Protein AF-A0A2H0QKB0-F1 (afdb_monomer_lite)

Sequence (536 aa):
MERATKSLLNFIPQSPEKKLIGCDLINKLMEFLMIFRSLAVSALILSLSSVSCSPLGQKWRVPASYTEKGDIYALIDQLGSDVENPVSSAKECHEGLSQYYQEFFQLTSDKFDASSLTSEYLDRVIKRSFETRLLIKEKLKQLTDAQTPDEVGCLASVRDMIRVLRYVEDYMVEIKETKNGDKKGEDYKSLEGLEPYLLVNPTFKDSFKDWHDLKSGDMILSRGNAYSSAAIARIGAVDTQFSHLTLVYRDDSGKLFTVEAHIEIGNVTAEIHEHLESLNAREVVFRFGDAKMAHKAAKMMYEKVKKRQDKKNNIRYDFGMDYKDNSKLFCSEVIYDGYQMASEGKLNLPKFKTKFNRGLIPFLGALGISVNEQNVDTFDTFAPGDIEFDPRVELVAEFRNPAKVRDIRMKDAILTNFFKWMESENYAFDPTAMMGIKAHAAWWMRRTPFIRKKLTEKFPLNMKTAQLKMFMVLDIVAEEFHKELVKIHEGRELPLSPIEMYQAIEAFKQKDAALYTKKATRKKAVFHKYFHPTKR

Foldseek 3Di:
DDDDDYDDDDDDDDDDDDDDDDDDDPVPPPPPPDDDDDDDDDDDDDDDDDPDDDPDDDDDDDDPPPPDQPLLLVLLVVLLVVLVDDDPDLQCLLVVLVVSLVSLQPDWPVSDDLVVLDPVSLLSLLVSLVVSLQSLLLSLLVLDAQPDPSSVSNLLSSQSSNVSSVLSNLQSLLSVCVVVPNPPDDPQWAFADDPPFKFFDPVCVVQGHGPLSDAQLKKKFFQALALQSLQLQQQFPHHHLGFAIWGWAQDPVRFIKIWFQDLFQGTDIDGVVVVRVSVTQKIWIKDFPPRVLSNQLRVVLNCVQVVCVVVVRGQHADQQLPLVDSSGDHRVSSSQVSSCVSVVNPDGPPSDFTAGAQLCQVVSVLSVHNDDPVCRVPDTGHRSRSNSSRSRMHTGMMGGDSSRSQSSLLSNLLSNVQSVCSRPVVKDFDQDPVLLVVLVVLLVQCPPPPNPPVSSVPNRNNDDSSNSSSSVLSRQQSVVLSVQLVVVQVPDSGHGRSNRSNVSSVVLVVVLVVQCVDPVRVVVSRNCVGINHDDD

Structure (mmCIF, N/CA/C/O backbone):
data_AF-A0A2H0QKB0-F1
#
_entry.id   AF-A0A2H0QKB0-F1
#
loop_
_atom_site.group_PDB
_atom_site.id
_atom_site.type_symbol
_atom_site.label_atom_id
_atom_site.label_alt_id
_atom_site.label_comp_id
_atom_site.label_asym_id
_atom_site.label_entity_id
_atom_site.label_seq_id
_atom_site.pdbx_PDB_ins_code
_atom_site.Cartn_x
_atom_site.Cartn_y
_atom_site.Cartn_z
_atom_site.occupancy
_atom_site.B_iso_or_equiv
_atom_site.auth_seq_id
_atom_site.auth_comp_id
_atom_site.auth_asym_id
_atom_site.auth_atom_id
_atom_site.pdbx_PDB_model_num
ATOM 1 N N . MET A 1 1 ? -51.162 -14.959 -0.789 1.00 28.89 1 MET A N 1
ATOM 2 C CA . MET A 1 1 ? -52.641 -14.976 -0.833 1.00 28.89 1 MET A CA 1
ATOM 3 C C . MET A 1 1 ? -53.103 -13.527 -0.912 1.00 28.89 1 MET A C 1
ATOM 5 O O . MET A 1 1 ? -52.572 -12.741 -0.146 1.00 28.89 1 MET A O 1
ATOM 9 N N . GLU A 1 2 ? -53.991 -13.097 -1.806 1.00 27.50 2 GLU A N 1
ATOM 10 C CA . GLU A 1 2 ? -54.536 -13.745 -3.009 1.00 27.50 2 GLU A CA 1
ATOM 11 C C . GLU A 1 2 ? -55.071 -12.656 -3.980 1.00 27.50 2 GLU A C 1
ATOM 13 O O . GLU A 1 2 ? -55.370 -11.555 -3.537 1.00 27.50 2 GLU A O 1
ATOM 18 N N . ARG A 1 3 ? -55.110 -12.974 -5.285 1.00 28.05 3 ARG A N 1
ATOM 19 C CA . ARG A 1 3 ? -55.762 -12.329 -6.465 1.00 28.05 3 ARG A CA 1
ATOM 20 C C . ARG A 1 3 ? -56.571 -11.023 -6.247 1.00 28.05 3 ARG A C 1
ATOM 22 O O . ARG A 1 3 ? -57.423 -10.976 -5.376 1.00 28.05 3 ARG A O 1
ATOM 29 N N . ALA A 1 4 ? -56.450 -9.934 -7.020 1.00 32.47 4 ALA A N 1
ATOM 30 C CA . ALA A 1 4 ? -56.213 -9.708 -8.465 1.00 32.47 4 ALA A CA 1
ATOM 31 C C . ALA A 1 4 ? -57.363 -10.108 -9.431 1.00 32.47 4 ALA A C 1
ATOM 33 O O . ALA A 1 4 ? -57.511 -11.281 -9.767 1.00 32.47 4 ALA A O 1
ATOM 34 N N . THR A 1 5 ? -58.084 -9.107 -9.972 1.00 33.53 5 THR A N 1
ATOM 35 C CA . THR A 1 5 ? -59.014 -9.202 -11.131 1.00 33.53 5 THR A CA 1
ATOM 36 C C . THR A 1 5 ? -59.250 -7.798 -11.741 1.00 33.53 5 THR A C 1
ATOM 38 O O . THR A 1 5 ? -59.568 -6.893 -10.985 1.00 33.53 5 THR A O 1
ATOM 41 N N . LYS A 1 6 ? -58.951 -7.560 -13.041 1.00 32.66 6 LYS A N 1
ATOM 42 C CA . LYS A 1 6 ? -59.886 -7.443 -14.214 1.00 32.66 6 LYS A CA 1
ATOM 43 C C . LYS A 1 6 ? -60.545 -6.041 -14.399 1.00 32.66 6 LYS A C 1
ATOM 45 O O . LYS A 1 6 ? -60.815 -5.402 -13.401 1.00 32.66 6 LYS A O 1
ATOM 50 N N . SER A 1 7 ? -60.873 -5.516 -15.603 1.00 29.94 7 SER A N 1
ATOM 51 C CA . SER A 1 7 ? -60.732 -5.960 -17.022 1.00 29.94 7 SER A CA 1
ATOM 52 C C . SER A 1 7 ? -61.096 -4.830 -18.044 1.00 29.94 7 SER A C 1
ATOM 54 O O . SER A 1 7 ? -61.621 -3.806 -17.622 1.00 29.94 7 SER A O 1
ATOM 56 N N . LEU A 1 8 ? -60.958 -5.131 -19.360 1.00 26.77 8 LEU A N 1
ATOM 57 C CA . LEU A 1 8 ? -61.632 -4.593 -20.584 1.00 26.77 8 LEU A CA 1
ATOM 58 C C . LEU A 1 8 ? -60.884 -3.490 -21.388 1.00 26.77 8 LEU A C 1
ATOM 60 O O . LEU A 1 8 ? -60.314 -2.598 -20.777 1.00 26.77 8 LEU A O 1
ATOM 64 N N . LEU A 1 9 ? -60.865 -3.446 -22.742 1.00 28.03 9 LEU A N 1
ATOM 65 C CA . LEU A 1 9 ? -61.212 -4.420 -23.812 1.00 28.03 9 LEU A CA 1
ATOM 66 C C . LEU A 1 9 ? -60.529 -4.056 -25.171 1.00 28.03 9 LEU A C 1
ATOM 68 O O . LEU A 1 9 ? -60.026 -2.952 -25.341 1.00 28.03 9 LEU A O 1
ATOM 72 N N . ASN A 1 10 ? -60.536 -4.997 -26.129 1.00 26.92 10 ASN A N 1
ATOM 73 C CA . ASN A 1 10 ? -59.890 -4.969 -27.465 1.00 26.92 10 ASN A CA 1
ATOM 74 C C . ASN A 1 10 ? -60.578 -4.069 -28.523 1.00 26.92 10 ASN A C 1
ATOM 76 O O . ASN A 1 10 ? -61.751 -3.762 -28.351 1.00 26.92 10 ASN A O 1
ATOM 80 N N . PHE A 1 11 ? -59.933 -3.841 -29.689 1.00 23.16 11 PHE A N 1
ATOM 81 C CA . PHE A 1 11 ? -60.439 -4.303 -31.013 1.00 23.16 11 PHE A CA 1
ATOM 82 C C . PHE A 1 11 ? -59.390 -4.226 -32.162 1.00 23.16 11 PHE A C 1
ATOM 84 O O . PHE A 1 11 ? -58.430 -3.466 -32.096 1.00 23.16 11 PHE A O 1
ATOM 91 N N . ILE A 1 12 ? -59.571 -5.074 -33.188 1.00 28.88 12 ILE A N 1
ATOM 92 C CA . ILE A 1 12 ? -58.719 -5.366 -34.382 1.00 28.88 12 ILE A CA 1
ATOM 93 C C . ILE A 1 12 ? -59.647 -6.032 -35.466 1.00 28.88 12 ILE A C 1
ATOM 95 O O . ILE A 1 12 ? -60.797 -6.266 -35.079 1.00 28.88 12 ILE A O 1
ATOM 99 N N . PRO A 1 13 ? -59.291 -6.405 -36.740 1.00 47.09 13 PRO A N 1
ATOM 100 C CA . PRO A 1 13 ? -57.965 -6.668 -37.354 1.00 47.09 13 PRO A CA 1
ATOM 101 C C . PRO A 1 13 ? -57.784 -6.300 -38.880 1.00 47.09 13 PRO A C 1
ATOM 103 O O . PRO A 1 13 ? -58.637 -5.671 -39.490 1.00 47.09 13 PRO A O 1
ATOM 106 N N . GLN A 1 14 ? -56.710 -6.841 -39.493 1.00 29.22 14 GLN A N 1
ATOM 107 C CA . GLN A 1 14 ? -56.535 -7.308 -40.903 1.00 29.22 14 GLN A CA 1
ATOM 108 C C . GLN A 1 14 ? -55.982 -6.413 -42.052 1.00 29.22 14 GLN A C 1
ATOM 110 O O . GLN A 1 14 ? -56.147 -5.201 -42.106 1.00 29.22 14 GLN A O 1
ATOM 115 N N . SER A 1 15 ? -55.256 -7.102 -42.955 1.00 32.62 15 SER A N 1
ATOM 116 C CA . SER A 1 15 ? -54.524 -6.685 -44.181 1.00 32.62 15 SER A CA 1
ATOM 117 C C . SER A 1 15 ? -55.235 -7.259 -45.454 1.00 32.62 15 SER A C 1
ATOM 119 O O . SER A 1 15 ? -56.342 -7.759 -45.230 1.00 32.62 15 SER A O 1
ATOM 121 N N . PRO A 1 16 ? -54.752 -7.233 -46.746 1.00 47.91 16 PRO A N 1
ATOM 122 C CA . PRO A 1 16 ? -53.414 -7.678 -47.238 1.00 47.91 16 PRO A CA 1
ATOM 123 C C . PRO A 1 16 ? -52.828 -7.069 -48.575 1.00 47.91 16 PRO A C 1
ATOM 125 O O . PRO A 1 16 ? -53.447 -6.254 -49.244 1.00 47.91 16 PRO A O 1
ATOM 128 N N . GLU A 1 17 ? -51.621 -7.544 -48.959 1.00 30.92 17 GLU A N 1
ATOM 129 C CA . GLU A 1 17 ? -50.964 -7.662 -50.307 1.00 30.92 17 GLU A CA 1
ATOM 130 C C . GLU A 1 17 ? -50.811 -6.504 -51.347 1.00 30.92 17 GLU A C 1
ATOM 132 O O . GLU A 1 17 ? -51.796 -6.024 -51.901 1.00 30.92 17 GLU A O 1
ATOM 137 N N . LYS A 1 18 ? -49.557 -6.275 -51.837 1.00 30.00 18 LYS A N 1
ATOM 138 C CA . LYS A 1 18 ? -49.105 -6.554 -53.249 1.00 30.00 18 LYS A CA 1
ATOM 139 C C . LYS A 1 18 ? -47.618 -6.221 -53.610 1.00 30.00 18 LYS A C 1
ATOM 141 O O . LYS A 1 18 ? -47.220 -5.069 -53.671 1.00 30.00 18 LYS A O 1
ATOM 146 N N . LYS A 1 19 ? -46.853 -7.276 -53.949 1.00 29.27 19 LYS A N 1
ATOM 147 C CA . LYS A 1 19 ? -45.886 -7.509 -55.074 1.00 29.27 19 LYS A CA 1
ATOM 148 C C . LYS A 1 19 ? -44.980 -6.413 -55.750 1.00 29.27 19 LYS A C 1
ATOM 150 O O . LYS A 1 19 ? -45.473 -5.633 -56.552 1.00 29.27 19 LYS A O 1
ATOM 155 N N . LEU A 1 20 ? -43.651 -6.692 -55.699 1.00 30.19 20 LEU A N 1
ATOM 156 C CA . LEU A 1 20 ? -42.637 -6.874 -56.802 1.00 30.19 20 LEU A CA 1
ATOM 157 C C . LEU A 1 20 ? -41.778 -5.726 -57.435 1.00 30.19 20 LEU A C 1
ATOM 159 O O . LEU A 1 20 ? -42.266 -4.642 -57.712 1.00 30.19 20 LEU A O 1
ATOM 163 N N . ILE A 1 21 ? -40.531 -6.116 -57.817 1.00 30.67 21 ILE A N 1
ATOM 164 C CA . ILE A 1 21 ? -39.461 -5.435 -58.623 1.00 30.67 21 ILE A CA 1
ATOM 165 C C . ILE A 1 21 ? -38.666 -4.346 -57.851 1.00 30.67 21 ILE A C 1
ATOM 167 O O . ILE A 1 21 ? -39.264 -3.580 -57.113 1.00 30.67 21 ILE A O 1
ATOM 171 N N . GLY A 1 22 ? -37.331 -4.185 -57.943 1.00 27.50 22 GLY A N 1
ATOM 172 C CA . GLY A 1 22 ? -36.248 -4.894 -58.658 1.00 27.50 22 GLY A CA 1
ATOM 173 C C . GLY A 1 22 ? -34.883 -4.176 -58.465 1.00 27.50 22 GLY A C 1
ATOM 174 O O . GLY A 1 22 ? -34.853 -3.054 -57.975 1.00 27.50 22 GLY A O 1
ATOM 175 N N . CYS A 1 23 ? -33.761 -4.834 -58.788 1.00 32.72 23 CYS A N 1
ATOM 176 C CA . CYS A 1 23 ? -32.372 -4.447 -58.453 1.00 32.72 23 CYS A CA 1
ATOM 177 C C . CYS A 1 23 ? -31.803 -3.125 -59.048 1.00 32.72 23 CYS A C 1
ATOM 179 O O . CYS A 1 23 ? -32.360 -2.546 -59.971 1.00 32.72 23 CYS A O 1
ATOM 181 N N . ASP A 1 24 ? -30.568 -2.809 -58.605 1.00 33.22 24 ASP A N 1
ATOM 182 C CA . ASP A 1 24 ? -29.457 -2.261 -59.426 1.00 33.22 24 ASP A CA 1
ATOM 183 C C . ASP A 1 24 ? -29.150 -0.739 -59.417 1.00 33.22 24 ASP A C 1
ATOM 185 O O . ASP A 1 24 ? -29.073 -0.111 -60.471 1.00 33.22 24 ASP A O 1
ATOM 189 N N . LEU A 1 25 ? -28.872 -0.144 -58.239 1.00 33.25 25 LEU A N 1
ATOM 190 C CA . LEU A 1 25 ? -28.367 1.249 -58.154 1.00 33.25 25 LEU A CA 1
ATOM 191 C C . LEU A 1 25 ? -27.094 1.488 -57.308 1.00 33.25 25 LEU A C 1
ATOM 193 O O . LEU A 1 25 ? -26.523 2.571 -57.384 1.00 33.25 25 LEU A O 1
ATOM 197 N N . ILE A 1 26 ? -26.608 0.516 -56.526 1.00 39.06 26 ILE A N 1
ATOM 198 C CA . ILE A 1 26 ? -25.459 0.740 -55.614 1.00 39.06 26 ILE A CA 1
ATOM 199 C C . ILE A 1 26 ? -24.117 0.283 -56.221 1.00 39.06 26 ILE A C 1
ATOM 201 O O . ILE A 1 26 ? -23.091 0.913 -55.977 1.00 39.06 26 ILE A O 1
ATOM 205 N N . ASN A 1 27 ? -24.109 -0.721 -57.106 1.00 35.78 27 ASN A N 1
ATOM 206 C CA . ASN A 1 27 ? -22.867 -1.242 -57.702 1.00 35.78 27 ASN A CA 1
ATOM 207 C C . ASN A 1 27 ? -22.350 -0.450 -58.921 1.00 35.78 27 ASN A C 1
ATOM 209 O O . ASN A 1 27 ? -21.252 -0.725 -59.390 1.00 35.78 27 ASN A O 1
ATOM 213 N N . LYS A 1 28 ? -23.088 0.552 -59.423 1.00 35.62 28 LYS A N 1
ATOM 214 C CA . LYS A 1 28 ? -22.664 1.384 -60.571 1.00 35.62 28 LYS A CA 1
ATOM 215 C C . LYS A 1 28 ? -21.962 2.693 -60.197 1.00 35.62 28 LYS A C 1
ATOM 217 O O . LYS A 1 28 ? -21.468 3.377 -61.086 1.00 35.62 28 LYS A O 1
ATOM 222 N N . LEU A 1 29 ? -21.870 3.037 -58.908 1.00 33.66 29 LEU A N 1
ATOM 223 C CA . LEU A 1 29 ? -21.203 4.272 -58.472 1.00 33.66 29 LEU A CA 1
ATOM 224 C C . LEU A 1 29 ? -19.684 4.124 -58.243 1.00 33.66 29 LEU A C 1
ATOM 226 O O . LEU A 1 29 ? -19.001 5.134 -58.111 1.00 33.66 29 LEU A O 1
ATOM 230 N N . MET A 1 30 ? -19.148 2.895 -58.199 1.00 35.53 30 MET A N 1
ATOM 231 C CA . MET A 1 30 ? -17.722 2.641 -57.918 1.00 35.53 30 MET A CA 1
ATOM 232 C C . MET A 1 30 ? -16.837 2.385 -59.151 1.00 35.53 30 MET A C 1
ATOM 234 O O . MET A 1 30 ? -15.619 2.436 -59.014 1.00 35.53 30 MET A O 1
ATOM 238 N N . GLU A 1 31 ? -17.397 2.168 -60.347 1.00 35.22 31 GLU A N 1
ATOM 239 C CA . GLU A 1 31 ? -16.597 1.932 -61.569 1.00 35.22 31 GLU A CA 1
ATOM 240 C C . GLU A 1 31 ? -16.390 3.180 -62.451 1.00 35.22 31 GLU A C 1
ATOM 242 O O . GLU A 1 31 ? -15.632 3.124 -63.414 1.00 35.22 31 GLU A O 1
ATOM 247 N N . PHE A 1 32 ? -17.013 4.325 -62.141 1.00 31.19 32 PHE A N 1
ATOM 248 C CA . PHE A 1 32 ? -17.039 5.485 -63.054 1.00 31.19 32 PHE A CA 1
ATOM 249 C C . PHE A 1 32 ? -16.013 6.601 -62.759 1.00 31.19 32 PHE A C 1
ATOM 251 O O . PHE A 1 32 ? -16.076 7.668 -63.366 1.00 31.19 32 PHE A O 1
ATOM 258 N N . LEU A 1 33 ? -15.072 6.392 -61.828 1.00 31.34 33 LEU A N 1
ATOM 259 C CA . LEU A 1 33 ? -14.072 7.402 -61.426 1.00 31.34 33 LEU A CA 1
ATOM 260 C C . LEU A 1 33 ? -12.614 6.901 -61.453 1.00 31.34 33 LEU A C 1
ATOM 262 O O . LEU A 1 33 ? -11.755 7.394 -60.723 1.00 31.34 33 LEU A O 1
ATOM 266 N N . MET A 1 34 ? -12.306 5.976 -62.364 1.00 31.36 34 MET A N 1
ATOM 267 C CA . MET A 1 34 ? -10.947 5.809 -62.887 1.00 31.36 34 MET A CA 1
ATOM 268 C C . MET A 1 34 ? -10.957 5.842 -64.419 1.00 31.36 34 MET A C 1
ATOM 270 O O . MET A 1 34 ? -11.840 5.257 -65.036 1.00 31.36 34 MET A O 1
ATOM 274 N N . ILE A 1 35 ? -9.897 6.438 -64.987 1.00 32.91 35 ILE A N 1
ATOM 275 C CA . ILE A 1 35 ? -9.545 6.614 -66.416 1.00 32.91 35 ILE A CA 1
ATOM 276 C C . ILE A 1 35 ? -9.843 8.031 -66.961 1.00 32.91 35 ILE A C 1
ATOM 278 O O . ILE A 1 35 ? -10.929 8.571 -66.799 1.00 32.91 35 ILE A O 1
ATOM 282 N N . PHE A 1 36 ? -8.831 8.592 -67.648 1.00 29.92 36 PHE A N 1
ATOM 283 C CA . PHE A 1 36 ? -8.637 9.998 -68.065 1.00 29.92 36 PHE A CA 1
ATOM 284 C C . PHE A 1 36 ? -8.326 10.980 -66.903 1.00 29.92 36 PHE A C 1
ATOM 286 O O . PHE A 1 36 ? -9.109 11.125 -65.980 1.00 29.92 36 PHE A O 1
ATOM 293 N N . ARG A 1 37 ? -7.203 11.721 -66.901 1.00 29.39 37 ARG A N 1
ATOM 294 C CA . ARG A 1 37 ? -6.088 11.777 -67.871 1.00 29.39 37 ARG A CA 1
ATOM 295 C C . ARG A 1 37 ? -4.811 12.323 -67.212 1.00 29.39 37 ARG A C 1
ATOM 297 O O . ARG A 1 37 ? -4.876 13.244 -66.409 1.00 29.39 37 ARG A O 1
ATOM 304 N N . SER A 1 38 ? -3.654 11.796 -67.609 1.00 29.66 38 SER A N 1
ATOM 305 C CA . SER A 1 38 ? -2.339 12.401 -67.344 1.00 29.66 38 SER A CA 1
ATOM 306 C C . SER A 1 38 ? -2.030 13.468 -68.400 1.00 29.66 38 SER A C 1
ATOM 308 O O . SER A 1 38 ? -2.221 13.173 -69.582 1.00 29.66 38 SER A O 1
ATOM 310 N N . LEU A 1 39 ? -1.552 14.656 -67.988 1.00 28.52 39 LEU A N 1
ATOM 311 C CA . LEU A 1 39 ? -0.370 15.361 -68.537 1.00 28.52 39 LEU A CA 1
ATOM 312 C C . LEU A 1 39 ? -0.230 16.803 -68.000 1.00 28.52 39 LEU A C 1
ATOM 314 O O . LEU A 1 39 ? -1.209 17.539 -67.967 1.00 28.52 39 LEU A O 1
ATOM 318 N N . ALA A 1 40 ? 1.024 17.197 -67.718 1.00 28.12 40 ALA A N 1
ATOM 319 C CA . ALA A 1 40 ? 1.500 18.531 -67.299 1.00 28.12 40 ALA A CA 1
ATOM 320 C C . ALA A 1 40 ? 1.019 19.007 -65.897 1.00 28.12 40 ALA A C 1
ATOM 322 O O . ALA A 1 40 ? -0.119 18.782 -65.515 1.00 28.12 40 ALA A O 1
ATOM 323 N N . VAL A 1 41 ? 1.829 19.650 -65.042 1.00 26.83 41 VAL A N 1
ATOM 324 C CA . VAL A 1 41 ? 3.142 20.310 -65.215 1.00 26.83 41 VAL A CA 1
ATOM 325 C C . VAL A 1 41 ? 4.103 19.922 -64.077 1.00 26.83 41 VAL A C 1
ATOM 327 O O . VAL A 1 41 ? 3.713 19.873 -62.914 1.00 26.83 41 VAL A O 1
ATOM 330 N N . SER A 1 42 ? 5.386 19.728 -64.395 1.00 32.38 42 SER A N 1
ATOM 331 C CA . SER A 1 42 ? 6.464 19.622 -63.403 1.00 32.38 42 SER A CA 1
ATOM 332 C C . SER A 1 42 ? 6.892 21.006 -62.899 1.00 32.38 42 SER A C 1
ATOM 334 O O . SER A 1 42 ? 7.532 21.717 -63.668 1.00 32.38 42 SER A O 1
ATOM 336 N N . ALA A 1 43 ? 6.597 21.369 -61.641 1.00 29.41 43 ALA A N 1
ATOM 337 C CA . ALA A 1 43 ? 7.387 22.307 -60.812 1.00 29.41 43 ALA A CA 1
ATOM 338 C C . ALA A 1 43 ? 6.718 22.611 -59.451 1.00 29.41 43 ALA A C 1
ATOM 340 O O . ALA A 1 43 ? 5.924 23.539 -59.358 1.00 29.41 43 ALA A O 1
ATOM 341 N N . LEU A 1 44 ? 7.071 21.867 -58.395 1.00 25.75 44 LEU A N 1
ATOM 342 C CA . LEU A 1 44 ? 7.645 22.392 -57.138 1.00 25.75 44 LEU A CA 1
ATOM 343 C C . LEU A 1 44 ? 7.803 21.244 -56.129 1.00 25.75 44 LEU A C 1
ATOM 345 O O . LEU A 1 44 ? 6.831 20.632 -55.697 1.00 25.75 44 LEU A O 1
ATOM 349 N N . ILE A 1 45 ? 9.043 20.980 -55.724 1.00 36.00 45 ILE A N 1
ATOM 350 C CA . ILE A 1 45 ? 9.358 20.183 -54.536 1.00 36.00 45 ILE A CA 1
ATOM 351 C C . ILE A 1 45 ? 9.667 21.185 -53.426 1.00 36.00 45 ILE A C 1
ATOM 353 O O . ILE A 1 45 ? 10.617 21.939 -53.605 1.00 36.00 45 ILE A O 1
ATOM 357 N N . LEU A 1 46 ? 8.905 21.184 -52.322 1.00 32.22 46 LEU A N 1
ATOM 358 C CA . LEU A 1 46 ? 9.350 21.380 -50.923 1.00 32.22 46 LEU A CA 1
ATOM 359 C C . LEU A 1 46 ? 8.172 21.687 -49.971 1.00 32.22 46 LEU A C 1
ATOM 361 O O . LEU A 1 46 ? 7.127 22.180 -50.379 1.00 32.22 46 LEU A O 1
ATOM 365 N N . SER A 1 47 ? 8.398 21.381 -48.686 1.00 34.97 47 SER A N 1
ATOM 366 C CA . SER A 1 47 ? 7.585 21.710 -47.498 1.00 34.97 47 SER A CA 1
ATOM 367 C C . SER A 1 47 ? 6.109 21.271 -47.464 1.00 34.97 47 SER A C 1
ATOM 369 O O . SER A 1 47 ? 5.208 22.064 -47.715 1.00 34.97 47 SER A O 1
ATOM 371 N N . LEU A 1 48 ? 5.868 20.060 -46.946 1.00 27.81 48 LEU A N 1
ATOM 372 C CA . LEU A 1 48 ? 4.713 19.775 -46.082 1.00 27.81 48 LEU A CA 1
ATOM 373 C C . LEU A 1 48 ? 5.170 18.923 -44.888 1.00 27.81 48 LEU A C 1
ATOM 375 O O . LEU A 1 48 ? 5.118 17.695 -44.905 1.00 27.81 48 LEU A O 1
ATOM 379 N N . SER A 1 49 ? 5.654 19.606 -43.852 1.00 29.45 49 SER A N 1
ATOM 380 C CA . SER A 1 49 ? 5.982 19.016 -42.553 1.00 29.45 49 SER A CA 1
ATOM 381 C C . SER A 1 49 ? 4.777 19.132 -41.618 1.00 29.45 49 SER A C 1
ATOM 383 O O . SER A 1 49 ? 4.244 20.225 -41.455 1.00 29.45 49 SER A O 1
ATOM 385 N N . SER A 1 50 ? 4.404 18.027 -40.965 1.00 30.56 50 SER A N 1
ATOM 386 C CA . SER A 1 50 ? 3.722 17.988 -39.656 1.00 30.56 50 SER A CA 1
ATOM 387 C C . SER A 1 50 ? 2.610 19.022 -39.378 1.00 30.56 50 SER A C 1
ATOM 389 O O . SER A 1 50 ? 2.861 20.063 -38.768 1.00 30.56 50 SER A O 1
ATOM 391 N N . VAL A 1 51 ? 1.354 18.663 -39.663 1.00 29.14 51 VAL A N 1
ATOM 392 C CA . VAL A 1 51 ? 0.200 19.235 -38.945 1.00 29.14 51 VAL A CA 1
ATOM 393 C C . VAL A 1 51 ? -0.088 18.354 -37.730 1.00 29.14 51 VAL A C 1
ATOM 395 O O . VAL A 1 51 ? -0.766 17.334 -37.834 1.00 29.14 51 VAL A O 1
ATOM 398 N N . SER A 1 52 ? 0.453 18.738 -36.576 1.00 26.83 52 SER A N 1
ATOM 399 C CA . SER A 1 52 ? 0.120 18.120 -35.290 1.00 26.83 52 SER A CA 1
ATOM 400 C C . SER A 1 52 ? -1.094 18.826 -34.686 1.00 26.83 52 SER A C 1
ATOM 402 O O . SER A 1 52 ? -1.002 19.992 -34.304 1.00 26.83 52 SER A O 1
ATOM 404 N N . CYS A 1 53 ? -2.227 18.132 -34.567 1.00 28.62 53 CYS A N 1
ATOM 405 C CA . CYS A 1 53 ? -3.365 18.633 -33.795 1.00 28.62 53 CYS A CA 1
ATOM 406 C C . CYS A 1 53 ? -3.068 18.545 -32.292 1.00 28.62 53 CYS A C 1
ATOM 408 O O . CYS A 1 53 ? -3.204 17.481 -31.691 1.00 28.62 53 CYS A O 1
ATOM 410 N N . SER A 1 54 ? -2.709 19.671 -31.678 1.00 30.84 54 SER A N 1
ATOM 411 C CA . SER A 1 54 ? -2.779 19.829 -30.222 1.00 30.84 54 SER A CA 1
ATOM 412 C C . SER A 1 54 ? -4.235 20.045 -29.788 1.00 30.84 54 SER A C 1
ATOM 414 O O . SER A 1 54 ? -4.941 20.814 -30.449 1.00 30.84 54 SER A O 1
ATOM 416 N N . PRO A 1 55 ? -4.705 19.448 -28.678 1.00 38.75 55 PRO A N 1
ATOM 417 C CA . PRO A 1 55 ? -5.986 19.825 -28.095 1.00 38.75 55 PRO A CA 1
ATOM 418 C C . PRO A 1 55 ? -5.912 21.252 -27.528 1.00 38.75 55 PRO A C 1
ATOM 420 O O . PRO A 1 55 ? -4.868 21.702 -27.050 1.00 38.75 55 PRO A O 1
ATOM 423 N N . LEU A 1 56 ? -7.038 21.967 -27.580 1.00 32.88 56 LEU A N 1
ATOM 424 C CA . LEU A 1 56 ? -7.195 23.329 -27.062 1.00 32.88 56 LEU A CA 1
ATOM 425 C C . LEU A 1 56 ? -7.174 23.344 -25.524 1.00 32.88 56 LEU A C 1
ATOM 427 O O . LEU A 1 56 ? -8.213 23.414 -24.874 1.00 32.88 56 LEU A O 1
ATOM 431 N N . GLY A 1 57 ? -5.977 23.299 -24.941 1.00 32.69 57 GLY A N 1
ATOM 432 C CA . GLY A 1 57 ? -5.777 23.579 -23.522 1.00 32.69 57 GLY A CA 1
ATOM 433 C C . GLY A 1 57 ? -5.982 25.065 -23.222 1.00 32.69 57 GLY A C 1
ATOM 434 O O . GLY A 1 57 ? -5.334 25.923 -23.830 1.00 32.69 57 GLY A O 1
ATOM 435 N N . GLN A 1 58 ? -6.851 25.382 -22.260 1.00 36.12 58 GLN A N 1
ATOM 436 C CA . GLN A 1 58 ? -6.890 26.718 -21.667 1.00 36.12 58 GLN A CA 1
ATOM 437 C C . GLN A 1 58 ? -5.549 26.980 -20.969 1.00 36.12 58 GLN A C 1
ATOM 439 O O . GLN A 1 58 ? -5.181 26.287 -20.023 1.00 36.12 58 GLN A O 1
ATOM 444 N N . LYS A 1 59 ? -4.798 27.979 -21.446 1.00 29.88 59 LYS A N 1
ATOM 445 C CA . LYS A 1 59 ? -3.542 28.400 -20.813 1.00 29.88 59 LYS A CA 1
ATOM 446 C C . LYS A 1 59 ? -3.832 29.154 -19.517 1.00 29.88 59 LYS A C 1
ATOM 448 O O . LYS A 1 59 ? -3.976 30.377 -19.531 1.00 29.88 59 LYS A O 1
ATOM 453 N N . TRP A 1 60 ? -3.853 28.429 -18.406 1.00 33.94 60 TRP A N 1
ATOM 454 C CA . TRP A 1 60 ? -3.698 29.030 -17.088 1.00 33.94 60 TRP A CA 1
ATOM 455 C C . TRP A 1 60 ? -2.323 29.701 -16.990 1.00 33.94 60 TRP A C 1
ATOM 457 O O . TRP A 1 60 ? -1.321 29.200 -17.510 1.00 33.94 60 TRP A O 1
ATOM 467 N N . ARG A 1 61 ? -2.278 30.892 -16.385 1.00 30.45 61 ARG A N 1
ATOM 468 C CA . ARG A 1 61 ? -1.025 31.623 -16.183 1.00 30.45 61 ARG A CA 1
ATOM 469 C C . ARG A 1 61 ? -0.293 31.003 -15.001 1.00 30.45 61 ARG A C 1
ATOM 471 O O . ARG A 1 61 ? -0.693 31.228 -13.865 1.00 30.45 61 ARG A O 1
ATOM 478 N N . VAL A 1 62 ? 0.783 30.272 -15.279 1.00 35.44 62 VAL A N 1
ATOM 479 C CA . VAL A 1 62 ? 1.736 29.850 -14.246 1.00 35.44 62 VAL A CA 1
ATOM 480 C C . VAL A 1 62 ? 2.252 31.107 -13.519 1.00 35.44 62 VAL A C 1
ATOM 482 O O . VAL A 1 62 ? 2.606 32.076 -14.204 1.00 35.44 62 VAL A O 1
ATOM 485 N N . PRO A 1 63 ? 2.276 31.143 -12.173 1.00 34.22 63 PRO A N 1
ATOM 486 C CA . PRO A 1 63 ? 2.830 32.267 -11.426 1.00 34.22 63 PRO A CA 1
ATOM 487 C C . PRO A 1 63 ? 4.279 32.561 -11.828 1.00 34.22 63 PRO A C 1
ATOM 489 O O . PRO A 1 63 ? 5.073 31.649 -12.054 1.00 34.22 63 PRO A O 1
ATOM 492 N N . ALA A 1 64 ? 4.654 33.843 -11.861 1.00 32.81 64 ALA A N 1
ATOM 493 C CA . ALA A 1 64 ? 6.012 34.271 -12.218 1.00 32.81 64 ALA A CA 1
ATOM 494 C C . ALA A 1 64 ? 7.098 33.839 -11.205 1.00 32.81 64 ALA A C 1
ATOM 496 O O . ALA A 1 64 ? 8.275 34.083 -11.443 1.00 32.81 64 ALA A O 1
ATOM 497 N N . SER A 1 65 ? 6.704 33.209 -10.094 1.00 34.75 65 SER A N 1
ATOM 498 C CA . SER A 1 65 ? 7.567 32.574 -9.095 1.00 34.75 65 SER A CA 1
ATOM 499 C C . SER A 1 65 ? 7.908 31.110 -9.399 1.00 34.75 65 SER A C 1
ATOM 501 O O . SER A 1 65 ? 8.767 30.554 -8.721 1.00 34.75 65 SER A O 1
ATOM 503 N N . TYR A 1 66 ? 7.287 30.468 -10.401 1.00 36.59 66 TYR A N 1
ATOM 504 C CA . TYR A 1 66 ? 7.652 29.105 -10.818 1.00 36.59 66 TYR A CA 1
ATOM 505 C C . TYR A 1 66 ? 8.900 29.134 -11.715 1.00 36.59 66 TYR A C 1
ATOM 507 O O . TYR A 1 66 ? 8.865 28.849 -12.916 1.00 36.59 66 TYR A O 1
ATOM 515 N N . THR A 1 67 ? 10.014 29.563 -11.125 1.00 37.38 67 THR A N 1
ATOM 516 C CA . THR A 1 67 ? 11.293 29.797 -11.799 1.00 37.38 67 THR A CA 1
ATOM 517 C C . THR A 1 67 ? 12.404 28.937 -11.218 1.00 37.38 67 THR A C 1
ATOM 519 O O . THR A 1 67 ? 13.440 29.464 -10.839 1.00 37.38 67 THR A O 1
ATOM 522 N N . GLU A 1 68 ? 12.219 27.615 -11.209 1.00 46.97 68 GLU A N 1
ATOM 523 C CA . GLU A 1 68 ? 13.324 26.671 -11.416 1.00 46.97 68 GLU A CA 1
ATOM 524 C C . GLU A 1 68 ? 12.812 25.282 -11.822 1.00 46.97 68 GLU A C 1
ATOM 526 O O . GLU A 1 68 ? 11.763 24.815 -11.380 1.00 46.97 68 GLU A O 1
ATOM 531 N N . LYS A 1 69 ? 13.535 24.612 -12.727 1.00 50.94 69 LYS A N 1
ATOM 532 C CA . LYS A 1 69 ? 13.195 23.248 -13.151 1.00 50.94 69 LYS A CA 1
ATOM 533 C C . LYS A 1 69 ? 13.688 22.267 -12.091 1.00 50.94 69 LYS A C 1
ATOM 535 O O . LYS A 1 69 ? 14.885 22.016 -12.041 1.00 50.94 69 LYS A O 1
ATOM 540 N N . GLY A 1 70 ? 12.773 21.648 -11.349 1.00 62.19 70 GLY A N 1
ATOM 541 C CA . GLY A 1 70 ? 13.090 20.505 -10.486 1.00 62.19 70 GLY A CA 1
ATOM 542 C C . GLY A 1 70 ? 12.954 20.738 -8.983 1.00 62.19 70 GLY A C 1
ATOM 543 O O . GLY A 1 70 ? 13.198 19.791 -8.238 1.00 62.19 70 GLY A O 1
ATOM 544 N N . ASP A 1 71 ? 12.520 21.919 -8.519 1.00 85.56 71 ASP A N 1
ATOM 545 C CA . ASP A 1 71 ? 12.191 22.082 -7.098 1.00 85.56 71 ASP A CA 1
ATOM 546 C C . ASP A 1 71 ? 10.897 21.331 -6.746 1.00 85.56 71 ASP A C 1
ATOM 548 O O . ASP A 1 71 ? 9.772 21.804 -6.924 1.00 85.56 71 ASP A O 1
ATOM 552 N N . ILE A 1 72 ? 11.080 20.120 -6.229 1.00 92.00 72 ILE A N 1
ATOM 553 C CA . ILE A 1 72 ? 9.992 19.254 -5.793 1.00 92.00 72 ILE A CA 1
ATOM 554 C C . ILE A 1 72 ? 9.285 19.797 -4.546 1.00 92.00 72 ILE A C 1
ATOM 556 O O . ILE A 1 72 ? 8.112 19.490 -4.349 1.00 92.00 72 ILE A O 1
ATOM 560 N N . TYR A 1 73 ? 9.950 20.636 -3.739 1.00 94.50 73 TYR A N 1
ATOM 561 C CA . TYR A 1 73 ? 9.307 21.305 -2.612 1.00 94.50 73 TYR A CA 1
ATOM 562 C C . TYR A 1 73 ? 8.228 22.271 -3.111 1.00 94.50 73 TYR A C 1
ATOM 564 O O . TYR A 1 73 ? 7.072 22.130 -2.716 1.00 94.50 73 TYR A O 1
ATOM 572 N N . ALA A 1 74 ? 8.570 23.183 -4.029 1.00 93.69 74 ALA A N 1
ATOM 573 C CA . ALA A 1 74 ? 7.612 24.114 -4.629 1.00 93.69 74 ALA A CA 1
ATOM 574 C C . ALA A 1 74 ? 6.433 23.402 -5.319 1.00 93.69 74 ALA A C 1
ATOM 576 O O . ALA A 1 74 ? 5.295 23.855 -5.203 1.00 93.69 74 ALA A O 1
ATOM 577 N N . LEU A 1 75 ? 6.673 22.262 -5.982 1.00 95.25 75 LEU A N 1
ATOM 578 C CA . LEU A 1 75 ? 5.605 21.473 -6.610 1.00 95.25 75 LEU A CA 1
ATOM 579 C C . LEU A 1 75 ? 4.622 20.879 -5.580 1.00 95.25 75 LEU A C 1
ATOM 581 O O . LEU A 1 75 ? 3.409 20.936 -5.782 1.00 95.25 75 LEU A O 1
ATOM 585 N N . ILE A 1 76 ? 5.121 20.334 -4.462 1.00 97.31 76 ILE A N 1
ATOM 586 C CA . ILE A 1 76 ? 4.266 19.832 -3.368 1.00 97.31 76 ILE A CA 1
ATOM 587 C C . ILE A 1 76 ? 3.549 20.989 -2.661 1.00 97.31 76 ILE A C 1
ATOM 589 O O . ILE A 1 76 ? 2.397 20.836 -2.255 1.00 97.31 76 ILE A O 1
ATOM 593 N N . ASP A 1 77 ? 4.216 22.131 -2.493 1.00 96.62 77 ASP A N 1
ATOM 594 C CA . ASP A 1 77 ? 3.669 23.293 -1.794 1.00 96.62 77 ASP A CA 1
ATOM 595 C C . ASP A 1 77 ? 2.515 23.946 -2.570 1.00 96.62 77 ASP A C 1
ATOM 597 O O . ASP A 1 77 ? 1.467 24.253 -1.990 1.00 96.62 77 ASP A O 1
ATOM 601 N N . GLN A 1 78 ? 2.659 24.060 -3.896 1.00 96.00 78 GLN A N 1
ATOM 602 C CA . GLN A 1 78 ? 1.581 24.492 -4.785 1.00 96.00 78 GLN A CA 1
ATOM 603 C C . GLN A 1 78 ? 0.421 23.485 -4.777 1.00 96.00 78 GLN A C 1
ATOM 605 O O . GLN A 1 78 ? -0.721 23.899 -4.600 1.00 96.00 78 GLN A O 1
ATOM 610 N N . LEU A 1 79 ? 0.691 22.172 -4.854 1.00 97.00 79 LEU A N 1
ATOM 611 C CA . LEU A 1 79 ? -0.350 21.143 -4.716 1.00 97.00 79 LEU A CA 1
ATOM 612 C C . LEU A 1 79 ? -1.102 21.263 -3.380 1.00 97.00 79 LEU A C 1
ATOM 614 O O . LEU A 1 79 ? -2.325 21.166 -3.355 1.00 97.00 79 LEU A O 1
ATOM 618 N N . GLY A 1 80 ? -0.389 21.472 -2.270 1.00 96.38 80 GLY A N 1
ATOM 619 C CA . GLY A 1 80 ? -1.000 21.661 -0.952 1.00 96.38 80 GLY A CA 1
ATOM 620 C C . GLY A 1 80 ? -1.928 22.875 -0.919 1.00 96.38 80 GLY A C 1
ATOM 621 O O . GLY A 1 80 ? -3.063 22.764 -0.459 1.00 96.38 80 GLY A O 1
ATOM 622 N N . SER A 1 81 ? -1.479 23.999 -1.481 1.00 95.38 81 SER A N 1
ATOM 623 C CA . SER A 1 81 ? -2.277 25.227 -1.605 1.00 95.38 81 SER A CA 1
ATOM 624 C C . SER A 1 81 ? -3.506 25.039 -2.506 1.00 95.38 81 SER A C 1
ATOM 626 O O . SER A 1 81 ? -4.601 25.493 -2.179 1.00 95.38 81 SER A O 1
ATOM 628 N N . ASP A 1 82 ? -3.368 24.326 -3.625 1.00 94.38 82 ASP A N 1
ATOM 629 C CA . ASP A 1 82 ? -4.473 24.063 -4.552 1.00 94.38 82 ASP A CA 1
ATOM 630 C C . ASP A 1 82 ? -5.516 23.109 -3.940 1.00 94.38 82 ASP A C 1
ATOM 632 O O . ASP A 1 82 ? -6.712 23.300 -4.142 1.00 94.38 82 ASP A O 1
ATOM 636 N N . VAL A 1 83 ? -5.092 22.137 -3.123 1.00 93.44 83 VAL A N 1
ATOM 637 C CA . VAL A 1 83 ? -5.982 21.232 -2.365 1.00 93.44 83 VAL A CA 1
ATOM 638 C C . VAL A 1 83 ? -6.735 21.961 -1.241 1.00 93.44 83 VAL A C 1
ATOM 640 O O . VAL A 1 83 ? -7.873 21.604 -0.910 1.00 93.44 83 VAL A O 1
ATOM 643 N N . GLU A 1 84 ? -6.142 22.993 -0.635 1.00 91.81 84 GLU A N 1
ATOM 644 C CA . GLU A 1 84 ? -6.821 23.840 0.354 1.00 91.81 84 GLU A CA 1
ATOM 645 C C . GLU A 1 84 ? -7.975 24.641 -0.264 1.00 91.81 84 GLU A C 1
ATOM 647 O O . GLU A 1 84 ? -9.015 24.811 0.387 1.00 91.81 84 GLU A O 1
ATOM 652 N N . ASN A 1 85 ? -7.866 25.024 -1.536 1.00 88.75 85 ASN A N 1
ATOM 653 C CA . ASN A 1 85 ? -8.938 25.683 -2.276 1.00 88.75 85 ASN A CA 1
ATOM 654 C C . ASN A 1 85 ? -10.085 24.702 -2.627 1.00 88.75 85 ASN A C 1
ATOM 656 O O . ASN A 1 85 ? -9.843 23.534 -2.937 1.00 88.75 85 ASN A O 1
ATOM 660 N N . PRO A 1 86 ? -11.367 25.114 -2.556 1.00 82.56 86 PRO A N 1
ATOM 661 C CA . PRO A 1 86 ? -12.475 24.285 -3.030 1.00 82.56 86 PRO A CA 1
ATOM 662 C C . PRO A 1 86 ? -12.482 24.168 -4.561 1.00 82.56 86 PRO A C 1
ATOM 664 O O . PRO A 1 86 ? -12.565 25.180 -5.253 1.00 82.56 86 PRO A O 1
ATOM 667 N N . VAL A 1 87 ? -12.481 22.939 -5.082 1.00 85.62 87 VAL A N 1
ATOM 668 C CA . VAL A 1 87 ? -12.792 22.673 -6.498 1.00 85.62 87 VAL A CA 1
ATOM 669 C C . VAL A 1 87 ? -14.292 22.833 -6.760 1.00 85.62 87 VAL A C 1
ATOM 671 O O . VAL A 1 87 ? -15.124 22.516 -5.908 1.00 85.62 87 VAL A O 1
ATOM 674 N N . SER A 1 88 ? -14.653 23.290 -7.956 1.00 83.69 88 SER A N 1
ATOM 675 C CA . SER A 1 88 ? -16.045 23.464 -8.390 1.00 83.69 88 SER A CA 1
ATOM 676 C C . SER A 1 88 ? -16.728 22.155 -8.805 1.00 83.69 88 SER A C 1
ATOM 678 O O . SER A 1 88 ? -17.957 22.088 -8.847 1.00 83.69 88 SER A O 1
ATOM 680 N N . SER A 1 89 ? -15.955 21.110 -9.128 1.00 88.56 89 SER A N 1
ATOM 681 C CA . SER A 1 89 ? -16.483 19.821 -9.589 1.00 88.56 89 SER A CA 1
ATOM 682 C C . SER A 1 89 ? -15.518 18.648 -9.367 1.00 88.56 89 SER A C 1
ATOM 684 O O . SER A 1 89 ? -14.304 18.821 -9.256 1.00 88.56 89 SER A O 1
ATOM 686 N N . ALA A 1 90 ? -16.053 17.422 -9.380 1.00 90.56 90 ALA A N 1
ATOM 687 C CA . ALA A 1 90 ? -15.242 16.201 -9.379 1.00 90.56 90 ALA A CA 1
ATOM 688 C C . ALA A 1 90 ? -14.356 16.078 -10.635 1.00 90.56 90 ALA A C 1
ATOM 690 O O . ALA A 1 90 ? -13.242 15.564 -10.562 1.00 90.56 90 ALA A O 1
ATOM 691 N N . LYS A 1 91 ? -14.808 16.619 -11.772 1.00 92.00 91 LYS A N 1
ATOM 692 C CA . LYS A 1 91 ? -14.008 16.691 -12.994 1.00 92.00 91 LYS A CA 1
ATOM 693 C C . LYS A 1 91 ? -12.756 17.558 -12.809 1.00 92.00 91 LYS A C 1
ATOM 695 O O . LYS A 1 91 ? -11.670 17.137 -13.187 1.00 92.00 91 LYS A O 1
ATOM 700 N N . GLU A 1 92 ? -12.895 18.727 -12.187 1.00 92.81 92 GLU A N 1
ATOM 701 C CA . GLU A 1 92 ? -11.766 19.618 -11.879 1.00 92.81 92 GLU A CA 1
ATOM 702 C C . GLU A 1 92 ? -10.774 18.965 -10.901 1.00 92.81 92 GLU A C 1
ATOM 704 O O . GLU A 1 92 ? -9.567 19.035 -11.122 1.00 92.81 92 GLU A O 1
ATOM 709 N N . CYS A 1 93 ? -11.270 18.238 -9.888 1.00 93.00 93 CYS A N 1
ATOM 710 C CA . CYS A 1 93 ? -10.436 17.372 -9.041 1.00 93.00 93 CYS A CA 1
ATOM 711 C C . CYS A 1 93 ? -9.628 16.361 -9.873 1.00 93.00 93 CYS A C 1
ATOM 713 O O . CYS A 1 93 ? -8.415 16.246 -9.694 1.00 93.00 93 CYS A O 1
ATOM 715 N N . HIS A 1 94 ? -10.288 15.630 -10.778 1.00 93.50 94 HIS A N 1
ATOM 716 C CA . HIS A 1 94 ? -9.632 14.638 -11.626 1.00 93.50 94 HIS A CA 1
ATOM 717 C C . HIS A 1 94 ? -8.555 15.278 -12.514 1.00 93.50 94 HIS A C 1
ATOM 719 O O . HIS A 1 94 ? -7.402 14.857 -12.456 1.00 93.50 94 HIS A O 1
ATOM 725 N N . GLU A 1 95 ? -8.908 16.315 -13.282 1.00 93.75 95 GLU A N 1
ATOM 726 C CA . GLU A 1 95 ? -8.006 16.982 -14.229 1.00 93.75 95 GLU A CA 1
ATOM 727 C C . GLU A 1 95 ? -6.805 17.633 -13.519 1.00 93.75 95 GLU A C 1
ATOM 729 O O . GLU A 1 95 ? -5.662 17.410 -13.928 1.00 93.75 95 GLU A O 1
ATOM 734 N N . GLY A 1 96 ? -7.035 18.361 -12.418 1.00 94.00 96 GLY A N 1
ATOM 735 C CA . GLY A 1 96 ? -5.978 19.025 -11.649 1.00 94.00 96 GLY A CA 1
ATOM 736 C C . GLY A 1 96 ? -4.997 18.042 -11.006 1.00 94.00 96 GLY A C 1
ATOM 737 O O . GLY A 1 96 ? -3.788 18.131 -11.225 1.00 94.00 96 GLY A O 1
ATOM 738 N N . LEU A 1 97 ? -5.496 17.043 -10.268 1.00 95.50 97 LEU A N 1
ATOM 739 C CA . LEU A 1 97 ? -4.634 16.031 -9.642 1.00 95.50 97 LEU A CA 1
ATOM 740 C C . LEU A 1 97 ? -3.902 15.169 -10.684 1.00 95.50 97 LEU A C 1
ATOM 742 O O . LEU A 1 97 ? -2.748 14.798 -10.472 1.00 95.50 97 LEU A O 1
ATOM 746 N N . SER A 1 98 ? -4.525 14.881 -11.832 1.00 94.81 98 SER A N 1
ATOM 747 C CA . SER A 1 98 ? -3.859 14.168 -12.927 1.00 94.81 98 SER A CA 1
ATOM 748 C C . SER A 1 98 ? -2.744 14.985 -13.585 1.00 94.81 98 SER A C 1
ATOM 750 O O . SER A 1 98 ? -1.766 14.383 -14.031 1.00 94.81 98 SER A O 1
ATOM 752 N N . GLN A 1 99 ? -2.822 16.322 -13.613 1.00 95.06 99 GLN A N 1
ATOM 753 C CA . GLN A 1 99 ? -1.696 17.157 -14.048 1.00 95.06 99 GLN A CA 1
ATOM 754 C C . GLN A 1 99 ? -0.505 17.007 -13.089 1.00 95.06 99 GLN A C 1
ATOM 756 O O . GLN A 1 99 ? 0.584 16.637 -13.535 1.00 95.06 99 GLN A O 1
ATOM 761 N N . TYR A 1 100 ? -0.721 17.194 -11.781 1.00 96.50 100 TYR A N 1
ATOM 762 C CA . TYR A 1 100 ? 0.326 17.005 -10.769 1.00 96.50 100 TYR A CA 1
ATOM 763 C C . TYR A 1 100 ? 0.960 15.614 -10.849 1.00 96.50 100 TYR A C 1
ATOM 765 O O . TYR A 1 100 ? 2.186 15.495 -10.821 1.00 96.50 100 TYR A O 1
ATOM 773 N N . TYR A 1 101 ? 0.152 14.563 -11.026 1.00 95.56 101 TYR A N 1
ATOM 774 C CA . TYR A 1 101 ? 0.646 13.197 -11.202 1.00 95.56 101 TYR A CA 1
ATOM 775 C C . TYR A 1 101 ? 1.663 13.093 -12.348 1.00 95.56 101 TYR A C 1
ATOM 777 O O . TYR A 1 101 ? 2.719 12.480 -12.181 1.00 95.56 101 TYR A O 1
ATOM 785 N N . GLN A 1 102 ? 1.372 13.704 -13.504 1.00 93.81 102 GLN A N 1
ATOM 786 C CA . GLN A 1 102 ? 2.303 13.714 -14.634 1.00 93.81 102 GLN A CA 1
ATOM 787 C C . GLN A 1 102 ? 3.570 14.510 -14.312 1.00 93.81 102 GLN A C 1
ATOM 789 O O . GLN A 1 102 ? 4.663 14.043 -14.624 1.00 93.81 102 GLN A O 1
ATOM 794 N N . GLU A 1 103 ? 3.457 15.668 -13.660 1.00 93.94 103 GLU A N 1
ATOM 795 C CA . GLU A 1 103 ? 4.621 16.483 -13.295 1.00 93.94 103 GLU A CA 1
ATOM 796 C C . GLU A 1 103 ? 5.578 15.727 -12.360 1.00 93.94 103 GLU A C 1
ATOM 798 O O . GLU A 1 103 ? 6.769 15.638 -12.666 1.00 93.94 103 GLU A O 1
ATOM 803 N N . PHE A 1 104 ? 5.065 15.075 -11.307 1.00 94.19 104 PHE A N 1
ATOM 804 C CA . PHE A 1 104 ? 5.867 14.208 -10.433 1.00 94.19 104 PHE A CA 1
ATOM 805 C C . PHE A 1 104 ? 6.427 12.977 -11.158 1.00 94.19 104 PHE A C 1
ATOM 807 O O . PHE A 1 104 ? 7.592 12.626 -10.961 1.00 94.19 104 PHE A O 1
ATOM 814 N N . PHE A 1 105 ? 5.630 12.302 -11.995 1.00 91.12 105 PHE A N 1
ATOM 815 C CA . PHE A 1 105 ? 6.077 11.096 -12.703 1.00 91.12 105 PHE A CA 1
ATOM 816 C C . PHE A 1 105 ? 7.221 11.389 -13.684 1.00 91.12 105 PHE A C 1
ATOM 818 O O . PHE A 1 105 ? 8.114 10.561 -13.853 1.00 91.12 105 PHE A O 1
ATOM 825 N N . GLN A 1 106 ? 7.229 12.575 -14.297 1.00 91.12 106 GLN A N 1
ATOM 826 C CA . GLN A 1 106 ? 8.275 13.016 -15.222 1.00 91.12 106 GLN A CA 1
ATOM 827 C C . GLN A 1 106 ? 9.540 13.542 -14.515 1.00 91.12 106 GLN A C 1
ATOM 829 O O . GLN A 1 106 ? 10.461 14.007 -15.194 1.00 91.12 106 GLN A O 1
ATOM 834 N N . LEU A 1 107 ? 9.636 13.494 -13.180 1.00 90.50 107 LEU A N 1
ATOM 835 C CA . LEU A 1 107 ? 10.879 13.799 -12.465 1.00 90.50 107 LEU A CA 1
ATOM 836 C C . LEU A 1 107 ? 11.899 12.665 -12.658 1.00 90.50 107 LEU A C 1
ATOM 838 O O . LEU A 1 107 ? 11.611 11.485 -12.461 1.00 90.50 107 LEU A O 1
ATOM 842 N N . THR A 1 108 ? 13.111 13.039 -13.048 1.00 91.12 108 THR A N 1
ATOM 843 C CA . THR A 1 108 ? 14.266 12.170 -13.325 1.00 91.12 108 THR A CA 1
ATOM 844 C C . THR A 1 108 ? 15.401 12.552 -12.377 1.00 91.12 108 THR A C 1
ATOM 846 O O . THR A 1 108 ? 15.427 13.689 -11.899 1.00 91.12 108 THR A O 1
ATOM 849 N N . SER A 1 109 ? 16.312 11.628 -12.043 1.00 89.81 109 SER A N 1
ATOM 850 C CA . SER A 1 109 ? 17.299 11.909 -10.984 1.00 89.81 109 SER A CA 1
ATOM 851 C C . SER A 1 109 ? 18.274 13.026 -11.378 1.00 89.81 109 SER A C 1
ATOM 853 O O . SER A 1 109 ? 18.806 13.700 -10.506 1.00 89.81 109 SER A O 1
ATOM 855 N N . ASP A 1 110 ? 18.500 13.224 -12.678 1.00 87.31 110 ASP A N 1
ATOM 856 C CA . ASP A 1 110 ? 19.388 14.234 -13.269 1.00 87.31 110 ASP A CA 1
ATOM 857 C C . ASP A 1 110 ? 18.867 15.679 -13.161 1.00 87.31 110 ASP A C 1
ATOM 859 O O . ASP A 1 110 ? 19.624 16.622 -13.379 1.00 87.31 110 ASP A O 1
ATOM 863 N N . LYS A 1 111 ? 17.588 15.869 -12.807 1.00 86.31 111 LYS A N 1
ATOM 864 C CA . LYS A 1 111 ? 17.002 17.192 -12.531 1.00 86.31 111 LYS A CA 1
ATOM 865 C C . LYS A 1 111 ? 17.334 17.719 -11.137 1.00 86.31 111 LYS A C 1
ATOM 867 O O . LYS A 1 111 ? 17.043 18.878 -10.860 1.00 86.31 111 LYS A O 1
ATOM 872 N N . PHE A 1 112 ? 17.907 16.888 -10.269 1.00 85.94 112 PHE A N 1
ATOM 873 C CA . PHE A 1 112 ? 18.296 17.277 -8.921 1.00 85.94 112 PHE A CA 1
ATOM 874 C C . PHE A 1 112 ? 19.809 17.461 -8.841 1.00 85.94 112 PHE A C 1
ATOM 876 O O . PHE A 1 112 ? 20.573 16.548 -9.148 1.00 85.94 112 PHE A O 1
ATOM 883 N N . ASP A 1 113 ? 20.241 18.625 -8.364 1.00 85.12 113 ASP A N 1
ATOM 884 C CA . ASP A 1 113 ? 21.622 18.824 -7.941 1.00 85.12 113 ASP A CA 1
ATOM 885 C C . ASP A 1 113 ? 21.849 18.061 -6.627 1.00 85.12 113 ASP A C 1
ATOM 887 O O . ASP A 1 113 ? 21.270 18.382 -5.587 1.00 85.12 113 ASP A O 1
ATOM 891 N N . ALA A 1 114 ? 22.701 17.034 -6.657 1.00 84.06 114 ALA A N 1
ATOM 892 C CA . ALA A 1 114 ? 23.009 16.240 -5.475 1.00 84.06 114 ALA A CA 1
ATOM 893 C C . ALA A 1 114 ? 23.580 17.090 -4.322 1.00 84.06 114 ALA A C 1
ATOM 895 O O . ALA A 1 114 ? 23.396 16.723 -3.159 1.00 84.06 114 ALA A O 1
ATOM 896 N N . SER A 1 115 ? 24.210 18.237 -4.599 1.00 83.75 115 SER A N 1
ATOM 897 C CA . SER A 1 115 ? 24.745 19.141 -3.577 1.00 83.75 115 SER A CA 1
ATOM 898 C C . SER A 1 115 ? 23.666 19.974 -2.868 1.00 83.75 115 SER A C 1
ATOM 900 O O . SER A 1 115 ? 23.794 20.223 -1.667 1.00 83.75 115 SER A O 1
ATOM 902 N N . SER A 1 116 ? 22.565 20.328 -3.547 1.00 86.44 116 SER A N 1
ATOM 903 C CA . SER A 1 116 ? 21.474 21.133 -2.967 1.00 86.44 116 SER A CA 1
ATOM 904 C C . SER A 1 116 ? 20.539 20.328 -2.057 1.00 86.44 116 SER A C 1
ATOM 906 O O . SER A 1 116 ? 19.896 20.888 -1.167 1.00 86.44 116 SER A O 1
ATOM 908 N N . LEU A 1 117 ? 20.516 18.999 -2.214 1.00 90.88 117 LEU A N 1
ATOM 909 C CA . LEU A 1 117 ? 19.732 18.052 -1.413 1.00 90.88 117 LEU A CA 1
ATOM 910 C C . LEU A 1 117 ? 20.294 17.867 0.014 1.00 90.88 117 LEU A C 1
ATOM 912 O O . LEU A 1 117 ? 20.731 16.775 0.394 1.00 90.88 117 LEU A O 1
ATOM 916 N N . THR A 1 118 ? 20.341 18.936 0.806 1.00 92.12 118 THR A N 1
ATOM 917 C CA . THR A 1 118 ? 20.762 18.903 2.218 1.00 92.12 118 THR A CA 1
ATOM 918 C C . THR A 1 118 ? 19.774 18.103 3.075 1.00 92.12 118 THR A C 1
ATOM 920 O O . THR A 1 118 ? 18.607 17.963 2.711 1.00 92.12 118 THR A O 1
ATOM 923 N N . SER A 1 119 ? 20.199 17.602 4.246 1.00 91.44 119 SER A N 1
ATOM 924 C CA . SER A 1 119 ? 19.274 16.896 5.156 1.00 91.44 119 SER A CA 1
ATOM 925 C C . SER A 1 119 ? 18.053 17.748 5.502 1.00 91.44 119 SER A C 1
ATOM 927 O O . SER A 1 119 ? 16.945 17.229 5.516 1.00 91.44 119 SER A O 1
ATOM 929 N N . GLU A 1 120 ? 18.244 19.048 5.736 1.00 93.38 120 GLU A N 1
ATOM 930 C CA . GLU A 1 120 ? 17.151 19.964 6.062 1.00 93.38 120 GLU A CA 1
ATOM 931 C C . GLU A 1 120 ? 16.143 20.087 4.909 1.00 93.38 120 GLU A C 1
ATOM 933 O O . GLU A 1 120 ? 14.939 20.042 5.145 1.00 93.38 120 GLU A O 1
ATOM 938 N N . TYR A 1 121 ? 16.613 20.180 3.658 1.00 94.12 121 TYR A N 1
ATOM 939 C CA . TYR A 1 121 ? 15.734 20.197 2.487 1.00 94.12 121 TYR A CA 1
ATOM 940 C C . TYR A 1 121 ? 14.958 18.878 2.342 1.00 94.12 121 TYR A C 1
ATOM 942 O O . TYR A 1 121 ? 13.743 18.903 2.150 1.00 94.12 121 TYR A O 1
ATOM 950 N N . LEU A 1 122 ? 15.630 17.731 2.498 1.00 95.25 122 LEU A N 1
ATOM 951 C CA . LEU A 1 122 ? 14.998 16.407 2.429 1.00 95.25 122 LEU A CA 1
ATOM 952 C C . LEU A 1 122 ? 13.905 16.248 3.498 1.00 95.25 122 LEU A C 1
ATOM 954 O O . LEU A 1 122 ? 12.786 15.851 3.176 1.00 95.25 122 LEU A O 1
ATOM 958 N N . ASP A 1 123 ? 14.197 16.619 4.748 1.00 95.25 123 ASP A N 1
ATOM 959 C CA . ASP A 1 123 ? 13.241 16.548 5.860 1.00 95.25 123 ASP A CA 1
ATOM 960 C C . ASP A 1 123 ? 12.039 17.486 5.629 1.00 95.25 123 ASP A C 1
ATOM 962 O O . ASP A 1 123 ? 10.890 17.106 5.867 1.00 95.25 123 ASP A O 1
ATOM 966 N N . ARG A 1 124 ? 12.282 18.682 5.072 1.00 96.12 124 ARG A N 1
ATOM 967 C CA . ARG A 1 124 ? 11.245 19.661 4.708 1.00 96.12 124 ARG A CA 1
ATOM 968 C C . ARG A 1 124 ? 10.317 19.144 3.601 1.00 96.12 124 ARG A C 1
ATOM 970 O O . ARG A 1 124 ? 9.101 19.287 3.720 1.00 96.12 124 ARG A O 1
ATOM 977 N N . VAL A 1 125 ? 10.866 18.506 2.562 1.00 96.88 125 VAL A N 1
ATOM 978 C CA . VAL A 1 125 ? 10.097 17.861 1.479 1.00 96.88 125 VAL A CA 1
ATOM 979 C C . VAL A 1 125 ? 9.249 16.705 2.014 1.00 96.88 125 VAL A C 1
ATOM 981 O O . VAL A 1 125 ? 8.059 16.632 1.707 1.00 96.88 125 VAL A O 1
ATOM 984 N N . ILE A 1 126 ? 9.827 15.829 2.844 1.00 97.69 126 ILE A N 1
ATOM 985 C CA . ILE A 1 126 ? 9.111 14.685 3.434 1.00 97.69 126 ILE A CA 1
ATOM 986 C C . ILE A 1 126 ? 7.931 15.170 4.281 1.00 97.69 126 ILE A C 1
ATOM 988 O O . ILE A 1 126 ? 6.809 14.682 4.127 1.00 97.69 126 ILE A O 1
ATOM 992 N N . LYS A 1 127 ? 8.170 16.164 5.142 1.00 97.38 127 LYS A N 1
ATOM 993 C CA . LYS A 1 127 ? 7.140 16.739 6.005 1.00 97.38 127 LYS A CA 1
ATOM 994 C C . LYS A 1 127 ? 6.018 17.403 5.205 1.00 97.38 127 LYS A C 1
ATOM 996 O O . LYS A 1 127 ? 4.854 17.075 5.429 1.00 97.38 127 LYS A O 1
ATOM 1001 N N . ARG A 1 128 ? 6.348 18.272 4.241 1.00 97.94 128 ARG A N 1
ATOM 1002 C CA . ARG A 1 128 ? 5.337 18.963 3.424 1.00 97.94 128 ARG A CA 1
ATOM 1003 C C . ARG A 1 128 ? 4.531 17.983 2.567 1.00 97.94 128 ARG A C 1
ATOM 1005 O O . ARG A 1 128 ? 3.323 18.147 2.446 1.00 97.94 128 ARG A O 1
ATOM 1012 N N . SER A 1 129 ? 5.152 16.914 2.060 1.00 98.38 129 SER A N 1
ATOM 1013 C CA . SER A 1 129 ? 4.444 15.811 1.389 1.00 98.38 129 SER A CA 1
ATOM 1014 C C . SER A 1 129 ? 3.417 15.139 2.304 1.00 98.38 129 SER A C 1
ATOM 1016 O O . SER A 1 129 ? 2.256 14.975 1.923 1.00 98.38 129 SER A O 1
ATOM 1018 N N . PHE A 1 130 ? 3.814 14.792 3.531 1.00 98.31 130 PHE A N 1
ATOM 1019 C CA . PHE A 1 130 ? 2.925 14.167 4.508 1.00 98.31 130 PHE A CA 1
ATOM 1020 C C . PHE A 1 130 ? 1.754 15.078 4.896 1.00 98.31 130 PHE A C 1
ATOM 1022 O O . PHE A 1 130 ? 0.605 14.637 4.873 1.00 98.31 130 PHE A O 1
ATOM 1029 N N . GLU A 1 131 ? 2.020 16.358 5.169 1.00 98.06 131 GLU A N 1
ATOM 1030 C CA . GLU A 1 131 ? 0.992 17.375 5.425 1.00 98.06 131 GLU A CA 1
ATOM 1031 C C . GLU A 1 131 ? 0.012 17.492 4.245 1.00 98.06 131 GLU A C 1
ATOM 1033 O O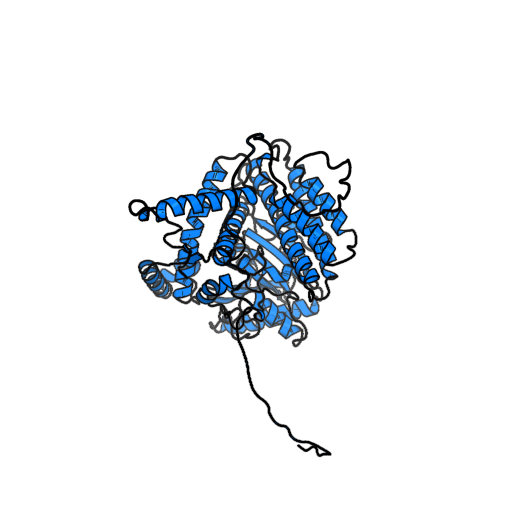 . GLU A 1 131 ? -1.202 17.440 4.444 1.00 98.06 131 GLU A O 1
ATOM 1038 N N . THR A 1 132 ? 0.512 17.532 3.005 1.00 98.31 132 THR A N 1
ATOM 1039 C CA . THR A 1 132 ? -0.325 17.546 1.795 1.00 98.31 132 THR A CA 1
ATOM 1040 C C . THR A 1 132 ? -1.172 16.274 1.656 1.00 98.31 132 THR A C 1
ATOM 1042 O O . THR A 1 132 ? -2.346 16.361 1.294 1.00 98.31 132 THR A O 1
ATOM 1045 N N . ARG A 1 133 ? -0.659 15.087 2.019 1.00 97.81 133 ARG A N 1
ATOM 1046 C CA . ARG A 1 133 ? -1.473 13.853 2.060 1.00 97.81 133 ARG A CA 1
ATOM 1047 C C . ARG A 1 133 ? -2.584 13.910 3.111 1.00 97.81 133 ARG A C 1
ATOM 1049 O O . ARG A 1 133 ? -3.679 13.411 2.846 1.00 97.81 133 ARG A O 1
ATOM 1056 N N . LEU A 1 134 ? -2.336 14.519 4.273 1.00 97.69 134 LEU A N 1
ATOM 1057 C CA . LEU A 1 134 ? -3.369 14.736 5.294 1.00 97.69 134 LEU A CA 1
ATOM 1058 C C . LEU A 1 134 ? -4.454 15.700 4.789 1.00 97.69 134 LEU A C 1
ATOM 1060 O O . LEU A 1 134 ? -5.637 15.393 4.933 1.00 97.69 134 LEU A O 1
ATOM 1064 N N . LEU A 1 135 ? -4.072 16.796 4.121 1.00 96.50 135 LEU A N 1
ATOM 1065 C CA . LEU A 1 135 ? -5.008 17.733 3.484 1.00 96.50 135 LEU A CA 1
ATOM 1066 C C . LEU A 1 135 ? -5.877 17.038 2.422 1.00 96.50 135 LEU A C 1
ATOM 1068 O O . LEU A 1 135 ? -7.103 17.146 2.468 1.00 96.50 135 LEU A O 1
ATOM 1072 N N . ILE A 1 136 ? -5.275 16.254 1.517 1.00 95.62 136 ILE A N 1
ATOM 1073 C CA . ILE A 1 136 ? -6.010 15.475 0.503 1.00 95.62 136 ILE A CA 1
ATOM 1074 C C . ILE A 1 136 ? -6.997 14.501 1.171 1.00 95.62 136 ILE A C 1
ATOM 1076 O O . ILE A 1 136 ? -8.154 14.412 0.753 1.00 95.62 136 ILE A O 1
ATOM 1080 N N . LYS A 1 137 ? -6.580 13.792 2.231 1.00 94.12 137 LYS A N 1
ATOM 1081 C CA . LYS A 1 137 ? -7.456 12.858 2.961 1.00 94.12 137 LYS A CA 1
ATOM 1082 C C . LYS A 1 137 ? -8.604 13.568 3.689 1.00 94.12 137 LYS A C 1
ATOM 1084 O O . LYS A 1 137 ? -9.699 13.010 3.751 1.00 94.12 137 LYS A O 1
ATOM 1089 N N . GLU A 1 138 ? -8.392 14.777 4.203 1.00 93.19 138 GLU A N 1
ATOM 1090 C CA . GLU A 1 138 ? -9.465 15.579 4.802 1.00 93.19 138 GLU A CA 1
ATOM 1091 C C . GLU A 1 138 ? -10.489 16.007 3.743 1.00 93.19 138 GLU A C 1
ATOM 1093 O O . GLU A 1 138 ? -11.691 15.817 3.927 1.00 93.19 138 GLU A O 1
ATOM 1098 N N . LYS A 1 139 ? -10.032 16.486 2.578 1.00 91.69 139 LYS A N 1
ATOM 1099 C CA . LYS A 1 139 ? -10.917 16.841 1.455 1.00 91.69 139 LYS A CA 1
ATOM 1100 C C . LYS A 1 139 ? -11.687 15.633 0.914 1.00 91.69 139 LYS A C 1
ATOM 1102 O O . LYS A 1 139 ? -12.871 15.759 0.606 1.00 91.69 139 LYS A O 1
ATOM 1107 N N . LEU A 1 140 ? -11.080 14.442 0.895 1.00 89.31 140 LEU A N 1
ATOM 1108 C CA . LEU A 1 140 ? -11.743 13.193 0.500 1.00 89.31 140 LEU A CA 1
ATOM 1109 C C . LEU A 1 140 ? -12.981 12.860 1.360 1.00 89.31 140 LEU A C 1
ATOM 1111 O O . LEU A 1 140 ? -13.896 12.206 0.859 1.00 89.31 140 LEU A O 1
ATOM 1115 N N . LYS A 1 141 ? -13.080 13.346 2.610 1.00 88.50 141 LYS A N 1
ATOM 1116 C CA . LYS A 1 141 ? -14.290 13.177 3.444 1.00 88.50 141 LYS A CA 1
ATOM 1117 C C . LYS A 1 141 ? -15.549 13.791 2.811 1.00 88.50 141 LYS A C 1
ATOM 1119 O O . LYS A 1 141 ? -16.655 13.372 3.147 1.00 88.50 141 LYS A O 1
ATOM 1124 N N . GLN A 1 142 ? -15.389 14.738 1.884 1.00 84.88 142 GLN A N 1
ATOM 1125 C CA . GLN A 1 142 ? -16.478 15.402 1.161 1.00 84.88 142 GLN A CA 1
ATOM 1126 C C . GLN A 1 142 ? -16.984 14.589 -0.046 1.00 84.88 142 GLN A C 1
ATOM 1128 O O . GLN A 1 142 ? -18.071 14.867 -0.548 1.00 84.88 142 GLN A O 1
ATOM 1133 N N . LEU A 1 143 ? -16.243 13.567 -0.498 1.00 80.00 143 LEU A N 1
ATOM 1134 C CA . LEU A 1 143 ? -16.657 12.706 -1.607 1.00 80.00 143 LEU A CA 1
ATOM 1135 C C . LEU A 1 143 ? -17.736 11.719 -1.130 1.00 80.00 143 LEU A C 1
ATOM 1137 O O . LEU A 1 143 ? -17.476 10.782 -0.359 1.00 80.00 143 LEU A O 1
ATOM 1141 N N . THR A 1 144 ? -18.978 11.957 -1.554 1.00 68.75 144 THR A N 1
ATOM 1142 C CA . THR A 1 144 ? -20.148 11.318 -0.946 1.00 68.75 144 THR A CA 1
ATOM 1143 C C . THR A 1 144 ? -20.309 9.860 -1.320 1.00 68.75 144 THR A C 1
ATOM 1145 O O . THR A 1 144 ? -20.470 9.098 -0.384 1.00 68.75 144 THR A O 1
ATOM 1148 N N . ASP A 1 145 ? -20.225 9.426 -2.580 1.00 71.69 145 ASP A N 1
ATOM 1149 C CA . ASP A 1 145 ? -20.347 7.984 -2.904 1.00 71.69 145 ASP A CA 1
ATOM 1150 C C . ASP A 1 145 ? -19.613 7.509 -4.175 1.00 71.69 145 ASP A C 1
ATOM 1152 O O . ASP A 1 145 ? -19.611 6.311 -4.445 1.00 71.69 145 ASP A O 1
ATOM 1156 N N . ALA A 1 146 ? -18.954 8.398 -4.930 1.00 79.44 146 ALA A N 1
ATOM 1157 C CA . ALA A 1 146 ? -18.236 8.056 -6.166 1.00 79.44 146 ALA A CA 1
ATOM 1158 C C . ALA A 1 146 ? -19.088 7.272 -7.188 1.00 79.44 146 ALA A C 1
ATOM 1160 O O . ALA A 1 146 ? -18.702 6.201 -7.658 1.00 79.44 146 ALA A O 1
ATOM 1161 N N . GLN A 1 147 ? -20.274 7.804 -7.505 1.00 80.94 147 GLN A N 1
ATOM 1162 C CA . GLN A 1 147 ? -21.274 7.132 -8.346 1.00 80.94 147 GLN A CA 1
ATOM 1163 C C . GLN A 1 147 ? -21.176 7.532 -9.823 1.00 80.94 147 GLN A C 1
ATOM 1165 O O . GLN A 1 147 ? -21.533 6.752 -10.706 1.00 80.94 147 GLN A O 1
ATOM 1170 N N . THR A 1 148 ? -20.710 8.749 -10.102 1.00 88.56 148 THR A N 1
ATOM 1171 C CA . THR A 1 148 ? -20.528 9.272 -11.461 1.00 88.56 148 THR A CA 1
ATOM 1172 C C . THR A 1 148 ? -19.113 8.998 -11.989 1.00 88.56 148 THR A C 1
ATOM 1174 O O . THR A 1 148 ? -18.175 8.888 -11.196 1.00 88.56 148 THR A O 1
ATOM 1177 N N . PRO A 1 149 ? -18.908 8.935 -13.322 1.00 89.81 149 PRO A N 1
ATOM 1178 C CA . PRO A 1 149 ? -17.576 8.756 -13.907 1.00 89.81 149 PRO A CA 1
ATOM 1179 C C . PRO A 1 149 ? -16.550 9.800 -13.441 1.00 89.81 149 PRO A C 1
ATOM 1181 O O . PRO A 1 149 ? -15.402 9.444 -13.186 1.00 89.81 149 PRO A O 1
ATOM 1184 N N . ASP A 1 150 ? -16.970 11.056 -13.263 1.00 90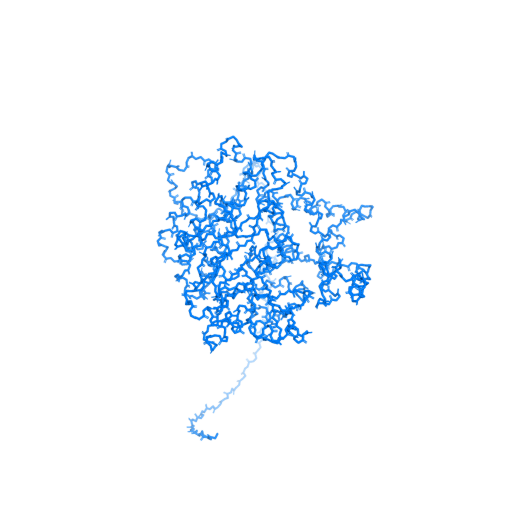.44 150 ASP A N 1
ATOM 1185 C CA . ASP A 1 150 ? -16.098 12.145 -12.807 1.00 90.44 150 ASP A CA 1
ATOM 1186 C C . ASP A 1 150 ? -15.675 11.970 -11.338 1.00 90.44 150 ASP A C 1
ATOM 1188 O O . ASP A 1 150 ? -14.518 12.204 -10.994 1.00 90.44 150 ASP A O 1
ATOM 1192 N N . GLU A 1 151 ? -16.571 11.512 -10.454 1.00 91.06 151 GLU A N 1
ATOM 1193 C CA . GLU A 1 151 ? -16.210 11.208 -9.061 1.00 91.06 151 GLU A CA 1
ATOM 1194 C C . GLU A 1 151 ? -15.322 9.962 -8.944 1.00 91.06 151 GLU A C 1
ATOM 1196 O O . GLU A 1 151 ? -14.413 9.939 -8.115 1.00 91.06 151 GLU A O 1
ATOM 1201 N N . VAL A 1 152 ? -15.551 8.941 -9.779 1.00 91.06 152 VAL A N 1
ATOM 1202 C CA . VAL A 1 152 ? -14.661 7.772 -9.883 1.00 91.06 152 VAL A CA 1
ATOM 1203 C C . VAL A 1 152 ? -13.274 8.206 -10.371 1.00 91.06 152 VAL A C 1
ATOM 1205 O O . VAL A 1 152 ? -12.268 7.775 -9.805 1.00 91.06 152 VAL A O 1
ATOM 1208 N N . GLY A 1 153 ? -13.209 9.107 -11.357 1.00 92.50 153 GLY A N 1
ATOM 1209 C CA . GLY A 1 153 ? -11.968 9.720 -11.837 1.00 92.50 153 GLY A CA 1
ATOM 1210 C C . GLY A 1 153 ? -11.250 10.536 -10.758 1.00 92.50 153 GLY A C 1
ATOM 1211 O O . GLY A 1 153 ? -10.047 10.370 -10.568 1.00 92.50 153 GLY A O 1
ATOM 1212 N N . CYS A 1 154 ? -11.980 11.357 -9.997 1.00 93.50 154 CYS A N 1
ATOM 1213 C CA . CYS A 1 154 ? -11.440 12.108 -8.859 1.00 93.50 154 CYS A CA 1
ATOM 1214 C C . CYS A 1 154 ? -10.882 11.171 -7.776 1.00 93.50 154 CYS A C 1
ATOM 1216 O O . CYS A 1 154 ? -9.751 11.355 -7.328 1.00 93.50 154 CYS A O 1
ATOM 1218 N N . LEU A 1 155 ? -11.619 10.119 -7.396 1.00 93.88 155 LEU A N 1
ATOM 1219 C CA . LEU A 1 155 ? -11.153 9.124 -6.425 1.00 93.88 155 LEU A CA 1
ATOM 1220 C C . LEU A 1 155 ? -9.891 8.392 -6.907 1.00 93.88 155 LEU A C 1
ATOM 1222 O O . LEU A 1 155 ? -8.980 8.163 -6.111 1.00 93.88 155 LEU A O 1
ATOM 1226 N N . ALA A 1 156 ? -9.821 8.037 -8.192 1.00 93.56 156 ALA A N 1
ATOM 1227 C CA . ALA A 1 156 ? -8.629 7.440 -8.787 1.00 93.56 156 ALA A CA 1
ATOM 1228 C C . ALA A 1 156 ? -7.429 8.403 -8.724 1.00 93.56 156 ALA A C 1
ATOM 1230 O O . ALA A 1 156 ? -6.380 8.019 -8.209 1.00 93.56 156 ALA A O 1
ATOM 1231 N N . SER A 1 157 ? -7.600 9.670 -9.118 1.00 94.81 157 SER A N 1
ATOM 1232 C CA . SER A 1 157 ? -6.531 10.676 -9.033 1.00 94.81 157 SER A CA 1
ATOM 1233 C C . SER A 1 157 ? -6.098 10.965 -7.587 1.00 94.81 157 SER A C 1
ATOM 1235 O O . SER A 1 157 ? -4.910 11.139 -7.333 1.00 94.81 157 SER A O 1
ATOM 1237 N N . VAL A 1 158 ? -7.014 10.947 -6.610 1.00 95.19 158 VAL A N 1
ATOM 1238 C CA . VAL A 1 158 ? -6.681 11.049 -5.173 1.00 95.19 158 VAL A CA 1
ATOM 1239 C C . VAL A 1 158 ? -5.827 9.862 -4.709 1.00 95.19 158 VAL A C 1
ATOM 1241 O O . VAL A 1 158 ? -4.818 10.060 -4.026 1.00 95.19 158 VAL A O 1
ATOM 1244 N N . ARG A 1 159 ? -6.197 8.634 -5.100 1.00 95.75 159 ARG A N 1
ATOM 1245 C CA . ARG A 1 159 ? -5.432 7.407 -4.809 1.00 95.75 159 ARG A CA 1
ATOM 1246 C C . ARG A 1 159 ? -4.031 7.465 -5.419 1.00 95.75 159 ARG A C 1
ATOM 1248 O O . ARG A 1 159 ? -3.045 7.195 -4.733 1.00 95.75 159 ARG A O 1
ATOM 1255 N N . ASP A 1 160 ? -3.941 7.883 -6.677 1.00 95.25 160 ASP A N 1
ATOM 1256 C CA . ASP A 1 160 ? -2.682 8.046 -7.401 1.00 95.25 160 ASP A CA 1
ATOM 1257 C C . ASP A 1 160 ? -1.784 9.126 -6.777 1.00 95.25 160 ASP A C 1
ATOM 1259 O O . ASP A 1 160 ? -0.583 8.901 -6.615 1.00 95.25 160 ASP A O 1
ATOM 1263 N N . MET A 1 161 ? -2.345 10.264 -6.357 1.00 96.75 161 MET A N 1
ATOM 1264 C CA . MET A 1 161 ? -1.575 11.357 -5.753 1.00 96.75 161 MET A CA 1
ATOM 1265 C C . MET A 1 161 ? -1.077 11.047 -4.342 1.00 96.75 161 MET A C 1
ATOM 1267 O O . MET A 1 161 ? 0.081 11.335 -4.038 1.00 96.75 161 MET A O 1
ATOM 1271 N N . ILE A 1 162 ? -1.878 10.386 -3.499 1.00 96.94 162 ILE A N 1
ATOM 1272 C CA . ILE A 1 162 ? -1.406 9.886 -2.195 1.00 96.94 162 ILE A CA 1
ATOM 1273 C C . ILE A 1 162 ? -0.255 8.883 -2.386 1.00 96.94 162 ILE A C 1
ATOM 1275 O O . ILE A 1 162 ? 0.744 8.948 -1.662 1.00 96.94 162 ILE A O 1
ATOM 1279 N N . ARG A 1 163 ? -0.342 8.017 -3.406 1.00 95.81 163 ARG A N 1
ATOM 1280 C CA . ARG A 1 163 ? 0.716 7.061 -3.763 1.00 95.81 163 ARG A CA 1
ATOM 1281 C C . ARG A 1 163 ? 1.998 7.744 -4.251 1.00 95.81 163 ARG A C 1
ATOM 1283 O O . ARG A 1 163 ? 3.091 7.356 -3.836 1.00 95.81 163 ARG A O 1
ATOM 1290 N N . VAL A 1 164 ? 1.873 8.755 -5.112 1.00 95.81 164 VAL A N 1
ATOM 1291 C CA . VAL A 1 164 ? 2.998 9.549 -5.632 1.00 95.81 164 VAL A CA 1
ATOM 1292 C C . VAL A 1 164 ? 3.702 10.317 -4.520 1.00 95.81 164 VAL A C 1
ATOM 1294 O O . VAL A 1 164 ? 4.916 10.192 -4.393 1.00 95.81 164 VAL A O 1
ATOM 1297 N N . LEU A 1 165 ? 2.964 11.037 -3.674 1.00 97.56 165 LEU A N 1
ATOM 1298 C CA . LEU A 1 165 ? 3.533 11.782 -2.547 1.00 97.56 165 LEU A CA 1
ATOM 1299 C C . LEU A 1 165 ? 4.303 10.856 -1.592 1.00 97.56 165 LEU A C 1
ATOM 1301 O O . LEU A 1 165 ? 5.456 11.121 -1.253 1.00 97.56 165 LEU A O 1
ATOM 1305 N N . ARG A 1 166 ? 3.750 9.679 -1.272 1.00 96.50 166 ARG A N 1
ATOM 1306 C CA . ARG A 1 166 ? 4.472 8.668 -0.486 1.00 96.50 166 ARG A CA 1
ATOM 1307 C C . ARG A 1 166 ? 5.754 8.175 -1.175 1.00 96.50 166 ARG A C 1
ATOM 1309 O O . ARG A 1 166 ? 6.759 7.966 -0.503 1.00 96.50 166 ARG A O 1
ATOM 1316 N N . TYR A 1 167 ? 5.761 8.018 -2.500 1.00 95.31 167 TYR A N 1
ATOM 1317 C CA . TYR A 1 167 ? 6.989 7.682 -3.231 1.00 95.31 167 TYR A CA 1
ATOM 1318 C C . TYR A 1 167 ? 8.024 8.808 -3.259 1.00 95.31 167 TYR A C 1
ATOM 1320 O O . TYR A 1 167 ? 9.218 8.508 -3.287 1.00 95.31 167 TYR A O 1
ATOM 1328 N N . VAL A 1 168 ? 7.593 10.072 -3.251 1.00 95.12 168 VAL A N 1
ATOM 1329 C CA . VAL A 1 168 ? 8.500 11.214 -3.099 1.00 95.12 168 VAL A CA 1
ATOM 1330 C C . VAL A 1 168 ? 9.173 11.162 -1.732 1.00 95.12 168 VAL A C 1
ATOM 1332 O O . VAL A 1 168 ? 10.398 11.229 -1.664 1.00 95.12 168 VAL A O 1
ATOM 1335 N N . GLU A 1 169 ? 8.406 10.953 -0.659 1.00 96.69 169 GLU A N 1
ATOM 1336 C CA . GLU A 1 169 ? 8.967 10.789 0.688 1.00 96.69 169 GLU A CA 1
ATOM 1337 C C . GLU A 1 169 ? 9.994 9.649 0.741 1.00 96.69 169 GLU A C 1
ATOM 1339 O O . GLU A 1 169 ? 11.075 9.815 1.299 1.00 96.69 169 GLU A O 1
ATOM 1344 N N . ASP A 1 170 ? 9.689 8.508 0.120 1.00 95.31 170 ASP A N 1
ATOM 1345 C CA . ASP A 1 170 ? 10.579 7.344 0.105 1.00 95.31 170 ASP A CA 1
ATOM 1346 C C . ASP A 1 170 ? 11.869 7.588 -0.674 1.00 95.31 170 ASP A C 1
ATOM 1348 O O . ASP A 1 170 ? 12.932 7.134 -0.257 1.00 95.31 170 ASP A O 1
ATOM 1352 N N . TYR A 1 171 ? 11.788 8.327 -1.779 1.00 94.25 171 TYR A N 1
ATOM 1353 C CA . TYR A 1 171 ? 12.946 8.739 -2.565 1.00 94.25 171 TYR A CA 1
ATOM 1354 C C . TYR A 1 171 ? 13.841 9.712 -1.775 1.00 94.25 171 TYR A C 1
ATOM 1356 O O . TYR A 1 171 ? 15.062 9.564 -1.785 1.00 94.25 171 TYR A O 1
ATOM 1364 N N . MET A 1 172 ? 13.256 10.646 -1.012 1.00 94.69 172 MET A N 1
ATOM 1365 C CA . MET A 1 172 ? 14.024 11.542 -0.134 1.00 94.69 172 MET A CA 1
ATOM 1366 C C . MET A 1 172 ? 14.672 10.805 1.043 1.00 94.69 172 MET A C 1
ATOM 1368 O O . MET A 1 172 ? 15.821 11.092 1.378 1.00 94.69 172 MET A O 1
ATOM 1372 N N . VAL A 1 173 ? 13.984 9.822 1.635 1.00 93.69 173 VAL A N 1
ATOM 1373 C CA . VAL A 1 173 ? 14.562 8.934 2.659 1.00 93.69 173 VAL A CA 1
ATOM 1374 C C . VAL A 1 173 ? 15.716 8.112 2.079 1.00 93.69 173 VAL A C 1
ATOM 1376 O O . VAL A 1 173 ? 16.775 8.040 2.696 1.00 93.69 173 VAL A O 1
ATOM 1379 N N . GLU A 1 174 ? 15.563 7.550 0.877 1.00 92.25 174 GLU A N 1
ATOM 1380 C CA . GLU A 1 174 ? 16.613 6.778 0.195 1.00 92.25 174 GLU A CA 1
ATOM 1381 C C . GLU A 1 174 ? 17.882 7.626 -0.045 1.00 92.25 174 GLU A C 1
ATOM 1383 O O . GLU A 1 174 ? 19.000 7.162 0.195 1.00 92.25 174 GLU A O 1
ATOM 1388 N N . ILE A 1 175 ? 17.724 8.900 -0.426 1.00 92.12 175 ILE A N 1
ATOM 1389 C CA . ILE A 1 175 ? 18.837 9.859 -0.560 1.00 92.12 175 ILE A CA 1
ATOM 1390 C C . ILE A 1 175 ? 19.461 10.189 0.803 1.00 92.12 175 ILE A C 1
ATOM 1392 O O . ILE A 1 175 ? 20.689 10.204 0.922 1.00 92.12 175 ILE A O 1
ATOM 1396 N N . LYS A 1 176 ? 18.642 10.435 1.835 1.00 91.38 176 LYS A N 1
ATOM 1397 C CA . LYS A 1 176 ? 19.106 10.747 3.197 1.00 91.38 176 LYS A CA 1
ATOM 1398 C C . LYS A 1 176 ? 19.975 9.616 3.762 1.00 91.38 176 LYS A C 1
ATOM 1400 O O . LYS A 1 176 ? 21.063 9.888 4.264 1.00 91.38 176 LYS A O 1
ATOM 1405 N N . GLU A 1 177 ? 19.553 8.360 3.612 1.00 87.44 177 GLU A N 1
ATOM 1406 C CA . GLU A 1 177 ? 20.334 7.197 4.062 1.00 87.44 177 GLU A CA 1
ATOM 1407 C C . GLU A 1 177 ? 21.623 6.994 3.273 1.00 87.44 177 GLU A C 1
ATOM 1409 O O . GLU A 1 177 ? 22.677 6.750 3.863 1.00 87.44 177 GLU A O 1
ATOM 1414 N N . THR A 1 178 ? 21.563 7.159 1.948 1.00 85.19 178 THR A N 1
ATOM 1415 C CA . THR A 1 178 ? 22.748 7.052 1.086 1.00 85.19 178 THR A CA 1
ATOM 1416 C C . THR A 1 178 ? 23.817 8.063 1.524 1.00 85.19 178 THR A C 1
ATOM 1418 O O . THR A 1 178 ? 24.986 7.707 1.670 1.00 85.19 178 THR A O 1
ATOM 1421 N N . LYS A 1 179 ? 23.415 9.305 1.834 1.00 83.94 179 LYS A N 1
ATOM 1422 C CA . LYS A 1 179 ? 24.316 10.363 2.331 1.00 83.94 179 LYS A CA 1
ATOM 1423 C C . LYS A 1 179 ? 24.818 10.142 3.757 1.00 83.94 179 LYS A C 1
ATOM 1425 O O . LYS A 1 179 ? 25.958 10.488 4.051 1.00 83.94 179 LYS A O 1
ATOM 1430 N N . ASN A 1 180 ? 24.005 9.545 4.626 1.00 78.25 180 ASN A N 1
ATOM 1431 C CA . ASN A 1 180 ? 24.392 9.205 5.999 1.00 78.25 180 ASN A CA 1
ATOM 1432 C C . ASN A 1 180 ? 25.317 7.976 6.089 1.00 78.25 180 ASN A C 1
ATOM 1434 O O . ASN A 1 180 ? 25.685 7.570 7.193 1.00 78.25 180 ASN A O 1
ATOM 1438 N N . GLY A 1 181 ? 25.713 7.398 4.950 1.00 66.25 181 GLY A N 1
ATOM 1439 C CA . GLY A 1 181 ? 26.645 6.280 4.895 1.00 66.25 181 GLY A CA 1
ATOM 1440 C C . GLY A 1 181 ? 25.988 4.938 5.193 1.00 66.25 181 GLY A C 1
ATOM 1441 O O . GLY A 1 181 ? 26.574 4.143 5.922 1.00 66.25 181 GLY A O 1
ATOM 1442 N N . ASP A 1 182 ? 24.794 4.698 4.632 1.00 60.44 182 ASP A N 1
ATOM 1443 C CA . ASP A 1 182 ? 24.158 3.380 4.500 1.00 60.44 182 ASP A CA 1
ATOM 1444 C C . ASP A 1 182 ? 24.250 2.572 5.814 1.00 60.44 182 ASP A C 1
ATOM 1446 O O . ASP A 1 182 ? 24.906 1.525 5.871 1.00 60.44 182 ASP A O 1
ATOM 1450 N N . LYS A 1 183 ? 23.645 3.103 6.897 1.00 53.72 183 LYS A N 1
ATOM 1451 C CA . LYS A 1 183 ? 23.687 2.552 8.268 1.00 53.72 183 LYS A CA 1
ATOM 1452 C C . LYS A 1 183 ? 23.005 1.179 8.364 1.00 53.72 183 LYS A C 1
ATOM 1454 O O . LYS A 1 183 ? 21.934 1.004 8.944 1.00 53.72 183 LYS A O 1
ATOM 1459 N N . LYS A 1 184 ? 23.672 0.163 7.822 1.00 48.72 184 LYS A N 1
ATOM 1460 C CA . LYS A 1 184 ? 23.324 -1.260 7.890 1.00 48.72 184 LYS A CA 1
ATOM 1461 C C . LYS A 1 184 ? 23.534 -1.778 9.315 1.00 48.72 184 LYS A C 1
ATOM 1463 O O . LYS A 1 184 ? 24.485 -2.512 9.572 1.00 48.72 184 LYS A O 1
ATOM 1468 N N . GLY A 1 185 ? 22.665 -1.374 10.240 1.00 47.66 185 GLY A N 1
ATOM 1469 C CA . GLY A 1 185 ? 22.741 -1.809 11.634 1.00 47.66 185 GLY A CA 1
ATOM 1470 C C . GLY A 1 185 ? 22.026 -0.958 12.684 1.00 47.66 185 GLY A C 1
ATOM 1471 O O . GLY A 1 185 ? 22.176 -1.279 13.857 1.00 47.66 185 GLY A O 1
ATOM 1472 N N . GLU A 1 186 ? 21.270 0.089 12.333 1.00 53.56 186 GLU A N 1
ATOM 1473 C CA . GLU A 1 186 ? 20.298 0.639 13.292 1.00 53.56 186 GLU A CA 1
ATOM 1474 C C . GLU A 1 186 ? 19.025 -0.221 13.275 1.00 53.56 186 GLU A C 1
ATOM 1476 O O . GLU A 1 186 ? 18.457 -0.498 12.214 1.00 53.56 186 GLU A O 1
ATOM 1481 N N . ASP A 1 187 ? 18.591 -0.669 14.458 1.00 70.25 187 ASP A N 1
ATOM 1482 C CA . ASP A 1 187 ? 17.346 -1.418 14.646 1.00 70.25 187 ASP A CA 1
ATOM 1483 C C . ASP A 1 187 ? 16.146 -0.484 14.417 1.00 70.25 187 ASP A C 1
ATOM 1485 O O . ASP A 1 187 ? 15.556 0.049 15.359 1.00 70.25 187 ASP A O 1
ATOM 1489 N N . TYR A 1 188 ? 15.774 -0.272 13.149 1.00 85.75 188 TYR A N 1
ATOM 1490 C CA . TYR A 1 188 ? 14.527 0.397 12.774 1.00 85.75 188 TYR A CA 1
ATOM 1491 C C . TYR A 1 188 ? 13.330 -0.460 13.202 1.00 85.75 188 TYR A C 1
ATOM 1493 O O . TYR A 1 188 ? 12.825 -1.290 12.437 1.00 85.75 188 TYR A O 1
ATOM 1501 N N . LYS A 1 189 ? 12.894 -0.258 14.442 1.00 88.31 189 LYS A N 1
ATOM 1502 C CA . LYS A 1 189 ? 11.732 -0.913 15.035 1.00 88.31 189 LYS A CA 1
ATOM 1503 C C . LYS A 1 189 ? 10.441 -0.321 14.484 1.00 88.31 189 LYS A C 1
ATOM 1505 O O . LYS A 1 189 ? 10.287 0.898 14.417 1.00 88.31 189 LYS A O 1
ATOM 1510 N N . SER A 1 190 ? 9.512 -1.200 14.117 1.00 91.38 190 SER A N 1
ATOM 1511 C CA . SER A 1 190 ? 8.169 -0.820 13.680 1.00 91.38 190 SER A CA 1
ATOM 1512 C C . SER A 1 190 ? 7.504 0.129 14.680 1.00 91.38 190 SER A C 1
ATOM 1514 O O . SER A 1 190 ? 7.500 -0.141 15.879 1.00 91.38 190 SER A O 1
ATOM 1516 N N . LEU A 1 191 ? 6.929 1.227 14.177 1.00 93.94 191 LEU A N 1
ATOM 1517 C CA . LEU A 1 191 ? 6.184 2.221 14.964 1.00 93.94 191 LEU A CA 1
ATOM 1518 C C . LEU A 1 191 ? 6.965 2.852 16.140 1.00 93.94 191 LEU A C 1
ATOM 1520 O O . LEU A 1 191 ? 6.346 3.375 17.062 1.00 93.94 191 LEU A O 1
ATOM 1524 N N . GLU A 1 192 ? 8.300 2.857 16.096 1.00 92.69 192 GLU A N 1
ATOM 1525 C CA . GLU A 1 192 ? 9.165 3.641 16.991 1.00 92.69 192 GLU A CA 1
ATOM 1526 C C . GLU A 1 192 ? 10.010 4.647 16.183 1.00 92.69 192 GLU A C 1
ATOM 1528 O O . GLU A 1 192 ? 10.146 4.545 14.960 1.00 92.69 192 GLU A O 1
ATOM 1533 N N . GLY A 1 193 ? 10.610 5.622 16.873 1.00 89.00 193 GLY A N 1
ATOM 1534 C CA . GLY A 1 193 ? 11.543 6.589 16.288 1.00 89.00 193 GLY A CA 1
ATOM 1535 C C . GLY A 1 193 ? 10.985 8.009 16.194 1.00 89.00 193 GLY A C 1
ATOM 1536 O O . GLY A 1 193 ? 10.124 8.408 16.972 1.00 89.00 193 GLY A O 1
ATOM 1537 N N . LEU A 1 194 ? 11.533 8.794 15.266 1.00 88.19 194 LEU A N 1
ATOM 1538 C CA . LEU A 1 194 ? 11.215 10.211 15.058 1.00 88.19 194 LEU A CA 1
ATOM 1539 C C . LEU A 1 194 ? 11.074 10.517 13.558 1.00 88.19 194 LEU A C 1
ATOM 1541 O O . LEU A 1 194 ? 11.393 9.681 12.705 1.00 88.19 194 LEU A O 1
ATOM 1545 N N . GLU A 1 195 ? 10.633 11.735 13.237 1.00 90.25 195 GLU A N 1
ATOM 1546 C CA . GLU A 1 195 ? 10.693 12.282 11.877 1.00 90.25 195 GLU A CA 1
ATOM 1547 C C . GLU A 1 195 ? 12.145 12.206 11.338 1.00 90.25 195 GLU A C 1
ATOM 1549 O O . GLU A 1 195 ? 13.086 12.456 12.097 1.00 90.25 195 GLU A O 1
ATOM 1554 N N . PRO A 1 196 ? 12.367 11.860 10.054 1.00 91.88 196 PRO A N 1
ATOM 1555 C CA . PRO A 1 196 ? 11.370 11.629 9.003 1.00 91.88 196 PRO A CA 1
ATOM 1556 C C . PRO A 1 196 ? 10.824 10.186 8.920 1.00 91.88 196 PRO A C 1
ATOM 1558 O O . PRO A 1 196 ? 10.023 9.880 8.034 1.00 91.88 196 PRO A O 1
ATOM 1561 N N . TYR A 1 197 ? 11.273 9.272 9.784 1.00 92.06 197 TYR A N 1
ATOM 1562 C CA . TYR A 1 197 ? 10.995 7.836 9.652 1.00 92.06 197 TYR A CA 1
ATOM 1563 C C . TYR A 1 197 ? 9.634 7.442 10.234 1.00 92.06 197 TYR A C 1
ATOM 1565 O O . TYR A 1 197 ? 8.876 6.716 9.586 1.00 92.06 197 TYR A O 1
ATOM 1573 N N . LEU A 1 198 ? 9.305 7.975 11.413 1.00 96.19 198 LEU A N 1
ATOM 1574 C CA . LEU A 1 198 ? 7.972 7.933 12.008 1.00 96.19 198 LEU A CA 1
ATOM 1575 C C . LEU A 1 198 ? 7.343 9.324 11.883 1.00 96.19 198 LEU A C 1
ATOM 1577 O O . LEU A 1 198 ? 7.754 10.259 12.567 1.00 96.19 198 LEU A O 1
ATOM 1581 N N . LEU A 1 199 ? 6.352 9.463 11.000 1.00 97.75 199 LEU A N 1
ATOM 1582 C CA . LEU A 1 199 ? 5.572 10.694 10.862 1.00 97.75 199 LEU A CA 1
ATOM 1583 C C . LEU A 1 199 ? 4.259 10.544 11.630 1.00 97.75 199 LEU A C 1
ATOM 1585 O O . LEU A 1 199 ? 3.490 9.624 11.355 1.00 97.75 199 LEU A O 1
ATOM 1589 N N . VAL A 1 200 ? 3.986 11.442 12.575 1.00 98.31 200 VAL A N 1
ATOM 1590 C CA . VAL A 1 200 ? 2.738 11.455 13.355 1.00 98.31 200 VAL A CA 1
ATOM 1591 C C . VAL A 1 200 ? 1.859 12.596 12.856 1.00 98.31 200 VAL A C 1
ATOM 1593 O O . VAL A 1 200 ? 2.324 13.725 12.709 1.00 98.31 200 VAL A O 1
ATOM 1596 N N . ASN A 1 201 ? 0.582 12.320 12.589 1.00 98.31 201 ASN A N 1
ATOM 1597 C CA . ASN A 1 201 ? -0.381 13.353 12.215 1.00 98.31 201 ASN A CA 1
ATOM 1598 C C . ASN A 1 201 ? -0.472 14.396 13.354 1.00 98.31 201 ASN A C 1
ATOM 1600 O O . ASN A 1 201 ? -0.684 13.992 14.503 1.00 98.31 201 ASN A O 1
ATOM 1604 N N . PRO A 1 202 ? -0.349 15.712 13.074 1.00 97.44 202 PRO A N 1
ATOM 1605 C CA . PRO A 1 202 ? -0.384 16.764 14.091 1.00 97.44 202 PRO A CA 1
ATOM 1606 C C . PRO A 1 202 ? -1.541 16.661 15.095 1.00 97.44 202 PRO A C 1
ATOM 1608 O O . PRO A 1 202 ? -1.316 16.881 16.282 1.00 97.44 202 PRO A O 1
ATOM 1611 N N . THR A 1 203 ? -2.735 16.236 14.664 1.00 97.44 203 THR A N 1
ATOM 1612 C CA . THR A 1 203 ? -3.912 16.027 15.535 1.00 97.44 203 THR A CA 1
ATOM 1613 C C . THR A 1 203 ? -3.676 14.989 16.641 1.00 97.44 203 THR A C 1
ATOM 1615 O O . THR A 1 203 ? -4.315 15.041 17.690 1.00 97.44 203 THR A O 1
ATOM 1618 N N . PHE A 1 204 ? -2.755 14.045 16.432 1.00 97.88 204 PHE A N 1
ATOM 1619 C CA . PHE A 1 204 ? -2.456 12.964 17.370 1.00 97.88 204 PHE A CA 1
ATOM 1620 C C . PHE A 1 204 ? -1.127 13.130 18.113 1.00 97.88 204 PHE A C 1
ATOM 1622 O O . PHE A 1 204 ? -0.858 12.309 18.989 1.00 97.88 204 PHE A O 1
ATOM 1629 N N . LYS A 1 205 ? -0.335 14.176 17.833 1.00 95.62 205 LYS A N 1
ATOM 1630 C CA . LYS A 1 205 ? 1.050 14.354 18.314 1.00 95.62 205 LYS A CA 1
ATOM 1631 C C . LYS A 1 205 ? 1.233 14.234 19.835 1.00 95.62 205 LYS A C 1
ATOM 1633 O O . LYS A 1 205 ? 2.224 13.669 20.286 1.00 95.62 205 LYS A O 1
ATOM 1638 N N . ASP A 1 206 ? 0.270 14.706 20.624 1.00 96.44 206 ASP A N 1
ATOM 1639 C CA . ASP A 1 206 ? 0.316 14.620 22.095 1.00 96.44 206 ASP A CA 1
ATOM 1640 C C . ASP A 1 206 ? -0.171 13.263 22.648 1.00 96.44 206 ASP A C 1
ATOM 1642 O O . ASP A 1 206 ? -0.033 12.980 23.837 1.00 96.44 206 ASP A O 1
ATOM 1646 N N . SER A 1 207 ? -0.760 12.424 21.790 1.00 96.56 207 SER A N 1
ATOM 1647 C CA . SER A 1 207 ? -1.496 11.196 22.140 1.00 96.56 207 SER A CA 1
ATOM 1648 C C . SER A 1 207 ? -0.995 9.922 21.450 1.00 96.56 207 SER A C 1
ATOM 1650 O O . SER A 1 207 ? -1.599 8.862 21.631 1.00 96.56 207 SER A O 1
ATOM 1652 N N . PHE A 1 208 ? 0.032 10.044 20.608 1.00 98.06 208 PHE A N 1
ATOM 1653 C CA . PHE A 1 208 ? 0.687 8.944 19.914 1.00 98.06 208 PHE A CA 1
ATOM 1654 C C . PHE A 1 208 ? 2.169 9.270 19.719 1.00 98.06 208 PHE A C 1
ATOM 1656 O O . PHE A 1 208 ? 2.517 10.162 18.945 1.00 98.06 208 PHE A O 1
ATOM 1663 N N . LYS A 1 209 ? 3.032 8.543 20.426 1.00 96.94 209 LYS A N 1
ATOM 1664 C CA . LYS A 1 209 ? 4.495 8.633 20.324 1.00 96.94 209 LYS A CA 1
ATOM 1665 C C . LYS A 1 209 ? 5.080 7.406 19.641 1.00 96.94 209 LYS A C 1
ATOM 1667 O O . LYS A 1 209 ? 5.964 7.542 18.806 1.00 96.94 209 LYS A O 1
ATOM 1672 N N . ASP A 1 210 ? 4.560 6.235 19.991 1.00 96.94 210 ASP A N 1
ATOM 1673 C CA . ASP A 1 210 ? 4.979 4.937 19.475 1.00 96.94 210 ASP A CA 1
ATOM 1674 C C . ASP A 1 210 ? 3.844 3.897 19.625 1.00 96.94 210 ASP A C 1
ATOM 1676 O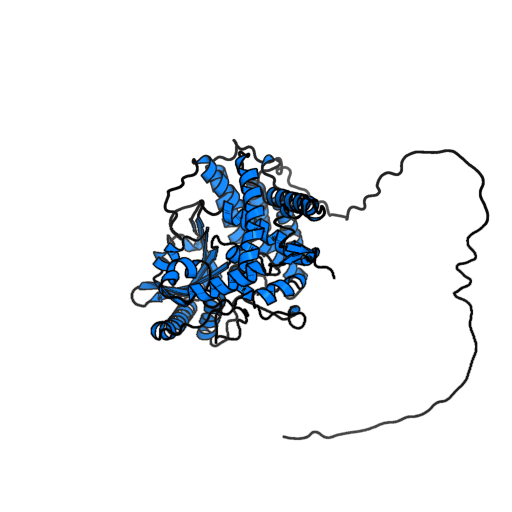 O . ASP A 1 210 ? 2.702 4.226 19.969 1.00 96.94 210 ASP A O 1
ATOM 1680 N N . TRP A 1 211 ? 4.136 2.621 19.358 1.00 97.19 211 TRP A N 1
ATOM 1681 C CA . TRP A 1 211 ? 3.162 1.526 19.441 1.00 97.19 211 TRP A CA 1
ATOM 1682 C C . TRP A 1 211 ? 2.491 1.347 20.818 1.00 97.19 211 TRP A C 1
ATOM 1684 O O . TRP A 1 211 ? 1.383 0.804 20.876 1.00 97.19 211 TRP A O 1
ATOM 1694 N N . HIS A 1 212 ? 3.077 1.823 21.924 1.00 97.69 212 HIS A N 1
ATOM 1695 C CA . HIS A 1 212 ? 2.447 1.761 23.250 1.00 97.69 212 HIS A CA 1
ATOM 1696 C C . HIS A 1 212 ? 1.179 2.630 23.345 1.00 97.69 212 HIS A C 1
ATOM 1698 O O . HIS A 1 212 ? 0.391 2.439 24.275 1.00 97.69 212 HIS A O 1
ATOM 1704 N N . ASP A 1 213 ? 0.931 3.531 22.386 1.00 98.12 213 ASP A N 1
ATOM 1705 C CA . ASP A 1 213 ? -0.262 4.390 22.300 1.00 98.12 213 ASP A CA 1
ATOM 1706 C C . ASP A 1 213 ? -1.371 3.839 21.370 1.00 98.12 213 ASP A C 1
ATOM 1708 O O . ASP A 1 213 ? -2.408 4.486 21.155 1.00 98.12 213 ASP A O 1
ATOM 1712 N N . LEU A 1 214 ? -1.202 2.621 20.832 1.00 98.62 214 LEU A N 1
ATOM 1713 C CA . LEU A 1 214 ? -2.212 1.936 20.013 1.00 98.62 214 LEU A CA 1
ATOM 1714 C C . LEU A 1 214 ? -3.485 1.602 20.813 1.00 98.62 214 LEU A C 1
ATOM 1716 O O . LEU A 1 214 ? -3.433 1.136 21.952 1.00 98.62 214 LEU A O 1
ATOM 1720 N N . LYS A 1 215 ? -4.660 1.799 20.221 1.00 98.50 215 LYS A N 1
ATOM 1721 C CA . LYS A 1 215 ? -5.973 1.619 20.864 1.00 98.50 215 LYS A CA 1
ATOM 1722 C C . LYS A 1 215 ? -6.737 0.455 20.235 1.00 98.50 215 LYS A C 1
ATOM 1724 O O . LYS A 1 215 ? -6.498 0.074 19.093 1.00 98.50 215 LYS A O 1
ATOM 1729 N N . SER A 1 216 ? -7.675 -0.122 20.986 1.00 98.75 216 SER A N 1
ATOM 1730 C CA . SER A 1 216 ? -8.543 -1.190 20.478 1.00 98.75 216 SER A CA 1
ATOM 1731 C C . SER A 1 216 ? -9.357 -0.686 19.282 1.00 98.75 216 SER A C 1
ATOM 1733 O O . SER A 1 216 ? -10.112 0.276 19.409 1.00 98.75 216 SER A O 1
ATOM 1735 N N . GLY A 1 217 ? -9.207 -1.354 18.142 1.00 98.56 217 GLY A N 1
ATOM 1736 C CA . GLY A 1 217 ? -9.831 -0.995 16.872 1.00 98.56 217 GLY A CA 1
ATOM 1737 C C . GLY A 1 217 ? -8.988 -0.087 15.975 1.00 98.56 217 GLY A C 1
ATOM 1738 O O . GLY A 1 217 ? -9.452 0.239 14.879 1.00 98.56 217 GLY A O 1
ATOM 1739 N N . ASP A 1 218 ? -7.765 0.268 16.387 1.00 98.81 218 ASP A N 1
ATOM 1740 C CA . ASP A 1 218 ? -6.749 0.754 15.453 1.00 98.81 218 ASP A CA 1
ATOM 1741 C C . ASP A 1 218 ? -6.421 -0.343 14.427 1.00 98.81 218 ASP A C 1
ATOM 1743 O O . ASP A 1 218 ? -6.436 -1.543 14.722 1.00 98.81 218 ASP A O 1
ATOM 1747 N N . MET A 1 219 ? -6.133 0.089 13.206 1.00 98.69 219 MET A N 1
ATOM 1748 C CA . MET A 1 219 ? -5.854 -0.752 12.052 1.00 98.69 219 MET A CA 1
ATOM 1749 C C . MET A 1 219 ? -4.442 -0.440 11.564 1.00 98.69 219 MET A C 1
ATOM 1751 O O . MET A 1 219 ? -4.192 0.671 11.097 1.00 98.69 219 MET A O 1
ATOM 1755 N N . ILE A 1 220 ? -3.524 -1.400 11.680 1.00 98.62 220 ILE A N 1
ATOM 1756 C CA . ILE A 1 220 ? -2.152 -1.260 11.179 1.00 98.62 220 ILE A CA 1
ATOM 1757 C C . ILE A 1 220 ? -2.117 -1.808 9.754 1.00 98.62 220 ILE A C 1
ATOM 1759 O O . ILE A 1 220 ? -2.345 -2.996 9.521 1.00 98.62 220 ILE A O 1
ATOM 1763 N N . LEU A 1 221 ? -1.886 -0.918 8.796 1.00 98.00 221 LEU A N 1
ATOM 1764 C CA . LEU A 1 221 ? -1.793 -1.213 7.375 1.00 98.00 221 LEU A CA 1
ATOM 1765 C C . LEU A 1 221 ? -0.315 -1.379 6.997 1.00 98.00 221 LEU A C 1
ATOM 1767 O O . LEU A 1 221 ? 0.452 -0.418 7.068 1.00 98.00 221 LEU A O 1
ATOM 1771 N N . SER A 1 222 ? 0.083 -2.584 6.584 1.00 97.12 222 SER A N 1
ATOM 1772 C CA . SER A 1 222 ? 1.499 -2.966 6.480 1.00 97.12 222 SER A CA 1
ATOM 1773 C C . SER A 1 222 ? 1.924 -3.359 5.061 1.00 97.12 222 SER A C 1
ATOM 1775 O O . SER A 1 222 ? 1.172 -3.959 4.279 1.00 97.12 222 SER A O 1
ATOM 1777 N N . ARG A 1 223 ? 3.184 -3.053 4.733 1.00 95.62 223 ARG A N 1
ATOM 1778 C CA . ARG A 1 223 ? 3.882 -3.493 3.516 1.00 95.62 223 ARG A CA 1
ATOM 1779 C C . ARG A 1 223 ? 5.099 -4.327 3.909 1.00 95.62 223 ARG A C 1
ATOM 1781 O O . ARG A 1 223 ? 6.119 -3.794 4.345 1.00 95.62 223 ARG A O 1
ATOM 1788 N N . GLY A 1 224 ? 4.996 -5.642 3.724 1.00 90.25 224 GLY A N 1
ATOM 1789 C CA . GLY A 1 224 ? 6.142 -6.551 3.808 1.00 90.25 224 GLY A CA 1
ATOM 1790 C C . GLY A 1 224 ? 7.104 -6.360 2.627 1.00 90.25 224 GLY A C 1
ATOM 1791 O O . GLY A 1 224 ? 6.854 -5.546 1.745 1.00 90.25 224 GLY A O 1
ATOM 1792 N N . ASN A 1 225 ? 8.190 -7.138 2.563 1.00 88.06 225 ASN A N 1
ATOM 1793 C CA . ASN A 1 225 ? 9.225 -6.986 1.521 1.00 88.06 225 ASN A CA 1
ATOM 1794 C C . ASN A 1 225 ? 9.182 -8.046 0.386 1.00 88.06 225 ASN A C 1
ATOM 1796 O O . ASN A 1 225 ? 10.041 -8.074 -0.494 1.00 88.06 225 ASN A O 1
ATOM 1800 N N . ALA A 1 226 ? 8.212 -8.962 0.395 1.00 88.56 226 ALA A N 1
ATOM 1801 C CA . ALA A 1 226 ? 8.113 -10.036 -0.603 1.00 88.56 226 ALA A CA 1
ATOM 1802 C C . ALA A 1 226 ? 7.478 -9.571 -1.934 1.00 88.56 226 ALA A C 1
ATOM 1804 O O . ALA A 1 226 ? 6.708 -8.607 -1.957 1.00 88.56 226 ALA A O 1
ATOM 1805 N N . TYR A 1 227 ? 7.721 -10.305 -3.030 1.00 91.94 227 TYR A N 1
ATOM 1806 C CA . TYR A 1 227 ? 7.005 -10.102 -4.302 1.00 91.94 227 TYR A CA 1
ATOM 1807 C C . TYR A 1 227 ? 5.519 -10.468 -4.202 1.00 91.94 227 TYR A C 1
ATOM 1809 O O . TYR A 1 227 ? 4.698 -9.843 -4.861 1.00 91.94 227 TYR A O 1
ATOM 1817 N N . SER A 1 228 ? 5.142 -11.419 -3.342 1.00 88.94 228 SER A N 1
ATOM 1818 C CA . SER A 1 228 ? 3.733 -11.707 -3.028 1.00 88.94 228 SER A CA 1
ATOM 1819 C C . SER A 1 228 ? 3.030 -10.509 -2.380 1.00 88.94 228 SER A C 1
ATOM 1821 O O . SER A 1 228 ? 1.902 -10.184 -2.738 1.00 88.94 228 SER A O 1
ATOM 1823 N N . SER A 1 229 ? 3.726 -9.810 -1.481 1.00 90.44 229 SER A N 1
ATOM 1824 C CA . SER A 1 229 ? 3.274 -8.559 -0.867 1.00 90.44 229 SER A CA 1
ATOM 1825 C C . SER A 1 229 ? 3.170 -7.434 -1.911 1.00 90.44 229 SER A C 1
ATOM 1827 O O . SER A 1 229 ? 2.152 -6.747 -1.957 1.00 90.44 229 SER A O 1
ATOM 1829 N N . ALA A 1 230 ? 4.144 -7.319 -2.824 1.00 93.75 230 ALA A N 1
ATOM 1830 C CA . ALA A 1 230 ? 4.074 -6.387 -3.955 1.00 93.75 230 ALA A CA 1
ATOM 1831 C C . ALA A 1 230 ? 2.873 -6.687 -4.870 1.00 93.75 230 ALA A C 1
ATOM 1833 O O . ALA A 1 230 ? 2.122 -5.787 -5.222 1.00 93.75 230 ALA A O 1
ATOM 1834 N N . ALA A 1 231 ? 2.642 -7.960 -5.204 1.00 94.25 231 ALA A N 1
ATOM 1835 C CA . ALA A 1 231 ? 1.518 -8.377 -6.033 1.00 94.25 231 ALA A CA 1
ATOM 1836 C C . ALA A 1 231 ? 0.173 -7.997 -5.400 1.00 94.25 231 ALA A C 1
ATOM 1838 O O . ALA A 1 231 ? -0.628 -7.356 -6.066 1.00 94.25 231 ALA A O 1
ATOM 1839 N N . ILE A 1 232 ? -0.061 -8.308 -4.117 1.00 93.31 232 ILE A N 1
ATOM 1840 C CA . ILE A 1 232 ? -1.317 -7.948 -3.427 1.00 93.31 232 ILE A CA 1
ATOM 1841 C C . ILE A 1 232 ? -1.559 -6.432 -3.458 1.00 93.31 232 ILE A C 1
ATOM 1843 O O . ILE A 1 232 ? -2.686 -6.007 -3.694 1.00 93.31 232 ILE A O 1
ATOM 1847 N N . ALA A 1 233 ? -0.515 -5.618 -3.277 1.00 94.62 233 ALA A N 1
ATOM 1848 C CA . ALA A 1 233 ? -0.638 -4.161 -3.315 1.00 94.62 233 ALA A CA 1
ATOM 1849 C C . ALA A 1 233 ? -1.025 -3.612 -4.708 1.00 94.62 233 ALA A C 1
ATOM 1851 O O . ALA A 1 233 ? -1.621 -2.538 -4.790 1.00 94.62 233 ALA A O 1
ATOM 1852 N N . ARG A 1 234 ? -0.704 -4.342 -5.787 1.00 95.81 234 ARG A N 1
ATOM 1853 C CA . ARG A 1 234 ? -0.760 -3.880 -7.190 1.00 95.81 234 ARG A CA 1
ATOM 1854 C C . ARG A 1 234 ? -1.804 -4.584 -8.066 1.00 95.81 234 ARG A C 1
ATOM 1856 O O . ARG A 1 234 ? -1.987 -4.224 -9.217 1.00 95.81 234 ARG A O 1
ATOM 1863 N N . ILE A 1 235 ? -2.478 -5.613 -7.554 1.00 94.31 235 ILE A N 1
ATOM 1864 C CA . ILE A 1 235 ? -3.382 -6.467 -8.350 1.00 94.31 235 ILE A CA 1
ATOM 1865 C C . ILE A 1 235 ? -4.794 -5.880 -8.542 1.00 94.31 235 ILE A C 1
ATOM 1867 O O . ILE A 1 235 ? -5.577 -6.398 -9.337 1.00 94.31 235 ILE A O 1
ATOM 1871 N N . GLY A 1 236 ? -5.146 -4.831 -7.794 1.00 93.56 236 GLY A N 1
ATOM 1872 C CA . GLY A 1 236 ? -6.400 -4.097 -7.964 1.00 93.56 236 GLY A CA 1
ATOM 1873 C C . GLY A 1 236 ? -6.378 -3.189 -9.195 1.00 93.56 236 GLY A C 1
ATOM 1874 O O . GLY A 1 236 ? -5.319 -2.797 -9.668 1.00 93.56 236 GLY A O 1
ATOM 1875 N N . ALA A 1 237 ? -7.556 -2.787 -9.677 1.00 91.38 237 ALA A N 1
ATOM 1876 C CA . ALA A 1 237 ? -7.690 -1.844 -10.794 1.00 91.38 237 ALA A CA 1
ATOM 1877 C C . ALA A 1 237 ? -7.089 -0.448 -10.510 1.00 91.38 237 ALA A C 1
ATOM 1879 O O . ALA A 1 237 ? -6.862 0.324 -11.439 1.00 91.38 237 ALA A O 1
ATOM 1880 N N . VAL A 1 238 ? -6.829 -0.127 -9.236 1.00 89.81 238 VAL A N 1
ATOM 1881 C CA . VAL A 1 238 ? -6.015 1.018 -8.812 1.00 89.81 238 VAL A CA 1
ATOM 1882 C C . VAL A 1 238 ? -4.913 0.513 -7.883 1.00 89.81 238 VAL A C 1
ATOM 1884 O O . VAL A 1 238 ? -5.188 -0.159 -6.889 1.00 89.81 238 VAL A O 1
ATOM 1887 N N . ASP A 1 239 ? -3.672 0.869 -8.207 1.00 92.31 239 ASP A N 1
ATOM 1888 C CA . ASP A 1 239 ? -2.465 0.509 -7.463 1.00 92.31 239 ASP A CA 1
ATOM 1889 C C . ASP A 1 239 ? -2.469 1.083 -6.032 1.00 92.31 239 ASP A C 1
ATOM 1891 O O . ASP A 1 239 ? -2.648 2.288 -5.831 1.00 92.31 239 ASP A O 1
ATOM 1895 N N . THR A 1 240 ? -2.147 0.251 -5.040 1.00 93.00 240 THR A N 1
ATOM 1896 C CA . THR A 1 240 ? -1.915 0.654 -3.639 1.00 93.00 240 THR A CA 1
ATOM 1897 C C . THR A 1 240 ? -0.471 0.342 -3.215 1.00 93.00 240 THR A C 1
ATOM 1899 O O . THR A 1 240 ? 0.312 -0.203 -3.990 1.00 93.00 240 THR A O 1
ATOM 1902 N N . GLN A 1 241 ? -0.084 0.690 -1.984 1.00 93.75 241 GLN A N 1
ATOM 1903 C CA . GLN A 1 241 ? 1.263 0.429 -1.441 1.00 93.75 241 GLN A CA 1
ATOM 1904 C C . GLN A 1 241 ? 1.291 -0.618 -0.319 1.00 93.75 241 GLN A C 1
ATOM 1906 O O . GLN A 1 241 ? 2.330 -0.804 0.311 1.00 93.75 241 GLN A O 1
ATOM 1911 N N . PHE A 1 242 ? 0.180 -1.313 -0.062 1.00 96.88 242 PHE A N 1
ATOM 1912 C CA . PHE A 1 242 ? 0.009 -2.128 1.142 1.00 96.88 242 PHE A CA 1
ATOM 1913 C C . PHE A 1 242 ? -0.590 -3.497 0.846 1.00 96.88 242 PHE A C 1
ATOM 1915 O O . PHE A 1 242 ? -1.418 -3.653 -0.047 1.00 96.88 242 PHE A O 1
ATOM 1922 N N . SER A 1 243 ? -0.173 -4.498 1.619 1.00 95.44 243 SER A N 1
ATOM 1923 C CA . SER A 1 243 ? -0.477 -5.906 1.338 1.00 95.44 243 SER A CA 1
ATOM 1924 C C . SER A 1 243 ? -1.098 -6.662 2.502 1.00 95.44 243 SER A C 1
ATOM 1926 O O . SER A 1 243 ? -1.455 -7.826 2.346 1.00 95.44 243 SER A O 1
ATOM 1928 N N . HIS A 1 244 ? -1.156 -6.045 3.679 1.00 97.06 244 HIS A N 1
ATOM 1929 C CA . HIS A 1 244 ? -1.642 -6.673 4.898 1.00 97.06 244 HIS A CA 1
ATOM 1930 C C . HIS A 1 244 ? -2.341 -5.643 5.779 1.00 97.06 244 HIS A C 1
ATOM 1932 O O . HIS A 1 244 ? -1.960 -4.474 5.769 1.00 97.06 244 HIS A O 1
ATOM 1938 N N . LEU A 1 245 ? -3.364 -6.076 6.511 1.00 97.44 245 LEU A N 1
ATOM 1939 C CA . LEU A 1 245 ? -4.100 -5.243 7.454 1.00 97.44 245 LEU A CA 1
ATOM 1940 C C . LEU A 1 245 ? -4.274 -6.015 8.761 1.00 97.44 245 LEU A C 1
ATOM 1942 O O . LEU A 1 245 ? -4.714 -7.166 8.753 1.00 97.44 245 LEU A O 1
ATOM 1946 N N . THR A 1 246 ? -3.931 -5.361 9.862 1.00 98.31 246 THR A N 1
ATOM 1947 C CA . THR A 1 246 ? -3.913 -5.922 11.211 1.00 98.31 246 THR A CA 1
ATOM 1948 C C . THR A 1 246 ? -4.870 -5.145 12.102 1.00 98.31 246 THR A C 1
ATOM 1950 O O . THR A 1 246 ? -4.841 -3.916 12.115 1.00 98.31 246 THR A O 1
ATOM 1953 N N . LEU A 1 247 ? -5.703 -5.847 12.873 1.00 98.81 247 LEU A N 1
ATOM 1954 C CA . LEU A 1 247 ? -6.615 -5.234 13.841 1.00 98.81 247 LEU A CA 1
ATOM 1955 C C . LEU A 1 247 ? -6.000 -5.281 15.243 1.00 98.81 247 LEU A C 1
ATOM 1957 O O . LEU A 1 247 ? -5.678 -6.361 15.737 1.00 98.81 247 LEU A O 1
ATOM 1961 N N . VAL A 1 248 ? -5.863 -4.130 15.901 1.00 98.88 248 VAL A N 1
ATOM 1962 C CA . VAL A 1 248 ? -5.323 -4.049 17.266 1.00 98.88 248 VAL A CA 1
ATOM 1963 C C . VAL A 1 248 ? -6.429 -4.228 18.301 1.00 98.88 248 VAL A C 1
ATOM 1965 O O . VAL A 1 248 ? -7.486 -3.601 18.219 1.00 98.88 248 VAL A O 1
ATOM 1968 N N . TYR A 1 249 ? -6.165 -5.024 19.334 1.00 98.81 249 TYR A N 1
ATOM 1969 C CA . TYR A 1 249 ? -6.987 -5.127 20.535 1.00 98.81 249 TYR A CA 1
ATOM 1970 C C . TYR A 1 249 ? -6.143 -4.830 21.780 1.00 98.81 249 TYR A C 1
ATOM 1972 O O . TYR A 1 249 ? -5.207 -5.562 22.090 1.00 98.81 249 TYR A O 1
ATOM 1980 N N . ARG A 1 250 ? -6.494 -3.768 22.515 1.00 98.62 250 ARG A N 1
ATOM 1981 C CA . ARG A 1 250 ? -6.046 -3.564 23.897 1.00 98.62 250 ARG A CA 1
ATOM 1982 C C . ARG A 1 250 ? -7.074 -4.180 24.844 1.00 98.62 250 ARG A C 1
ATOM 1984 O O . ARG A 1 250 ? -8.262 -3.856 24.735 1.00 98.62 250 ARG A O 1
ATOM 1991 N N . ASP A 1 251 ? -6.625 -5.058 25.734 1.00 97.44 251 ASP A N 1
ATOM 1992 C CA . ASP A 1 251 ? -7.482 -5.701 26.732 1.00 97.44 251 ASP A CA 1
ATOM 1993 C C . ASP A 1 251 ? -7.729 -4.824 27.974 1.00 97.44 251 ASP A C 1
ATOM 1995 O O . ASP A 1 251 ? -7.182 -3.727 28.113 1.00 97.44 251 ASP A O 1
ATOM 1999 N N . ASP A 1 252 ? -8.562 -5.324 28.889 1.00 95.62 252 ASP A N 1
ATOM 2000 C CA . ASP A 1 252 ? -8.961 -4.613 30.108 1.00 95.62 252 ASP A CA 1
ATOM 2001 C C . ASP A 1 252 ? -7.790 -4.440 31.116 1.00 95.62 252 ASP A C 1
ATOM 2003 O O . ASP A 1 252 ? -7.900 -3.651 32.053 1.00 95.62 252 ASP A O 1
ATOM 2007 N N . SER A 1 253 ? -6.653 -5.131 30.919 1.00 96.81 253 SER A N 1
ATOM 2008 C CA . SER A 1 253 ? -5.401 -4.944 31.678 1.00 96.81 253 SER A CA 1
ATOM 2009 C C . SER A 1 253 ? -4.441 -3.931 31.034 1.00 96.81 253 SER A C 1
ATOM 2011 O O . SER A 1 253 ? -3.414 -3.588 31.619 1.00 96.81 253 SER A O 1
ATOM 2013 N N . GLY A 1 254 ? -4.770 -3.439 29.835 1.00 96.62 254 GLY A N 1
ATOM 2014 C CA . GLY A 1 254 ? -3.931 -2.542 29.043 1.00 96.62 254 GLY A CA 1
ATOM 2015 C C . GLY A 1 254 ? -2.966 -3.252 28.089 1.00 96.62 254 GLY A C 1
ATOM 2016 O O . GLY A 1 254 ? -2.220 -2.568 27.387 1.00 96.62 254 GLY A O 1
ATOM 2017 N N . LYS A 1 255 ? -2.984 -4.590 28.024 1.00 98.25 255 LYS A N 1
ATOM 2018 C CA . LYS A 1 255 ? -2.090 -5.383 27.171 1.00 98.25 255 LYS A CA 1
ATOM 2019 C C . LYS A 1 255 ? -2.544 -5.349 25.711 1.00 98.25 255 LYS A C 1
ATOM 2021 O O . LYS A 1 255 ? -3.737 -5.429 25.421 1.00 98.25 255 LYS A O 1
ATOM 2026 N N . LEU A 1 256 ? -1.580 -5.227 24.798 1.00 98.62 256 LEU A N 1
ATOM 2027 C CA . LEU A 1 256 ? -1.809 -5.113 23.358 1.00 98.62 256 LEU A CA 1
ATOM 2028 C C . LEU A 1 256 ? -1.648 -6.455 22.635 1.00 98.62 256 LEU A C 1
ATOM 2030 O O . LEU A 1 256 ? -0.621 -7.129 22.744 1.00 98.62 256 LEU A O 1
ATOM 2034 N N . PHE A 1 257 ? -2.659 -6.779 21.837 1.00 98.75 257 PHE A N 1
ATOM 2035 C CA . PHE A 1 257 ? -2.722 -7.934 20.954 1.00 98.75 257 PHE A CA 1
ATOM 2036 C C . PHE A 1 257 ? -3.041 -7.496 19.525 1.00 98.75 257 PHE A C 1
ATOM 2038 O O . PHE A 1 257 ? -3.713 -6.482 19.311 1.00 98.75 257 PHE A O 1
ATOM 2045 N N . THR A 1 258 ? -2.629 -8.299 18.552 1.00 98.56 258 THR A N 1
ATOM 2046 C CA . THR A 1 258 ? -3.093 -8.193 17.166 1.00 98.56 258 THR A CA 1
ATOM 2047 C C . THR A 1 258 ? -4.047 -9.331 16.822 1.00 98.56 258 THR A C 1
ATOM 2049 O O . THR A 1 258 ? -4.020 -10.404 17.432 1.00 98.56 258 THR A O 1
ATOM 2052 N N . VAL A 1 259 ? -4.921 -9.087 15.845 1.00 98.62 259 VAL A N 1
ATOM 2053 C CA . VAL A 1 259 ? -5.733 -10.103 15.173 1.00 98.62 259 VAL A CA 1
ATOM 2054 C C . VAL A 1 259 ? -5.422 -10.033 13.684 1.00 98.62 259 VAL A C 1
ATOM 2056 O O . VAL A 1 259 ? -5.604 -8.986 13.057 1.00 98.62 259 VAL A O 1
ATOM 2059 N N . GLU A 1 260 ? -4.925 -11.137 13.130 1.00 96.62 260 GLU A N 1
ATOM 2060 C CA . GLU A 1 260 ? -4.324 -11.176 11.794 1.00 96.62 260 GLU A CA 1
ATOM 2061 C C . GLU A 1 260 ? -4.686 -12.459 11.050 1.00 96.62 260 GLU A C 1
ATOM 2063 O O . GLU A 1 260 ? -4.842 -13.521 11.658 1.00 96.62 260 GLU A O 1
ATOM 2068 N N . ALA A 1 261 ? -4.765 -12.381 9.719 1.00 95.19 261 ALA A N 1
ATOM 2069 C CA . ALA A 1 261 ? -4.883 -13.547 8.850 1.00 95.19 261 ALA A CA 1
ATOM 2070 C C . ALA A 1 261 ? -3.593 -13.747 8.049 1.00 95.19 261 ALA A C 1
ATOM 2072 O O . ALA A 1 261 ? -3.272 -12.952 7.167 1.00 95.19 261 ALA A O 1
ATOM 2073 N N . HIS A 1 262 ? -2.881 -14.840 8.315 1.00 90.44 262 HIS A N 1
ATOM 2074 C CA . HIS A 1 262 ? -1.669 -15.215 7.588 1.00 90.44 262 HIS A CA 1
ATOM 2075 C C . HIS A 1 262 ? -1.945 -16.385 6.640 1.00 90.44 262 HIS A C 1
ATOM 2077 O O . HIS A 1 262 ? -2.706 -17.308 6.956 1.00 90.44 262 HIS A O 1
ATOM 2083 N N . ILE A 1 263 ? -1.286 -16.401 5.481 1.00 84.88 263 ILE A N 1
ATOM 2084 C CA . ILE A 1 263 ? -1.491 -17.440 4.462 1.00 84.88 263 ILE A CA 1
ATOM 2085 C C . ILE A 1 263 ? -1.052 -18.819 5.002 1.00 84.88 263 ILE A C 1
ATOM 2087 O O . ILE A 1 263 ? -1.569 -19.875 4.624 1.00 84.88 263 ILE A O 1
ATOM 2091 N N . GLU A 1 264 ? -0.099 -18.828 5.930 1.00 81.88 264 GLU A N 1
ATOM 2092 C CA . GLU A 1 264 ? 0.614 -19.987 6.459 1.00 81.88 264 GLU A CA 1
ATOM 2093 C C . GLU A 1 264 ? -0.245 -20.787 7.430 1.00 81.88 264 GLU A C 1
ATOM 2095 O O . GLU A 1 264 ? -0.252 -22.019 7.376 1.00 81.88 264 GLU A O 1
ATOM 2100 N N . ILE A 1 265 ? -0.966 -20.081 8.302 1.00 85.94 265 ILE A N 1
ATOM 2101 C CA . ILE A 1 265 ? -1.629 -20.636 9.489 1.00 85.94 265 ILE A CA 1
ATOM 2102 C C . ILE A 1 265 ? -3.094 -20.200 9.633 1.00 85.94 265 ILE A C 1
ATOM 2104 O O . ILE A 1 265 ? -3.783 -20.674 10.535 1.00 85.94 265 ILE A O 1
ATOM 2108 N N . GLY A 1 266 ? -3.602 -19.369 8.721 1.00 92.25 266 GLY A N 1
ATOM 2109 C CA . GLY A 1 266 ? -4.924 -18.766 8.833 1.00 92.25 266 GLY A CA 1
ATOM 2110 C C . GLY A 1 266 ? -4.936 -17.646 9.867 1.00 92.25 266 GLY A C 1
ATOM 2111 O O . GLY A 1 266 ? -3.945 -16.944 10.050 1.00 92.25 266 GLY A O 1
ATOM 2112 N N . ASN A 1 267 ? -6.074 -17.490 10.529 1.00 96.19 267 ASN A N 1
ATOM 2113 C CA . ASN A 1 267 ? -6.328 -16.402 11.458 1.00 96.19 267 ASN A CA 1
ATOM 2114 C C . ASN A 1 267 ? -5.807 -16.736 12.852 1.00 96.19 267 ASN A C 1
ATOM 2116 O O . ASN A 1 267 ? -6.101 -17.814 13.384 1.00 96.19 267 ASN A O 1
ATOM 2120 N N . VAL A 1 268 ? -5.078 -15.793 13.438 1.00 96.75 268 VAL A N 1
ATOM 2121 C CA . VAL A 1 268 ? -4.483 -15.887 14.771 1.00 96.75 268 VAL A CA 1
ATOM 2122 C C . VAL A 1 268 ? -4.642 -14.583 15.540 1.00 96.75 268 VAL A C 1
ATOM 2124 O O . VAL A 1 268 ? -4.869 -13.515 14.976 1.00 96.75 268 VAL A O 1
ATOM 2127 N N . THR A 1 269 ? -4.521 -14.712 16.852 1.00 98.00 269 THR A N 1
ATOM 2128 C CA . THR A 1 269 ? -4.234 -13.623 17.776 1.00 98.00 269 THR A CA 1
ATOM 2129 C C . THR A 1 269 ? -2.820 -13.808 18.316 1.00 98.00 269 THR A C 1
ATOM 2131 O O . THR A 1 269 ? -2.409 -14.946 18.573 1.00 98.00 269 THR A O 1
ATOM 2134 N N . ALA A 1 270 ? -2.097 -12.707 18.467 1.00 96.81 270 ALA A N 1
ATOM 2135 C CA . ALA A 1 270 ? -0.713 -12.663 18.928 1.00 96.81 270 ALA A CA 1
ATOM 2136 C C . ALA A 1 270 ? -0.511 -11.457 19.854 1.00 96.81 270 ALA A C 1
ATOM 2138 O O . ALA A 1 270 ? -1.340 -10.544 19.873 1.00 96.81 270 ALA A O 1
ATOM 2139 N N . GLU A 1 271 ? 0.567 -11.439 20.635 1.00 97.81 271 GLU A N 1
ATOM 2140 C CA . GLU A 1 271 ? 0.973 -10.217 21.342 1.00 97.81 271 GLU A CA 1
ATOM 2141 C C . GLU A 1 271 ? 1.593 -9.226 20.350 1.00 97.81 271 GLU A C 1
ATOM 2143 O O . GLU A 1 271 ? 2.245 -9.646 19.397 1.00 97.81 271 GLU A O 1
ATOM 2148 N N . ILE A 1 272 ? 1.430 -7.915 20.575 1.00 96.31 272 ILE A N 1
ATOM 2149 C CA . ILE A 1 272 ? 1.887 -6.881 19.622 1.00 96.31 272 ILE A CA 1
ATOM 2150 C C . ILE A 1 272 ? 3.365 -7.024 19.216 1.00 96.31 272 ILE A C 1
ATOM 2152 O O . ILE A 1 272 ? 3.707 -6.762 18.068 1.00 96.31 272 ILE A O 1
ATOM 2156 N N . HIS A 1 273 ? 4.227 -7.519 20.109 1.00 93.56 273 HIS A N 1
ATOM 2157 C CA . HIS A 1 273 ? 5.642 -7.772 19.826 1.00 93.56 273 HIS A CA 1
ATOM 2158 C C . HIS A 1 273 ? 5.868 -8.704 18.620 1.00 93.56 273 HIS A C 1
ATOM 2160 O O . HIS A 1 273 ? 6.762 -8.434 17.826 1.00 93.56 273 HIS A O 1
ATOM 2166 N N . GLU A 1 274 ? 5.029 -9.729 18.412 1.00 91.06 274 GLU A N 1
ATOM 2167 C CA . GLU A 1 274 ? 5.140 -10.626 17.246 1.00 91.06 274 GLU A CA 1
ATOM 2168 C C . GLU A 1 274 ? 4.902 -9.875 15.920 1.00 91.06 274 GLU A C 1
ATOM 2170 O O . GLU A 1 274 ? 5.507 -10.203 14.899 1.00 91.06 274 GLU A O 1
ATOM 2175 N N . HIS A 1 275 ? 4.061 -8.832 15.932 1.00 92.81 275 HIS A N 1
ATOM 2176 C CA . HIS A 1 275 ? 3.860 -7.953 14.778 1.00 92.81 275 HIS A CA 1
ATOM 2177 C C . HIS A 1 275 ? 5.080 -7.056 14.542 1.00 92.81 275 HIS A C 1
ATOM 2179 O O . HIS A 1 275 ? 5.569 -6.963 13.416 1.00 92.81 275 HIS A O 1
ATOM 2185 N N . LEU A 1 276 ? 5.604 -6.430 15.599 1.00 91.44 276 LEU A N 1
ATOM 2186 C CA . LEU A 1 276 ? 6.750 -5.514 15.517 1.00 91.44 276 LEU A CA 1
ATOM 2187 C C . LEU A 1 276 ? 8.031 -6.237 15.049 1.00 91.44 276 LEU A C 1
ATOM 2189 O O . LEU A 1 276 ? 8.809 -5.689 14.268 1.00 91.44 276 LEU A O 1
ATOM 2193 N N . GLU A 1 277 ? 8.214 -7.501 15.446 1.00 87.25 277 GLU A N 1
ATOM 2194 C CA . GLU A 1 277 ? 9.315 -8.368 14.995 1.00 87.25 277 GLU A CA 1
ATOM 2195 C C . GLU A 1 277 ? 9.234 -8.764 13.507 1.00 87.25 277 GLU A C 1
ATOM 2197 O O . GLU A 1 277 ? 10.230 -9.211 12.934 1.00 87.25 277 GLU A O 1
ATOM 2202 N N . SER A 1 278 ? 8.094 -8.558 12.832 1.00 80.06 278 SER A N 1
ATOM 2203 C CA . SER A 1 278 ? 7.992 -8.785 11.380 1.00 80.06 278 SER A CA 1
ATOM 2204 C C . SER A 1 278 ? 8.817 -7.783 10.553 1.00 80.06 278 SER A C 1
ATOM 2206 O O . SER A 1 278 ? 9.140 -8.059 9.391 1.00 80.06 278 SER A O 1
ATOM 2208 N N . LEU A 1 279 ? 9.208 -6.650 11.161 1.00 80.25 279 LEU A N 1
ATOM 2209 C CA . LEU A 1 279 ? 10.036 -5.593 10.574 1.00 80.25 279 LEU A CA 1
ATOM 2210 C C . LEU A 1 279 ? 9.534 -5.185 9.180 1.00 80.25 279 LEU A C 1
ATOM 2212 O O . LEU A 1 279 ? 10.276 -5.272 8.193 1.00 80.25 279 LEU A O 1
ATOM 2216 N N . ASN A 1 280 ? 8.269 -4.781 9.060 1.00 90.81 280 ASN A N 1
ATOM 2217 C CA . ASN A 1 280 ? 7.715 -4.365 7.772 1.00 90.81 280 ASN A CA 1
ATOM 2218 C C . ASN A 1 280 ? 8.512 -3.202 7.153 1.00 90.81 280 ASN A C 1
ATOM 2220 O O . ASN A 1 280 ? 9.192 -2.432 7.830 1.00 90.81 280 ASN A O 1
ATOM 2224 N N . ALA A 1 281 ? 8.440 -3.073 5.827 1.00 93.00 281 ALA A N 1
ATOM 2225 C CA . ALA A 1 281 ? 9.067 -1.957 5.124 1.00 93.00 281 ALA A CA 1
ATOM 2226 C C . ALA A 1 281 ? 8.318 -0.633 5.373 1.00 93.00 281 ALA A C 1
ATOM 2228 O O . ALA A 1 281 ? 8.921 0.438 5.316 1.00 93.00 281 ALA A O 1
ATOM 2229 N N . ARG A 1 282 ? 7.013 -0.716 5.664 1.00 95.50 282 ARG A N 1
ATOM 2230 C CA . ARG A 1 282 ? 6.140 0.398 6.048 1.00 95.50 282 ARG A CA 1
ATOM 2231 C C . ARG A 1 282 ? 4.960 -0.098 6.870 1.00 95.50 282 ARG A C 1
ATOM 2233 O O . ARG A 1 282 ? 4.430 -1.172 6.574 1.00 95.50 282 ARG A O 1
ATOM 2240 N N . GLU A 1 283 ? 4.522 0.723 7.817 1.00 97.69 283 GLU A N 1
ATOM 2241 C CA . GLU A 1 283 ? 3.305 0.529 8.610 1.00 97.69 283 GLU A CA 1
ATOM 2242 C C . GLU A 1 283 ? 2.571 1.868 8.769 1.00 97.69 283 GLU A C 1
ATOM 2244 O O . GLU A 1 283 ? 3.197 2.896 9.024 1.00 97.69 283 GLU A O 1
ATOM 2249 N N . VAL A 1 284 ? 1.246 1.874 8.612 1.00 98.50 284 VAL A N 1
ATOM 2250 C CA . VAL A 1 284 ? 0.393 3.051 8.844 1.00 98.50 284 VAL A CA 1
ATOM 2251 C C . VAL A 1 284 ? -0.690 2.697 9.847 1.00 98.50 284 VAL A C 1
ATOM 2253 O O . VAL A 1 284 ? -1.431 1.739 9.646 1.00 98.50 284 VAL A O 1
ATOM 2256 N N . VAL A 1 285 ? -0.810 3.488 10.909 1.00 98.75 285 VAL A N 1
ATOM 2257 C CA . VAL A 1 285 ? -1.864 3.344 11.914 1.00 98.75 285 VAL A CA 1
ATOM 2258 C C . VAL A 1 285 ? -3.064 4.183 11.492 1.00 98.75 285 VAL A C 1
ATOM 2260 O O . VAL A 1 285 ? -2.980 5.412 11.445 1.00 98.75 285 VAL A O 1
ATOM 2263 N N . PHE A 1 286 ? -4.194 3.531 11.228 1.00 98.75 286 PHE A N 1
ATOM 2264 C CA . PHE A 1 286 ? -5.491 4.178 11.036 1.00 98.75 286 PHE A CA 1
ATOM 2265 C C . PHE A 1 286 ? -6.395 3.957 12.248 1.00 98.75 286 PHE A C 1
ATOM 2267 O O . PHE A 1 286 ? -6.474 2.851 12.779 1.00 98.75 286 PHE A O 1
ATOM 2274 N N . ARG A 1 287 ? -7.126 4.994 12.660 1.00 98.56 287 ARG A N 1
ATOM 2275 C CA . ARG A 1 287 ? -8.033 4.967 13.818 1.00 98.56 287 ARG A CA 1
ATOM 2276 C C . ARG A 1 287 ? -9.452 5.322 13.396 1.00 98.56 287 ARG A C 1
ATOM 2278 O O . ARG A 1 287 ? -9.661 6.294 12.676 1.00 98.56 287 ARG A O 1
ATOM 2285 N N . PHE A 1 288 ? -10.426 4.524 13.824 1.00 97.94 288 PHE A N 1
ATOM 2286 C CA . PHE A 1 288 ? -11.847 4.782 13.574 1.00 97.94 288 PHE A CA 1
ATOM 2287 C C . PHE A 1 288 ? -12.397 5.794 14.589 1.00 97.94 288 PHE A C 1
ATOM 2289 O O . PHE A 1 288 ? -12.084 5.705 15.776 1.00 97.94 288 PHE A O 1
ATOM 2296 N N . GLY A 1 289 ? -13.223 6.744 14.135 1.00 94.12 289 GLY A N 1
ATOM 2297 C CA . GLY A 1 289 ? -13.659 7.878 14.967 1.00 94.12 289 GLY A CA 1
ATOM 2298 C C . GLY A 1 289 ? -14.495 7.508 16.204 1.00 94.12 289 GLY A C 1
ATOM 2299 O O . GLY A 1 289 ? -14.354 8.134 17.254 1.00 94.12 289 GLY A O 1
ATOM 2300 N N . ASP A 1 290 ? -15.340 6.472 16.129 1.00 97.31 290 ASP A N 1
ATOM 2301 C CA . ASP A 1 290 ? -16.078 5.969 17.299 1.00 97.31 290 ASP A CA 1
ATOM 2302 C C . ASP A 1 290 ? -15.232 4.949 18.074 1.00 97.31 290 ASP A C 1
ATOM 2304 O O . ASP A 1 290 ? -15.228 3.752 17.777 1.00 97.31 290 ASP A O 1
ATOM 2308 N N . ALA A 1 291 ? -14.555 5.427 19.119 1.00 97.44 291 ALA A N 1
ATOM 2309 C CA . ALA A 1 291 ? -13.717 4.607 19.990 1.00 97.44 291 ALA A CA 1
ATOM 2310 C C . ALA A 1 291 ? -14.474 3.470 20.714 1.00 97.44 291 ALA A C 1
ATOM 2312 O O . ALA A 1 291 ? -13.874 2.438 21.021 1.00 97.44 291 ALA A O 1
ATOM 2313 N N . LYS A 1 292 ? -15.783 3.612 20.984 1.00 98.06 292 LYS A N 1
ATOM 2314 C CA . LYS A 1 292 ? -16.578 2.547 21.626 1.00 98.06 292 LYS A CA 1
ATOM 2315 C C . LYS A 1 292 ? -16.875 1.432 20.629 1.00 98.06 292 LYS A C 1
ATOM 2317 O O . LYS A 1 292 ? -16.741 0.255 20.968 1.00 98.06 292 LYS A O 1
ATOM 2322 N N . MET A 1 293 ? -17.242 1.793 19.399 1.00 98.38 293 MET A N 1
ATOM 2323 C CA . MET A 1 293 ? -17.438 0.832 18.312 1.00 98.38 293 MET A CA 1
ATOM 2324 C C . MET A 1 293 ? -16.124 0.143 17.929 1.00 98.38 293 MET A C 1
ATOM 2326 O O . MET A 1 293 ? -16.111 -1.077 17.780 1.00 98.38 293 MET A O 1
ATOM 2330 N N . ALA A 1 294 ? -15.024 0.898 17.857 1.00 98.50 294 ALA A N 1
ATOM 2331 C CA . ALA A 1 294 ? -13.680 0.396 17.580 1.00 98.50 294 ALA A CA 1
ATOM 2332 C C . ALA A 1 294 ? -13.232 -0.657 18.613 1.00 98.50 294 ALA A C 1
ATOM 2334 O O . ALA A 1 294 ? -12.850 -1.771 18.245 1.00 98.50 294 ALA A O 1
ATOM 2335 N N . HIS A 1 295 ? -13.391 -0.368 19.912 1.00 98.69 295 HIS A N 1
ATOM 2336 C CA . HIS A 1 295 ? -13.102 -1.341 20.968 1.00 98.69 295 HIS A CA 1
ATOM 2337 C C . HIS A 1 295 ? -14.012 -2.578 20.886 1.00 98.69 295 HIS A C 1
ATOM 2339 O O . HIS A 1 295 ? -13.516 -3.702 20.979 1.00 98.69 295 HIS A O 1
ATOM 2345 N N . LYS A 1 296 ? -15.327 -2.401 20.666 1.00 98.69 296 LYS A N 1
ATOM 2346 C CA . LYS A 1 296 ? -16.281 -3.518 20.506 1.00 98.69 296 LYS A CA 1
ATOM 2347 C C . LYS A 1 296 ? -15.889 -4.429 19.334 1.00 98.69 296 LYS A C 1
ATOM 2349 O O . LYS A 1 296 ? -15.896 -5.647 19.498 1.00 98.69 296 LYS A O 1
ATOM 2354 N N . ALA A 1 297 ? -15.511 -3.852 18.191 1.00 98.75 297 ALA A N 1
ATOM 2355 C CA . ALA A 1 297 ? -15.078 -4.577 16.995 1.00 98.75 297 ALA A CA 1
ATOM 2356 C C . ALA A 1 297 ? -13.817 -5.408 17.254 1.00 98.75 297 ALA A C 1
ATOM 2358 O O . ALA A 1 297 ? -13.810 -6.616 17.008 1.00 98.75 297 ALA A O 1
ATOM 2359 N N . ALA A 1 298 ? -12.783 -4.785 17.824 1.00 98.81 298 ALA A N 1
ATOM 2360 C CA . ALA A 1 298 ? -11.540 -5.462 18.173 1.00 98.81 298 ALA A CA 1
ATOM 2361 C C . ALA A 1 298 ? -11.751 -6.603 19.179 1.00 98.81 298 ALA A C 1
ATOM 2363 O O . ALA A 1 298 ? -11.255 -7.706 18.954 1.00 98.81 298 ALA A O 1
ATOM 2364 N N . LYS A 1 299 ? -12.541 -6.377 20.241 1.00 98.75 299 LYS A N 1
ATOM 2365 C CA . LYS A 1 299 ? -12.838 -7.397 21.260 1.00 98.75 299 LYS A CA 1
ATOM 2366 C C . LYS A 1 299 ? -13.578 -8.598 20.670 1.00 98.75 299 LYS A C 1
ATOM 2368 O O . LYS A 1 299 ? -13.136 -9.732 20.845 1.00 98.75 299 LYS A O 1
ATOM 2373 N N . MET A 1 300 ? -14.648 -8.357 19.906 1.00 98.62 300 MET A N 1
ATOM 2374 C CA . MET A 1 300 ? -15.419 -9.418 19.241 1.00 98.62 300 MET A CA 1
ATOM 2375 C C . MET A 1 300 ? -14.553 -10.252 18.289 1.00 98.62 300 MET A C 1
ATOM 2377 O O . MET A 1 300 ? -14.647 -11.482 18.279 1.00 98.62 300 MET A O 1
ATOM 2381 N N . MET A 1 301 ? -13.691 -9.599 17.507 1.00 98.69 301 MET A N 1
ATOM 2382 C CA . MET A 1 301 ? -12.825 -10.277 16.546 1.00 98.69 301 MET A CA 1
ATOM 2383 C C . MET A 1 301 ? -11.708 -11.077 17.235 1.00 98.69 301 MET A C 1
ATOM 2385 O O . MET A 1 301 ? -11.482 -12.239 16.886 1.00 98.69 301 MET A O 1
ATOM 2389 N N . TYR A 1 302 ? -11.073 -10.502 18.264 1.00 98.81 302 TYR A N 1
ATOM 2390 C CA . TYR A 1 302 ? -10.089 -11.185 19.108 1.00 98.81 302 TYR A CA 1
ATOM 2391 C C . TYR A 1 302 ? -10.691 -12.444 19.744 1.00 98.81 302 TYR A C 1
ATOM 2393 O O . TYR A 1 302 ? -10.160 -13.538 19.563 1.00 98.81 302 TYR A O 1
ATOM 2401 N N . GLU A 1 303 ? -11.850 -12.335 20.401 1.00 98.62 303 GLU A N 1
ATOM 2402 C CA . GLU A 1 303 ? -12.537 -13.475 21.024 1.00 98.62 303 GLU A CA 1
ATOM 2403 C C . GLU A 1 303 ? -12.926 -14.557 19.997 1.00 98.62 303 GLU A C 1
ATOM 2405 O O . GLU A 1 303 ? -12.733 -15.754 20.251 1.00 98.62 303 GLU A O 1
ATOM 2410 N N . LYS A 1 304 ? -13.421 -14.160 18.810 1.00 98.31 304 LYS A N 1
ATOM 2411 C CA . LYS A 1 304 ? -13.772 -15.073 17.705 1.00 98.31 304 LYS A CA 1
ATOM 2412 C C . LYS A 1 304 ? -12.560 -15.881 17.226 1.00 98.31 304 LYS A C 1
ATOM 2414 O O . LYS A 1 304 ? -12.672 -17.103 17.078 1.00 98.31 304 LYS A O 1
ATOM 2419 N N . VAL A 1 305 ? -11.411 -15.236 17.010 1.00 98.44 305 VAL A N 1
ATOM 2420 C CA . VAL A 1 305 ? -10.185 -15.906 16.536 1.00 98.44 305 VAL A CA 1
ATOM 2421 C C . VAL A 1 305 ? -9.519 -16.713 17.651 1.00 98.44 305 VAL A C 1
ATOM 2423 O O . VAL A 1 305 ? -9.264 -17.905 17.457 1.00 98.44 305 VAL A O 1
ATOM 2426 N N . LYS A 1 306 ? -9.325 -16.133 18.842 1.00 98.19 306 LYS A N 1
ATOM 2427 C CA . LYS A 1 306 ? -8.701 -16.786 20.008 1.00 98.19 306 LYS A CA 1
ATOM 2428 C C . LYS A 1 306 ? -9.385 -18.115 20.348 1.00 98.19 306 LYS A C 1
ATOM 2430 O O . LYS A 1 306 ? -8.730 -19.152 20.446 1.00 98.19 306 LYS A O 1
ATOM 2435 N N . LYS A 1 307 ? -10.725 -18.137 20.380 1.00 98.19 307 LYS A N 1
ATOM 2436 C CA . LYS A 1 307 ? -11.551 -19.341 20.619 1.00 98.19 307 LYS A CA 1
ATOM 2437 C C . LYS A 1 307 ? -11.328 -20.472 19.602 1.00 98.19 307 LYS A C 1
ATOM 2439 O O . LYS A 1 307 ? -11.586 -21.640 19.908 1.00 98.19 307 LYS A O 1
ATOM 2444 N N . ARG A 1 308 ? -10.895 -20.145 18.380 1.00 96.94 308 ARG A N 1
ATOM 2445 C CA . ARG A 1 308 ? -10.562 -21.103 17.310 1.00 96.94 308 ARG A CA 1
ATOM 2446 C C . ARG A 1 308 ? -9.097 -21.541 17.380 1.00 96.94 308 ARG A C 1
ATOM 2448 O O . ARG A 1 308 ? -8.822 -22.734 17.233 1.00 96.94 308 ARG A O 1
ATOM 2455 N N . GLN A 1 309 ? -8.198 -20.607 17.672 1.00 95.50 309 GLN A N 1
ATOM 2456 C CA . GLN A 1 309 ? -6.765 -20.830 17.870 1.00 95.50 309 GLN A CA 1
ATOM 2457 C C . GLN A 1 309 ? -6.478 -21.750 19.065 1.00 95.50 309 GLN A C 1
ATOM 2459 O O . GLN A 1 309 ? -5.745 -22.727 18.921 1.00 95.50 309 GLN A O 1
ATOM 2464 N N . ASP A 1 310 ? -7.148 -21.539 20.201 1.00 96.44 310 ASP A N 1
ATOM 2465 C CA . ASP A 1 310 ? -6.996 -22.365 21.411 1.00 96.44 310 ASP A CA 1
ATOM 2466 C C . ASP A 1 310 ? -7.434 -23.821 21.193 1.00 96.44 310 ASP A C 1
ATOM 2468 O O . ASP A 1 310 ? -6.887 -24.756 21.779 1.00 96.44 310 ASP A O 1
ATOM 2472 N N . LYS A 1 311 ? -8.378 -24.038 20.269 1.00 96.50 311 LYS A N 1
ATOM 2473 C CA . LYS A 1 311 ? -8.812 -25.369 19.814 1.00 96.50 311 LYS A CA 1
ATOM 2474 C C . LYS A 1 311 ? -7.917 -25.958 18.716 1.00 96.50 311 LYS A C 1
ATOM 2476 O O . LYS A 1 311 ? -8.274 -26.984 18.138 1.00 96.50 311 LYS A O 1
ATOM 2481 N N . LYS A 1 312 ? -6.783 -25.315 18.405 1.00 92.19 312 LYS A N 1
ATOM 2482 C CA . LYS A 1 312 ? -5.843 -25.661 17.321 1.00 92.19 312 LYS A CA 1
ATOM 2483 C C . LYS A 1 312 ? -6.540 -25.805 15.959 1.00 92.19 312 LYS A C 1
ATOM 2485 O O . LYS A 1 312 ? -6.166 -26.640 15.139 1.00 92.19 312 LYS A O 1
ATOM 2490 N N . ASN A 1 313 ? -7.583 -25.003 15.738 1.00 92.94 313 ASN A N 1
ATOM 2491 C CA . ASN A 1 313 ? -8.477 -25.072 14.583 1.00 92.94 313 ASN A CA 1
ATOM 2492 C C . ASN A 1 313 ? -8.815 -23.654 14.087 1.00 92.94 313 ASN A C 1
ATOM 2494 O O . ASN A 1 313 ? -9.986 -23.257 14.035 1.00 92.94 313 ASN A O 1
ATOM 2498 N N . ASN A 1 314 ? -7.758 -22.892 13.788 1.00 94.44 314 ASN A N 1
ATOM 2499 C CA . ASN A 1 314 ? -7.773 -21.520 13.272 1.00 94.44 314 ASN A CA 1
ATOM 2500 C C . ASN A 1 314 ? -8.812 -21.336 12.152 1.00 94.44 314 ASN A C 1
ATOM 2502 O O . ASN A 1 314 ? -9.046 -22.246 11.350 1.00 94.44 314 ASN A O 1
ATOM 2506 N N . ILE A 1 315 ? -9.409 -20.143 12.059 1.00 95.62 315 ILE A N 1
ATOM 2507 C CA . ILE A 1 315 ? -10.225 -19.784 10.888 1.00 95.62 315 ILE A CA 1
ATOM 2508 C C . ILE A 1 315 ? -9.282 -19.748 9.685 1.00 95.62 315 ILE A C 1
ATOM 2510 O O . ILE A 1 315 ? -8.207 -19.148 9.748 1.00 95.62 315 ILE A O 1
ATOM 2514 N N . ARG A 1 316 ? -9.627 -20.451 8.607 1.00 94.44 316 ARG A N 1
ATOM 2515 C CA . ARG A 1 316 ? -8.713 -20.612 7.470 1.00 94.44 316 ARG A CA 1
ATOM 2516 C C . ARG A 1 316 ? -8.563 -19.287 6.723 1.00 94.44 316 ARG A C 1
ATOM 2518 O O . ARG A 1 316 ? -9.493 -18.489 6.694 1.00 94.44 316 ARG A O 1
ATOM 2525 N N . TYR A 1 317 ? -7.397 -19.089 6.118 1.00 93.69 317 TYR A N 1
ATOM 2526 C CA . TYR A 1 317 ? -7.161 -17.966 5.216 1.00 93.69 317 TYR A CA 1
ATOM 2527 C C . TYR A 1 317 ? -8.112 -18.051 4.018 1.00 93.69 317 TYR A C 1
ATOM 2529 O O . TYR A 1 317 ? -8.249 -19.146 3.451 1.00 93.69 317 TYR A O 1
ATOM 2537 N N . ASP A 1 318 ? -8.748 -16.942 3.632 1.00 95.25 318 ASP A N 1
ATOM 2538 C CA . ASP A 1 318 ? -9.502 -16.904 2.381 1.00 95.25 318 ASP A CA 1
ATOM 2539 C C . ASP A 1 318 ? -8.627 -16.459 1.208 1.00 95.25 318 ASP A C 1
ATOM 2541 O O . ASP A 1 318 ? -7.935 -15.448 1.262 1.00 95.25 318 ASP A O 1
ATOM 2545 N N . PHE A 1 319 ? -8.652 -17.256 0.141 1.00 92.62 319 PHE A N 1
ATOM 2546 C CA . PHE A 1 319 ? -8.040 -16.899 -1.141 1.00 92.62 319 PHE A CA 1
ATOM 2547 C C . PHE A 1 319 ? -9.076 -16.425 -2.158 1.00 92.62 319 PHE A C 1
ATOM 2549 O O . PHE A 1 319 ? -8.678 -15.881 -3.179 1.00 92.62 319 PHE A O 1
ATOM 2556 N N . GLY A 1 320 ? -10.369 -16.665 -1.907 1.00 94.38 320 GLY A N 1
ATOM 2557 C CA . GLY A 1 320 ? -11.450 -16.220 -2.780 1.00 94.38 320 GLY A CA 1
ATOM 2558 C C . GLY A 1 320 ? -11.618 -14.702 -2.758 1.00 94.38 320 GLY A C 1
ATOM 2559 O O . GLY A 1 320 ? -12.035 -14.144 -3.770 1.00 94.38 320 GLY A O 1
ATOM 2560 N N . MET A 1 321 ? -11.234 -14.076 -1.639 1.00 93.94 321 MET A N 1
ATOM 2561 C CA . MET A 1 321 ? -11.420 -12.667 -1.297 1.00 93.94 321 MET A CA 1
ATOM 2562 C C . MET A 1 321 ? -12.902 -12.260 -1.304 1.00 93.94 321 MET A C 1
ATOM 2564 O O . MET A 1 321 ? -13.254 -11.150 -1.715 1.00 93.94 321 MET A O 1
ATOM 2568 N N . ASP A 1 322 ? -13.770 -13.192 -0.893 1.00 91.88 322 ASP A N 1
ATOM 2569 C CA . ASP A 1 322 ? -15.206 -12.964 -0.732 1.00 91.88 322 ASP A CA 1
ATOM 2570 C C . ASP A 1 322 ? -15.513 -12.537 0.705 1.00 91.88 322 ASP A C 1
ATOM 2572 O O . ASP A 1 322 ? -15.929 -13.333 1.549 1.00 91.88 322 ASP A O 1
ATOM 2576 N N . TYR A 1 323 ? -15.363 -11.235 0.949 1.00 91.88 323 TYR A N 1
ATOM 2577 C CA . TYR A 1 323 ? -15.578 -10.589 2.245 1.00 91.88 323 TYR A CA 1
ATOM 2578 C C . TYR A 1 323 ? -16.992 -10.780 2.841 1.00 91.88 323 TYR A C 1
ATOM 2580 O O . TYR A 1 323 ? -17.248 -10.349 3.967 1.00 91.88 323 TYR A O 1
ATOM 2588 N N . LYS A 1 324 ? -17.927 -11.399 2.104 1.00 91.00 324 LYS A N 1
ATOM 2589 C CA . LYS A 1 324 ? -19.286 -11.729 2.559 1.00 91.00 324 LYS A CA 1
ATOM 2590 C C . LYS A 1 324 ? -19.377 -13.122 3.210 1.00 91.00 324 LYS A C 1
ATOM 2592 O O . LYS A 1 324 ? -20.333 -13.358 3.947 1.00 91.00 324 LYS A O 1
ATOM 2597 N N . ASP A 1 325 ? -18.411 -14.023 2.987 1.00 92.94 325 ASP A N 1
ATOM 2598 C CA . ASP A 1 325 ? -18.314 -15.346 3.633 1.00 92.94 325 ASP A CA 1
ATOM 2599 C C . ASP A 1 325 ? -17.274 -15.343 4.765 1.00 92.94 325 ASP A C 1
ATOM 2601 O O . ASP A 1 325 ? -16.089 -15.575 4.546 1.00 92.94 325 ASP A O 1
ATOM 2605 N N . ASN A 1 326 ? -17.724 -15.190 6.014 1.00 93.06 326 ASN A N 1
ATOM 2606 C CA . ASN A 1 326 ? -16.839 -15.204 7.183 1.00 93.06 326 ASN A CA 1
ATOM 2607 C C . ASN A 1 326 ? -16.452 -16.612 7.701 1.00 93.06 326 ASN A C 1
ATOM 2609 O O . ASN A 1 326 ? -15.934 -16.740 8.820 1.00 93.06 326 ASN A O 1
ATOM 2613 N N . SER A 1 327 ? -16.689 -17.681 6.921 1.00 94.00 327 SER A N 1
ATOM 2614 C CA . SER A 1 327 ? -16.209 -19.044 7.227 1.00 94.00 327 SER A CA 1
ATOM 2615 C C . SER A 1 327 ? -14.691 -19.198 7.056 1.00 94.00 327 SER A C 1
ATOM 2617 O O . SER A 1 327 ? -14.060 -20.080 7.658 1.00 94.00 327 SER A O 1
ATOM 2619 N N . LYS A 1 328 ? -14.109 -18.315 6.245 1.00 95.62 328 LYS A N 1
ATOM 2620 C CA . LYS A 1 328 ? -12.683 -18.066 6.041 1.00 95.62 328 LYS A CA 1
ATOM 2621 C C . LYS A 1 328 ? -12.482 -16.553 6.138 1.00 95.62 328 LYS A C 1
ATOM 2623 O O . LYS A 1 328 ? -13.455 -15.821 6.042 1.00 95.62 328 LYS A O 1
ATOM 2628 N N . LEU A 1 329 ? -11.259 -16.098 6.390 1.00 96.31 329 LEU A N 1
ATOM 2629 C CA . LEU A 1 329 ? -10.960 -14.663 6.438 1.00 96.31 329 LEU A CA 1
ATOM 2630 C C . LEU A 1 329 ? -9.570 -14.397 5.854 1.00 96.31 329 LEU A C 1
ATOM 2632 O O . LEU A 1 329 ? -8.590 -15.030 6.262 1.00 96.31 329 LEU A O 1
ATOM 2636 N N . PHE A 1 330 ? -9.507 -13.474 4.902 1.00 95.44 330 PHE A N 1
ATOM 2637 C CA . PHE A 1 330 ? -8.332 -12.722 4.464 1.00 95.44 330 PHE A CA 1
ATOM 2638 C C . PHE A 1 330 ? -8.029 -11.580 5.468 1.00 95.44 330 PHE A C 1
ATOM 2640 O O . PHE A 1 330 ? -8.824 -11.303 6.365 1.00 95.44 330 PHE A O 1
ATOM 2647 N N . CYS A 1 331 ? -6.868 -10.921 5.384 1.00 95.81 331 CYS A N 1
ATOM 2648 C CA . CYS A 1 331 ? -6.399 -10.024 6.456 1.00 95.81 331 CYS A CA 1
ATOM 2649 C C . CYS A 1 331 ? -7.279 -8.781 6.664 1.00 95.81 331 CYS A C 1
ATOM 2651 O O . CYS A 1 331 ? -7.631 -8.461 7.794 1.00 95.81 331 CYS A O 1
ATOM 2653 N N . SER A 1 332 ? -7.734 -8.137 5.592 1.00 97.12 332 SER A N 1
ATOM 2654 C CA . SER A 1 332 ? -8.700 -7.032 5.671 1.00 97.12 332 SER A CA 1
ATOM 2655 C C . SER A 1 332 ? -10.111 -7.487 6.085 1.00 97.12 332 SER A C 1
ATOM 2657 O O . SER A 1 332 ? -10.858 -6.725 6.701 1.00 97.12 332 SER A O 1
ATOM 2659 N N . GLU A 1 333 ? -10.476 -8.747 5.834 1.00 97.81 333 GLU A N 1
ATOM 2660 C CA . GLU A 1 333 ? -11.778 -9.307 6.218 1.00 97.81 333 GLU A CA 1
ATOM 2661 C C . GLU A 1 333 ? -11.908 -9.474 7.740 1.00 97.81 333 GLU A C 1
ATOM 2663 O O . GLU A 1 333 ? -13.014 -9.387 8.264 1.00 97.81 333 GLU A O 1
ATOM 2668 N N . VAL A 1 334 ? -10.790 -9.600 8.470 1.00 98.25 334 VAL A N 1
ATOM 2669 C CA . VAL A 1 334 ? -10.747 -9.514 9.946 1.00 98.25 334 VAL A CA 1
ATOM 2670 C C . VAL A 1 334 ? -11.300 -8.168 10.433 1.00 98.25 334 VAL A C 1
ATOM 2672 O O . VAL A 1 334 ? -12.078 -8.112 11.385 1.00 98.25 334 VAL A O 1
ATOM 2675 N N . ILE A 1 335 ? -10.938 -7.074 9.757 1.00 98.31 335 ILE A N 1
ATOM 2676 C CA . ILE A 1 335 ? -11.423 -5.728 10.075 1.00 98.31 335 ILE A CA 1
ATOM 2677 C C . ILE A 1 335 ? -12.900 -5.620 9.674 1.00 98.31 335 ILE A C 1
ATOM 2679 O O . ILE A 1 335 ? -13.715 -5.138 10.461 1.00 98.31 335 ILE A O 1
ATOM 2683 N N . TYR A 1 336 ? -13.262 -6.109 8.481 1.00 97.88 336 TYR A N 1
ATOM 2684 C CA . TYR A 1 336 ? -14.648 -6.100 8.008 1.00 97.88 336 TYR A CA 1
ATOM 2685 C C . TYR A 1 336 ? -15.603 -6.812 8.971 1.00 97.88 336 TYR A C 1
ATOM 2687 O O . TYR A 1 336 ? -16.553 -6.200 9.450 1.00 97.88 336 TYR A O 1
ATOM 2695 N N . ASP A 1 337 ? -15.335 -8.081 9.282 1.00 97.94 337 ASP A N 1
ATOM 2696 C CA . ASP A 1 337 ? -16.171 -8.933 10.128 1.00 97.94 337 ASP A CA 1
ATOM 2697 C C . ASP A 1 337 ? -16.258 -8.381 11.561 1.00 97.94 337 ASP A C 1
ATOM 2699 O O . ASP A 1 337 ? -17.354 -8.282 12.113 1.00 97.94 337 ASP A O 1
ATOM 2703 N N . GLY A 1 338 ? -15.143 -7.905 12.132 1.00 98.00 338 GLY A N 1
ATOM 2704 C CA . GLY A 1 338 ? -15.125 -7.252 13.446 1.00 98.00 338 GLY A CA 1
ATOM 2705 C C . GLY A 1 338 ? -16.062 -6.041 13.531 1.00 98.00 338 GLY A C 1
ATOM 2706 O O . GLY A 1 338 ? -16.903 -5.957 14.432 1.00 98.00 338 GLY A O 1
ATOM 2707 N N . TYR A 1 339 ? -15.969 -5.116 12.573 1.00 98.19 339 TYR A N 1
ATOM 2708 C CA . TYR A 1 339 ? -16.823 -3.923 12.539 1.00 98.19 339 TYR A CA 1
ATOM 2709 C C . TYR A 1 339 ? -18.265 -4.219 12.090 1.00 98.19 339 TYR A C 1
ATOM 2711 O O . TYR A 1 339 ? -19.201 -3.579 12.581 1.00 98.19 339 TYR A O 1
ATOM 2719 N N . GLN A 1 340 ? -18.482 -5.209 11.221 1.00 97.12 340 GLN A N 1
ATOM 2720 C CA . GLN A 1 340 ? -19.815 -5.684 10.841 1.00 97.12 340 GLN A CA 1
ATOM 2721 C C . GLN A 1 340 ? -20.543 -6.269 12.064 1.00 97.12 340 GLN A C 1
ATOM 2723 O O . GLN A 1 340 ? -21.680 -5.883 12.336 1.00 97.12 340 GLN A O 1
ATOM 2728 N N . MET A 1 341 ? -19.878 -7.118 12.859 1.00 97.25 341 MET A N 1
ATOM 2729 C CA . MET A 1 341 ? -20.418 -7.647 14.119 1.00 97.25 341 MET A CA 1
ATOM 2730 C C . MET A 1 341 ? -20.698 -6.528 15.134 1.00 97.25 341 MET A C 1
ATOM 2732 O O . MET A 1 341 ? -21.788 -6.464 15.705 1.00 97.25 341 MET A O 1
ATOM 2736 N N . ALA A 1 342 ? -19.749 -5.607 15.340 1.00 98.19 342 ALA A N 1
ATOM 2737 C CA . ALA A 1 342 ? -19.903 -4.527 16.315 1.00 98.19 342 ALA A CA 1
ATOM 2738 C C . ALA A 1 342 ? -21.043 -3.554 15.977 1.00 98.19 342 ALA A C 1
ATOM 2740 O O . ALA A 1 342 ? -21.716 -3.066 16.890 1.00 98.19 342 ALA A O 1
ATOM 2741 N N . SER A 1 343 ? -21.276 -3.301 14.688 1.00 97.75 343 SER A N 1
ATOM 2742 C CA . SER A 1 343 ? -22.317 -2.398 14.181 1.00 97.75 343 SER A CA 1
ATOM 2743 C C . SER A 1 343 ? -23.661 -3.075 13.885 1.00 97.75 343 SER A C 1
ATOM 2745 O O . SER A 1 343 ? -24.580 -2.394 13.429 1.00 97.75 343 SER A O 1
ATOM 2747 N N . GLU A 1 344 ? -23.801 -4.385 14.128 1.00 96.75 344 GLU A N 1
ATOM 2748 C CA . GLU A 1 344 ? -24.998 -5.175 13.778 1.00 96.75 344 GLU A CA 1
ATOM 2749 C C . GLU A 1 344 ? -25.329 -5.096 12.273 1.00 96.75 344 GLU A C 1
ATOM 2751 O O . GLU A 1 344 ? -26.480 -4.927 11.873 1.00 96.75 344 GLU A O 1
ATOM 2756 N N . GLY A 1 345 ? -24.297 -5.158 11.426 1.00 95.56 345 GLY A N 1
ATOM 2757 C CA . GLY A 1 345 ? -24.406 -5.086 9.966 1.00 95.56 345 GLY A CA 1
ATOM 2758 C C . GLY A 1 345 ? -24.621 -3.682 9.390 1.00 95.56 345 GLY A C 1
ATOM 2759 O O . GLY A 1 345 ? -24.690 -3.539 8.171 1.00 95.56 345 GLY A O 1
ATOM 2760 N N . LYS A 1 346 ? -24.702 -2.636 10.226 1.00 95.50 346 LYS A N 1
ATOM 2761 C CA . LYS A 1 346 ? -24.957 -1.251 9.781 1.00 95.50 346 LYS A CA 1
ATOM 2762 C C . LYS A 1 346 ? -23.729 -0.593 9.142 1.00 95.50 346 LYS A C 1
ATOM 2764 O O . LYS A 1 346 ? -23.884 0.339 8.357 1.00 95.50 346 LYS A O 1
ATOM 2769 N N . LEU A 1 347 ? -22.516 -1.050 9.466 1.00 94.50 347 LEU A N 1
ATOM 2770 C CA . LEU A 1 347 ? -21.275 -0.501 8.925 1.00 94.50 347 LEU A CA 1
ATOM 2771 C C . LEU A 1 347 ? -20.687 -1.403 7.831 1.00 94.50 347 LEU A C 1
ATOM 2773 O O . LEU A 1 347 ? -20.303 -2.543 8.075 1.00 94.50 347 LEU A O 1
ATOM 2777 N N . ASN A 1 348 ? -20.560 -0.846 6.627 1.00 93.00 348 ASN A N 1
ATOM 2778 C CA . ASN A 1 348 ? -19.858 -1.455 5.501 1.00 93.00 348 ASN A CA 1
ATOM 2779 C C . ASN A 1 348 ? -18.506 -0.743 5.311 1.00 93.00 348 ASN A C 1
ATOM 2781 O O . ASN A 1 348 ? -18.457 0.330 4.704 1.00 93.00 348 ASN A O 1
ATOM 2785 N N . LEU A 1 349 ? -17.433 -1.299 5.881 1.00 94.31 349 LEU A N 1
ATOM 2786 C CA . LEU A 1 349 ? -16.047 -0.881 5.622 1.00 94.31 349 LEU A CA 1
ATOM 2787 C C . LEU A 1 349 ? -15.451 -1.704 4.460 1.00 94.31 349 LEU A C 1
ATOM 2789 O O . LEU A 1 349 ? -15.937 -2.800 4.177 1.00 94.31 349 LEU A O 1
ATOM 2793 N N . PRO A 1 350 ? -14.423 -1.200 3.766 1.00 95.12 350 PRO A N 1
ATOM 2794 C CA . PRO A 1 350 ? -14.207 0.214 3.486 1.00 95.12 350 PRO A CA 1
ATOM 2795 C C . PRO A 1 350 ? -15.365 0.728 2.615 1.00 95.12 350 PRO A C 1
ATOM 2797 O O . PRO A 1 350 ? -16.110 -0.056 2.017 1.00 95.12 350 PRO A O 1
ATOM 2800 N N . LYS A 1 351 ? -15.531 2.044 2.533 1.00 93.12 351 LYS A N 1
ATOM 2801 C CA . LYS A 1 351 ? -16.549 2.689 1.698 1.00 93.12 351 LYS A CA 1
ATOM 2802 C C . LYS A 1 351 ? -16.295 2.412 0.218 1.00 93.12 351 LYS A C 1
ATOM 2804 O O . LYS A 1 351 ? -17.172 1.907 -0.474 1.00 93.12 351 LYS A O 1
ATOM 2809 N N . PHE A 1 352 ? -15.068 2.674 -0.221 1.00 93.62 352 PHE A N 1
ATOM 2810 C CA . PHE A 1 352 ? -14.595 2.410 -1.573 1.00 93.62 352 PHE A CA 1
ATOM 2811 C C . PHE A 1 352 ? -13.860 1.071 -1.586 1.00 93.62 352 PHE A C 1
ATOM 2813 O O . PHE A 1 352 ? -12.937 0.880 -0.798 1.00 93.62 352 PHE A O 1
ATOM 2820 N N . LYS A 1 353 ? -14.293 0.139 -2.437 1.00 94.06 353 LYS A N 1
ATOM 2821 C CA . LYS A 1 353 ? -13.752 -1.224 -2.523 1.00 94.06 353 LYS A CA 1
ATOM 2822 C C . LYS A 1 353 ? -12.913 -1.420 -3.780 1.00 94.06 353 LYS A C 1
ATOM 2824 O O . LYS A 1 353 ? -13.077 -0.710 -4.772 1.00 94.06 353 LYS A O 1
ATOM 2829 N N . THR A 1 354 ? -12.034 -2.411 -3.736 1.00 94.81 354 THR A N 1
ATOM 2830 C CA . THR A 1 354 ? -11.215 -2.816 -4.873 1.00 94.81 354 THR A CA 1
ATOM 2831 C C . THR A 1 354 ? -12.052 -3.548 -5.915 1.00 94.81 354 THR A C 1
ATOM 2833 O O . THR A 1 354 ? -12.813 -4.468 -5.605 1.00 94.81 354 THR A O 1
ATOM 2836 N N . LYS A 1 355 ? -11.847 -3.136 -7.168 1.00 94.44 355 LYS A N 1
ATOM 2837 C CA . LYS A 1 355 ? -12.274 -3.807 -8.401 1.00 94.44 355 LYS A CA 1
ATOM 2838 C C . LYS A 1 355 ? -11.061 -4.442 -9.083 1.00 94.44 355 LYS A C 1
ATOM 2840 O O . LYS A 1 355 ? -9.925 -4.074 -8.783 1.00 94.44 355 LYS A O 1
ATOM 2845 N N . PHE A 1 356 ? -11.296 -5.335 -10.041 1.00 95.25 356 PHE A N 1
ATOM 2846 C CA . PHE A 1 356 ? -10.241 -5.965 -10.838 1.00 95.25 356 PHE A CA 1
ATOM 2847 C C . PHE A 1 356 ? -10.392 -5.681 -12.332 1.00 95.25 356 PHE A C 1
ATOM 2849 O O . PHE A 1 356 ? -11.501 -5.648 -12.861 1.00 95.25 356 PHE A O 1
ATOM 2856 N N . ASN A 1 357 ? -9.261 -5.539 -13.023 1.00 93.88 357 ASN A N 1
ATOM 2857 C CA . ASN A 1 357 ? -9.223 -5.404 -14.474 1.00 93.88 357 ASN A CA 1
ATOM 2858 C C . ASN A 1 357 ? -9.408 -6.771 -15.150 1.00 93.88 357 ASN A C 1
ATOM 2860 O O . ASN A 1 357 ? -8.791 -7.763 -14.757 1.00 93.88 357 ASN A O 1
ATOM 2864 N N . ARG A 1 358 ? -10.220 -6.826 -16.216 1.00 94.50 358 ARG A N 1
ATOM 2865 C CA . ARG A 1 358 ? -10.546 -8.078 -16.934 1.00 94.50 358 ARG A CA 1
ATOM 2866 C C . ARG A 1 358 ? -9.311 -8.842 -17.421 1.00 94.50 358 ARG A C 1
ATOM 2868 O O . ARG A 1 358 ? -9.257 -10.061 -17.298 1.00 94.50 358 ARG A O 1
ATOM 2875 N N . GLY A 1 359 ? -8.277 -8.134 -17.882 1.00 93.00 359 GLY A N 1
ATOM 2876 C CA . GLY A 1 359 ? -7.020 -8.745 -18.332 1.00 93.00 359 GLY A CA 1
ATOM 2877 C C . GLY A 1 359 ? -6.271 -9.550 -17.259 1.00 93.00 359 GLY A C 1
ATOM 2878 O O . GLY A 1 359 ? -5.482 -10.428 -17.600 1.00 93.00 359 GLY A O 1
ATOM 2879 N N . LEU A 1 360 ? -6.550 -9.318 -15.971 1.00 95.12 360 LEU A N 1
ATOM 2880 C CA . LEU A 1 360 ? -5.941 -10.052 -14.859 1.00 95.12 360 LEU A CA 1
ATOM 2881 C C . LEU A 1 360 ? -6.698 -11.333 -14.472 1.00 95.12 360 LEU A C 1
ATOM 2883 O O . LEU A 1 360 ? -6.161 -12.120 -13.691 1.00 95.12 360 LEU A O 1
ATOM 2887 N N . ILE A 1 361 ? -7.901 -11.596 -15.005 1.00 95.25 361 ILE A N 1
ATOM 2888 C CA . ILE A 1 361 ? -8.739 -12.755 -14.622 1.00 95.25 361 ILE A CA 1
ATOM 2889 C C . ILE A 1 361 ? -7.973 -14.099 -14.645 1.00 95.25 361 ILE A C 1
ATOM 2891 O O . ILE A 1 361 ? -8.073 -14.841 -13.663 1.00 95.25 361 ILE A O 1
ATOM 2895 N N . PRO A 1 362 ? -7.153 -14.432 -15.668 1.00 93.44 362 PRO A N 1
ATOM 2896 C CA . PRO A 1 362 ? -6.386 -15.682 -15.672 1.00 93.44 362 PRO A CA 1
ATOM 2897 C C . PRO A 1 362 ? -5.371 -15.787 -14.521 1.00 93.44 362 PRO A C 1
ATOM 2899 O O . PRO A 1 362 ? -5.157 -16.871 -13.975 1.00 93.44 362 PRO A O 1
ATOM 2902 N N . PHE A 1 363 ? -4.758 -14.666 -14.130 1.00 93.88 363 PHE A N 1
ATOM 2903 C CA . PHE A 1 363 ? -3.810 -14.599 -13.018 1.00 93.88 363 PHE A CA 1
ATOM 2904 C C . PHE A 1 363 ? -4.530 -14.662 -11.662 1.00 93.88 363 PHE A C 1
ATOM 2906 O O . PHE A 1 363 ? -4.167 -15.477 -10.812 1.00 93.88 363 PHE A O 1
ATOM 2913 N N . LEU A 1 364 ? -5.606 -13.887 -11.499 1.00 94.75 364 LEU A N 1
ATOM 2914 C CA . LEU A 1 364 ? -6.478 -13.876 -10.318 1.00 94.75 364 LEU A CA 1
ATOM 2915 C C . LEU A 1 364 ? -7.031 -15.281 -10.014 1.00 94.75 364 LEU A C 1
ATOM 2917 O O . LEU A 1 364 ? -6.902 -15.776 -8.891 1.00 94.75 364 LEU A O 1
ATOM 2921 N N . GLY A 1 365 ? -7.543 -15.980 -11.032 1.00 93.62 365 GLY A N 1
ATOM 2922 C CA . GLY A 1 365 ? -8.025 -17.357 -10.904 1.00 93.62 365 GLY A CA 1
ATOM 2923 C C . GLY A 1 365 ? -6.923 -18.364 -10.542 1.00 93.62 365 GLY A C 1
ATOM 2924 O O . GLY A 1 365 ? -7.161 -19.290 -9.764 1.00 93.62 365 GLY A O 1
ATOM 2925 N N . ALA A 1 366 ? -5.690 -18.168 -11.024 1.00 91.00 366 ALA A N 1
ATOM 2926 C CA . ALA A 1 366 ? -4.540 -18.994 -10.640 1.00 91.00 366 ALA A CA 1
ATOM 2927 C C . ALA A 1 366 ? -4.073 -18.743 -9.190 1.00 91.00 366 ALA A C 1
ATOM 2929 O O . ALA A 1 366 ? -3.608 -19.675 -8.522 1.00 91.00 366 ALA A O 1
ATOM 2930 N N . LEU A 1 367 ? -4.246 -17.517 -8.683 1.00 90.06 367 LEU A N 1
ATOM 2931 C CA . LEU A 1 367 ? -4.110 -17.185 -7.261 1.00 90.06 367 LEU A CA 1
ATOM 2932 C C . LEU A 1 367 ? -5.289 -17.686 -6.411 1.00 90.06 367 LEU A C 1
ATOM 2934 O O . LEU A 1 367 ? -5.155 -17.774 -5.193 1.00 90.06 367 LEU A O 1
ATOM 2938 N N . GLY A 1 368 ? -6.395 -18.105 -7.030 1.00 92.19 368 GLY A N 1
ATOM 2939 C CA . GLY A 1 368 ? -7.564 -18.680 -6.362 1.00 92.19 368 GLY A CA 1
ATOM 2940 C C . GLY A 1 368 ? -8.637 -17.672 -5.948 1.00 92.19 368 GLY A C 1
ATOM 2941 O O . GLY A 1 368 ? -9.531 -18.067 -5.202 1.00 92.19 368 GLY A O 1
ATOM 2942 N N . ILE A 1 369 ? -8.550 -16.431 -6.439 1.00 94.62 369 ILE A N 1
ATOM 2943 C CA . ILE A 1 369 ? -9.536 -15.364 -6.228 1.00 94.62 369 ILE A CA 1
ATOM 2944 C C . ILE A 1 369 ? -10.790 -15.683 -7.047 1.00 94.62 369 ILE A C 1
ATOM 2946 O O . ILE A 1 369 ? -10.697 -16.119 -8.196 1.00 94.62 369 ILE A O 1
ATOM 2950 N N . SER A 1 370 ? -11.972 -15.486 -6.459 1.00 94.12 370 SER A N 1
ATOM 2951 C CA . SER A 1 370 ? -13.260 -15.967 -6.991 1.00 94.12 370 SER A CA 1
ATOM 2952 C C . SER A 1 370 ? -13.860 -15.071 -8.090 1.00 94.12 370 SER A C 1
ATOM 2954 O O . SER A 1 370 ? -15.082 -14.941 -8.205 1.00 94.12 370 SER A O 1
ATOM 2956 N N . VAL A 1 371 ? -13.006 -14.459 -8.912 1.00 95.19 371 VAL A N 1
ATOM 2957 C CA . VAL A 1 371 ? -13.375 -13.523 -9.982 1.00 95.19 371 VAL A CA 1
ATOM 2958 C C . VAL A 1 371 ? -13.228 -14.159 -11.368 1.00 95.19 371 VAL A C 1
ATOM 2960 O O . VAL A 1 371 ? -12.304 -14.928 -11.629 1.00 95.19 371 VAL A O 1
ATOM 2963 N N . ASN A 1 372 ? -14.179 -13.874 -12.255 1.00 95.88 372 ASN A N 1
ATOM 2964 C CA . ASN A 1 372 ? -14.300 -14.438 -13.598 1.00 95.88 372 ASN A CA 1
ATOM 2965 C C . ASN A 1 372 ? -15.042 -13.469 -14.539 1.00 95.88 372 ASN A C 1
ATOM 2967 O O . ASN A 1 372 ? -15.586 -12.454 -14.109 1.00 95.88 372 ASN A O 1
ATOM 2971 N N . GLU A 1 373 ? -15.107 -13.805 -15.830 1.00 95.69 373 GLU A N 1
ATOM 2972 C CA . GLU A 1 373 ? -15.748 -12.969 -16.862 1.00 95.69 373 GLU A CA 1
ATOM 2973 C C . GLU A 1 373 ? -17.235 -12.671 -16.607 1.00 95.69 373 GLU A C 1
ATOM 2975 O O . GLU A 1 373 ? -17.764 -11.707 -17.165 1.00 95.69 373 GLU A O 1
ATOM 2980 N N . GLN A 1 374 ? -17.914 -13.490 -15.792 1.00 96.06 374 GLN A N 1
ATOM 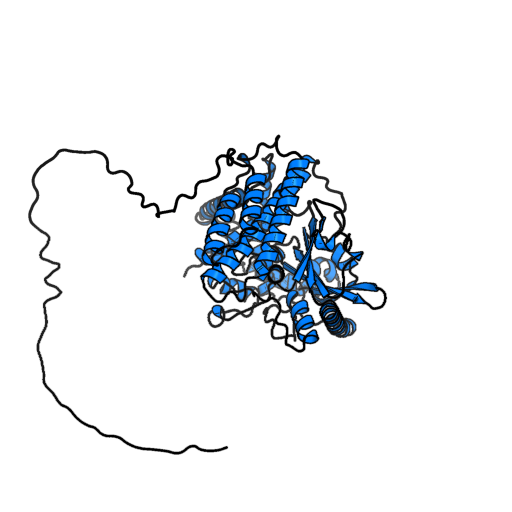2981 C CA . GLN A 1 374 ? -19.333 -13.339 -15.468 1.00 96.06 374 GLN A CA 1
ATOM 2982 C C . GLN A 1 374 ? -19.582 -12.408 -14.275 1.00 96.06 374 GLN A C 1
ATOM 2984 O O . GLN A 1 374 ? -20.673 -11.851 -14.186 1.00 96.06 374 GLN A O 1
ATOM 2989 N N . ASN A 1 375 ? -18.620 -12.249 -13.356 1.00 95.62 375 ASN A N 1
ATOM 2990 C CA . ASN A 1 375 ? -18.812 -11.462 -12.133 1.00 95.62 375 ASN A CA 1
ATOM 2991 C C . ASN A 1 375 ? -17.881 -10.250 -11.981 1.00 95.62 375 ASN A C 1
ATOM 2993 O O . ASN A 1 375 ? -18.202 -9.396 -11.162 1.00 95.62 375 ASN A O 1
ATOM 2997 N N . VAL A 1 376 ? -16.797 -10.134 -12.757 1.00 95.06 376 VAL A N 1
ATOM 2998 C CA . VAL A 1 376 ? -15.732 -9.116 -12.611 1.00 95.06 376 VAL A CA 1
ATOM 2999 C C . VAL A 1 376 ? -16.216 -7.678 -12.391 1.00 95.06 376 VAL A C 1
ATOM 3001 O O . VAL A 1 376 ? -15.745 -7.029 -11.462 1.00 95.06 376 VAL A O 1
ATOM 3004 N N . ASP A 1 377 ? -17.206 -7.196 -13.146 1.00 92.81 377 ASP A N 1
ATOM 3005 C CA . ASP A 1 377 ? -17.706 -5.816 -13.001 1.00 92.81 377 ASP A CA 1
ATOM 3006 C C . ASP A 1 377 ? -18.443 -5.610 -11.649 1.00 92.81 377 ASP A C 1
ATOM 3008 O O . ASP A 1 377 ? -18.414 -4.539 -11.036 1.00 92.81 377 ASP A O 1
ATOM 3012 N N . THR A 1 378 ? -19.071 -6.675 -11.140 1.00 93.19 378 THR A N 1
ATOM 3013 C CA . THR A 1 378 ? -19.827 -6.715 -9.871 1.00 93.19 378 THR A CA 1
ATOM 3014 C C . THR A 1 378 ? -19.025 -7.253 -8.683 1.00 93.19 378 THR A C 1
ATOM 3016 O O . THR A 1 378 ? -19.506 -7.207 -7.551 1.00 93.19 378 THR A O 1
ATOM 3019 N N . PHE A 1 379 ? -17.820 -7.777 -8.918 1.00 94.88 379 PHE A N 1
ATOM 3020 C CA . PHE A 1 379 ? -16.970 -8.342 -7.881 1.00 94.88 379 PHE A CA 1
ATOM 3021 C C . PHE A 1 379 ? -16.326 -7.199 -7.098 1.00 94.88 379 PHE A C 1
ATOM 3023 O O . PHE A 1 379 ? -15.457 -6.491 -7.603 1.00 94.88 379 PHE A O 1
ATOM 3030 N N . ASP A 1 380 ? -16.787 -7.013 -5.866 1.00 93.50 380 ASP A N 1
ATOM 3031 C CA . ASP A 1 380 ? -16.176 -6.118 -4.892 1.00 93.50 380 ASP A CA 1
ATOM 3032 C C . ASP A 1 380 ? -15.346 -6.935 -3.914 1.00 93.50 380 ASP A C 1
ATOM 3034 O O . ASP A 1 380 ? -15.804 -7.969 -3.423 1.00 93.50 380 ASP A O 1
ATOM 3038 N N . THR A 1 381 ? -14.171 -6.431 -3.554 1.00 95.25 381 THR A N 1
ATOM 3039 C CA . THR A 1 381 ? -13.417 -6.958 -2.419 1.00 95.25 381 THR A CA 1
ATOM 3040 C C . THR A 1 381 ? -12.776 -5.845 -1.605 1.00 95.25 381 THR A C 1
ATOM 3042 O O . THR A 1 381 ? -12.692 -4.697 -2.037 1.00 95.25 381 THR A O 1
ATOM 3045 N N . PHE A 1 382 ? -12.345 -6.179 -0.397 1.00 95.94 382 PHE A N 1
ATOM 3046 C CA . PHE A 1 382 ? -11.604 -5.278 0.466 1.00 95.94 382 PHE A CA 1
ATOM 3047 C C . PHE A 1 382 ? -10.110 -5.577 0.306 1.00 95.94 382 PHE A C 1
ATOM 3049 O O . PHE A 1 382 ? -9.588 -6.468 0.972 1.00 95.94 382 PHE A O 1
ATOM 3056 N N . ALA A 1 383 ? -9.392 -4.843 -0.546 1.00 95.94 383 ALA A N 1
ATOM 3057 C CA . ALA A 1 383 ? -7.931 -4.910 -0.521 1.00 95.94 383 ALA A CA 1
ATOM 3058 C C . ALA A 1 383 ? -7.401 -4.117 0.687 1.00 95.94 383 ALA A C 1
ATOM 3060 O O . ALA A 1 383 ? -8.015 -3.120 1.065 1.00 95.94 383 ALA A O 1
ATOM 3061 N N . PRO A 1 384 ? -6.254 -4.482 1.289 1.00 96.94 384 PRO A N 1
ATOM 3062 C CA . PRO A 1 384 ? -5.745 -3.802 2.482 1.00 96.94 384 PRO A CA 1
ATOM 3063 C C . PRO A 1 384 ? -5.663 -2.280 2.307 1.00 96.94 384 PRO A C 1
ATOM 3065 O O . PRO A 1 384 ? -6.163 -1.537 3.147 1.00 96.94 384 PRO A O 1
ATOM 3068 N N . GLY A 1 385 ? -5.129 -1.817 1.170 1.00 96.12 385 GLY A N 1
ATOM 3069 C CA . GLY A 1 385 ? -4.986 -0.394 0.857 1.00 96.12 385 GLY A CA 1
ATOM 3070 C C . GLY A 1 385 ? -6.292 0.398 0.705 1.00 96.12 385 GLY A C 1
ATOM 3071 O O . GLY A 1 385 ? -6.242 1.620 0.777 1.00 96.12 385 GLY A O 1
ATOM 3072 N N . ASP A 1 386 ? -7.462 -0.234 0.553 1.00 96.88 386 ASP A N 1
ATOM 3073 C CA . ASP A 1 386 ? -8.734 0.501 0.438 1.00 96.88 386 ASP A CA 1
ATOM 3074 C C . ASP A 1 386 ? -9.072 1.302 1.711 1.00 96.88 386 ASP A C 1
ATOM 3076 O O . ASP A 1 386 ? -9.733 2.340 1.625 1.00 96.88 386 ASP A O 1
ATOM 3080 N N . ILE A 1 387 ? -8.611 0.852 2.889 1.00 96.81 387 ILE A N 1
ATOM 3081 C CA . ILE A 1 387 ? -8.921 1.497 4.177 1.00 96.81 387 ILE A CA 1
ATOM 3082 C C . ILE A 1 387 ? -8.340 2.914 4.279 1.00 96.81 387 ILE A C 1
ATOM 3084 O O . ILE A 1 387 ? -8.936 3.774 4.923 1.00 96.81 387 ILE A O 1
ATOM 3088 N N . GLU A 1 388 ? -7.231 3.188 3.581 1.00 95.88 388 GLU A N 1
ATOM 3089 C CA . GLU A 1 388 ? -6.594 4.510 3.509 1.00 95.88 388 GLU A CA 1
ATOM 3090 C C . GLU A 1 388 ? -7.571 5.590 3.018 1.00 95.88 388 GLU A C 1
ATOM 3092 O O . GLU A 1 388 ? -7.548 6.729 3.496 1.00 95.88 388 GLU A O 1
ATOM 3097 N N . PHE A 1 389 ? -8.492 5.202 2.135 1.00 95.12 389 PHE A N 1
ATOM 3098 C CA . PHE A 1 389 ? -9.453 6.080 1.471 1.00 95.12 389 PHE A CA 1
ATOM 3099 C C . PHE A 1 389 ? -10.835 6.081 2.136 1.00 95.12 389 PHE A C 1
ATOM 3101 O O . PHE A 1 389 ? -11.741 6.760 1.656 1.00 95.12 389 PHE A O 1
ATOM 3108 N N . ASP A 1 390 ? -11.030 5.360 3.247 1.00 95.06 390 ASP A N 1
ATOM 3109 C CA . ASP A 1 390 ? -12.285 5.447 3.991 1.00 95.06 390 ASP A CA 1
ATOM 3110 C C . ASP A 1 390 ? -12.366 6.785 4.758 1.00 95.06 390 ASP A C 1
ATOM 3112 O O . ASP A 1 390 ? -11.441 7.125 5.508 1.00 95.06 390 ASP A O 1
ATOM 3116 N N . PRO A 1 391 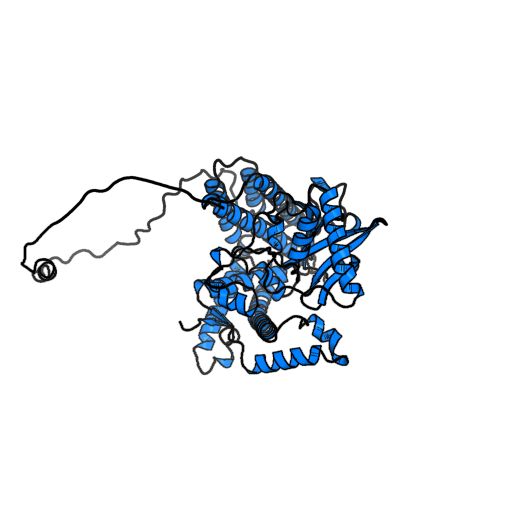? -13.456 7.563 4.610 1.00 93.62 391 PRO A N 1
ATOM 3117 C CA . PRO A 1 391 ? -13.593 8.860 5.274 1.00 93.62 391 PRO A CA 1
ATOM 3118 C C . PRO A 1 391 ? -13.862 8.752 6.785 1.00 93.62 391 PRO A C 1
ATOM 3120 O O . PRO A 1 391 ? -13.800 9.759 7.486 1.00 93.62 391 PRO A O 1
ATOM 3123 N N . ARG A 1 392 ? -14.166 7.551 7.302 1.00 94.44 392 ARG A N 1
ATOM 3124 C CA . ARG A 1 392 ? -14.465 7.291 8.725 1.00 94.44 392 ARG A CA 1
ATOM 3125 C C . ARG A 1 392 ? -13.231 6.889 9.541 1.00 94.44 392 ARG A C 1
ATOM 3127 O O . ARG A 1 392 ? -13.354 6.660 10.746 1.00 94.44 392 ARG A O 1
ATOM 3134 N N . VAL A 1 393 ? -12.069 6.770 8.893 1.00 96.25 393 VAL A N 1
ATOM 3135 C CA . VAL A 1 393 ? -10.790 6.461 9.543 1.00 96.25 393 VAL A CA 1
ATOM 3136 C C . VAL A 1 393 ? -9.793 7.589 9.335 1.00 96.25 393 VAL A C 1
ATOM 3138 O O . VAL A 1 393 ? -9.699 8.169 8.251 1.00 96.25 393 VAL A O 1
ATOM 3141 N N . GLU A 1 394 ? -9.007 7.865 10.364 1.00 97.31 394 GLU A N 1
ATOM 3142 C CA . GLU A 1 394 ? -8.013 8.933 10.380 1.00 97.31 394 GLU A CA 1
ATOM 3143 C C . GLU A 1 394 ? -6.610 8.335 10.450 1.00 97.31 394 GLU A C 1
ATOM 3145 O O . GLU A 1 394 ? -6.389 7.347 11.151 1.00 97.31 394 GLU A O 1
ATOM 3150 N N . LEU A 1 395 ? -5.666 8.907 9.698 1.00 98.38 395 LEU A N 1
ATOM 3151 C CA . LEU A 1 395 ? -4.260 8.509 9.762 1.00 98.38 395 LEU A CA 1
ATOM 3152 C C . LEU A 1 395 ? -3.684 9.053 11.073 1.00 98.38 395 LEU A C 1
ATOM 3154 O O . LEU A 1 395 ? -3.692 10.264 11.280 1.00 98.38 395 LEU A O 1
ATOM 3158 N N . VAL A 1 396 ? -3.203 8.173 11.950 1.00 98.69 396 VAL A N 1
ATOM 3159 C CA . VAL A 1 396 ? -2.584 8.534 13.235 1.00 98.69 396 VAL A CA 1
ATOM 3160 C C . VAL A 1 396 ? -1.082 8.725 13.066 1.00 98.69 396 VAL A C 1
ATOM 3162 O O . VAL A 1 396 ? -0.555 9.784 13.398 1.00 98.69 396 VAL A O 1
ATOM 3165 N N . ALA A 1 397 ? -0.403 7.721 12.512 1.00 98.56 397 ALA A N 1
ATOM 3166 C CA . ALA A 1 397 ? 1.031 7.754 12.255 1.00 98.56 397 ALA A CA 1
ATOM 3167 C C . ALA A 1 397 ? 1.414 6.853 11.075 1.00 98.56 397 ALA A C 1
ATOM 3169 O O . ALA A 1 397 ? 0.705 5.899 10.754 1.00 98.56 397 ALA A O 1
ATOM 3170 N N . GLU A 1 398 ? 2.550 7.145 10.449 1.00 98.19 398 GLU A N 1
ATOM 3171 C CA . GLU A 1 398 ? 3.134 6.373 9.357 1.00 98.19 398 GLU A CA 1
ATOM 3172 C C . GLU A 1 398 ? 4.640 6.170 9.577 1.00 98.19 398 GLU A C 1
ATOM 3174 O O . GLU A 1 398 ? 5.433 7.113 9.506 1.00 98.19 398 GLU A O 1
ATOM 3179 N N . PHE A 1 399 ? 5.018 4.913 9.808 1.00 97.25 399 PHE A N 1
ATOM 3180 C CA . PHE A 1 399 ? 6.391 4.436 9.931 1.00 97.25 399 PHE A CA 1
ATOM 3181 C C . PHE A 1 399 ? 6.901 3.878 8.598 1.00 97.25 399 PHE A C 1
ATOM 3183 O O . PHE A 1 399 ? 6.190 3.150 7.900 1.00 97.25 399 PHE A O 1
ATOM 3190 N N . ARG A 1 400 ? 8.169 4.143 8.280 1.00 94.56 400 ARG A N 1
ATOM 3191 C CA . ARG A 1 400 ? 8.901 3.551 7.150 1.00 94.56 400 ARG A CA 1
ATOM 3192 C C . ARG A 1 400 ? 10.258 3.027 7.616 1.00 94.56 400 ARG A C 1
ATOM 3194 O O . ARG A 1 400 ? 10.957 3.713 8.352 1.00 94.56 400 ARG A O 1
ATOM 3201 N N . ASN A 1 401 ? 10.651 1.844 7.148 1.00 92.94 401 ASN A N 1
ATOM 3202 C CA . ASN A 1 401 ? 11.963 1.261 7.424 1.00 92.94 401 ASN A CA 1
ATOM 3203 C C . ASN A 1 401 ? 12.944 1.643 6.293 1.00 92.94 401 ASN A C 1
ATOM 3205 O O . ASN A 1 401 ? 12.831 1.092 5.189 1.00 92.94 401 ASN A O 1
ATOM 3209 N N . PRO A 1 402 ? 13.911 2.553 6.521 1.00 90.44 402 PRO A N 1
ATOM 3210 C CA . PRO A 1 402 ? 14.773 3.085 5.463 1.00 90.44 402 PRO A CA 1
ATOM 3211 C C . PRO A 1 402 ? 15.645 2.020 4.793 1.00 90.44 402 PRO A C 1
ATOM 3213 O O . PRO A 1 402 ? 15.859 2.067 3.584 1.00 90.44 402 PRO A O 1
ATOM 3216 N N . ALA A 1 403 ? 16.040 0.977 5.529 1.00 88.75 403 ALA A N 1
ATOM 3217 C CA . ALA A 1 403 ? 16.786 -0.153 4.974 1.00 88.75 403 ALA A CA 1
ATOM 3218 C C . ALA A 1 403 ? 15.973 -0.999 3.966 1.00 88.75 403 ALA A C 1
ATOM 3220 O O . ALA A 1 403 ? 16.530 -1.894 3.326 1.00 88.75 403 ALA A O 1
ATOM 3221 N N . LYS A 1 404 ? 14.659 -0.752 3.824 1.00 91.56 404 LYS A N 1
ATOM 3222 C CA . LYS A 1 404 ? 13.743 -1.520 2.960 1.00 91.56 404 LYS A CA 1
ATOM 3223 C C . LYS A 1 404 ? 13.003 -0.681 1.909 1.00 91.56 404 LYS A C 1
ATOM 3225 O O . LYS A 1 404 ? 12.510 -1.275 0.950 1.00 91.56 404 LYS A O 1
ATOM 3230 N N . VAL A 1 405 ? 12.946 0.657 2.019 1.00 92.56 405 VAL A N 1
ATOM 3231 C CA . VAL A 1 405 ? 12.157 1.503 1.087 1.00 92.56 405 VAL A CA 1
ATOM 3232 C C . VAL A 1 405 ? 12.582 1.365 -0.381 1.00 92.56 405 VAL A C 1
ATOM 3234 O O . VAL A 1 405 ? 11.715 1.254 -1.247 1.00 92.56 405 VAL A O 1
ATOM 3237 N N . ARG A 1 406 ? 13.890 1.276 -0.671 1.00 93.31 406 ARG A N 1
ATOM 3238 C CA . ARG A 1 406 ? 14.408 1.061 -2.039 1.00 93.31 406 ARG A CA 1
ATOM 3239 C C . ARG A 1 406 ? 13.884 -0.235 -2.657 1.00 93.31 406 ARG A C 1
ATOM 3241 O O . ARG A 1 406 ? 13.408 -0.243 -3.790 1.00 93.31 406 ARG A O 1
ATOM 3248 N N . ASP A 1 407 ? 13.980 -1.326 -1.902 1.00 93.88 407 ASP A N 1
ATOM 3249 C CA . ASP A 1 407 ? 13.630 -2.672 -2.357 1.00 93.88 407 ASP A CA 1
ATOM 3250 C C . ASP A 1 407 ? 12.122 -2.760 -2.665 1.00 93.88 407 ASP A C 1
ATOM 3252 O O . ASP A 1 407 ? 11.726 -3.172 -3.757 1.00 93.88 407 ASP A O 1
ATOM 3256 N N . ILE A 1 408 ? 11.258 -2.237 -1.781 1.00 95.12 408 ILE A N 1
ATOM 3257 C CA . ILE A 1 408 ? 9.814 -2.187 -2.071 1.00 95.12 408 ILE A CA 1
ATOM 3258 C C . ILE A 1 408 ? 9.466 -1.262 -3.249 1.00 95.12 408 ILE A C 1
ATOM 3260 O O . ILE A 1 408 ? 8.593 -1.627 -4.034 1.00 95.12 408 ILE A O 1
ATOM 3264 N N . ARG A 1 409 ? 10.168 -0.130 -3.439 1.00 95.94 409 ARG A N 1
ATOM 3265 C CA . ARG A 1 409 ? 10.000 0.772 -4.600 1.00 95.94 409 ARG A CA 1
ATOM 3266 C C . ARG A 1 409 ? 10.302 0.060 -5.918 1.00 95.94 409 ARG A C 1
ATOM 3268 O O . ARG A 1 409 ? 9.494 0.122 -6.845 1.00 95.94 409 ARG A O 1
ATOM 3275 N N . MET A 1 410 ? 11.432 -0.646 -5.993 1.00 97.44 410 MET A N 1
ATOM 3276 C CA . MET A 1 410 ? 11.815 -1.422 -7.177 1.00 97.44 410 MET A CA 1
ATOM 3277 C C . MET A 1 410 ? 10.825 -2.565 -7.438 1.00 97.44 410 MET A C 1
ATOM 3279 O O . MET A 1 410 ? 10.379 -2.749 -8.570 1.00 97.44 410 MET A O 1
ATOM 3283 N N . LYS A 1 411 ? 10.422 -3.299 -6.394 1.00 97.44 411 LYS A N 1
ATOM 3284 C CA . LYS A 1 411 ? 9.439 -4.390 -6.494 1.00 97.44 411 LYS A CA 1
ATOM 3285 C C . LYS A 1 411 ? 8.076 -3.911 -6.976 1.00 97.44 411 LYS A C 1
ATOM 3287 O O . LYS A 1 411 ? 7.496 -4.544 -7.854 1.00 97.44 411 LYS A O 1
ATOM 3292 N N . ASP A 1 412 ? 7.585 -2.796 -6.447 1.00 96.94 412 ASP A N 1
ATOM 3293 C CA . ASP A 1 412 ? 6.328 -2.196 -6.889 1.00 96.94 412 ASP A CA 1
ATOM 3294 C C . ASP A 1 412 ? 6.412 -1.783 -8.367 1.00 96.94 412 ASP A C 1
ATOM 3296 O O . ASP A 1 412 ? 5.535 -2.143 -9.147 1.00 96.94 412 ASP A O 1
ATOM 3300 N N . ALA A 1 413 ? 7.501 -1.125 -8.790 1.00 97.38 413 ALA A N 1
ATOM 3301 C CA . ALA A 1 413 ? 7.710 -0.746 -10.190 1.00 97.38 413 ALA A CA 1
ATOM 3302 C C . ALA A 1 413 ? 7.697 -1.949 -11.154 1.00 97.38 413 ALA A C 1
ATOM 3304 O O . ALA A 1 413 ? 7.120 -1.865 -12.242 1.00 97.38 413 ALA A O 1
ATOM 3305 N N . ILE A 1 414 ? 8.300 -3.074 -10.754 1.00 98.25 414 ILE A N 1
ATOM 3306 C CA . ILE A 1 414 ? 8.292 -4.330 -11.520 1.00 98.25 414 ILE A CA 1
ATOM 3307 C C . ILE A 1 414 ? 6.869 -4.896 -11.616 1.00 98.25 414 ILE A C 1
ATOM 3309 O O . ILE A 1 414 ? 6.412 -5.218 -12.713 1.00 98.25 414 ILE A O 1
ATOM 3313 N N . LEU A 1 415 ? 6.149 -4.985 -10.492 1.00 97.38 415 LEU A N 1
ATOM 3314 C CA . LEU A 1 415 ? 4.811 -5.579 -10.444 1.00 97.38 415 LEU A CA 1
ATOM 3315 C C . LEU A 1 415 ? 3.759 -4.744 -11.192 1.00 97.38 415 LEU A C 1
ATOM 3317 O O . LEU A 1 415 ? 2.983 -5.324 -11.951 1.00 97.38 415 LEU A O 1
ATOM 3321 N N . THR A 1 416 ? 3.783 -3.410 -11.077 1.00 96.69 416 THR A N 1
ATOM 3322 C CA . THR A 1 416 ? 2.922 -2.518 -11.878 1.00 96.69 416 THR A CA 1
ATOM 3323 C C . THR A 1 416 ? 3.128 -2.758 -13.379 1.00 96.69 416 THR A C 1
ATOM 3325 O O . THR A 1 416 ? 2.162 -2.861 -14.134 1.00 96.69 416 THR A O 1
ATOM 3328 N N . ASN A 1 417 ? 4.380 -2.909 -13.835 1.00 97.69 417 ASN A N 1
ATOM 3329 C CA . ASN A 1 417 ? 4.656 -3.203 -15.245 1.00 97.69 417 ASN A CA 1
ATOM 3330 C C . ASN A 1 417 ? 4.203 -4.613 -15.651 1.00 97.69 417 ASN A C 1
ATOM 3332 O O . ASN A 1 417 ? 3.668 -4.777 -16.745 1.00 97.69 417 ASN A O 1
ATOM 3336 N N . PHE A 1 418 ? 4.340 -5.621 -14.782 1.00 97.31 418 PHE A N 1
ATOM 3337 C CA . PHE A 1 418 ? 3.857 -6.974 -15.079 1.00 97.31 418 PHE A CA 1
ATOM 3338 C C . PHE A 1 418 ? 2.340 -6.996 -15.281 1.00 97.31 418 PHE A C 1
ATOM 3340 O O . PHE A 1 418 ? 1.880 -7.566 -16.269 1.00 97.31 418 PHE A O 1
ATOM 3347 N N . PHE A 1 419 ? 1.568 -6.358 -14.398 1.00 97.06 419 PHE A N 1
ATOM 3348 C CA . PHE A 1 419 ? 0.108 -6.312 -14.520 1.00 97.06 419 PHE A CA 1
ATOM 3349 C C . PHE A 1 419 ? -0.347 -5.487 -15.724 1.00 97.06 419 PHE A C 1
ATOM 3351 O O . PHE A 1 419 ? -1.151 -5.985 -16.512 1.00 97.06 419 PHE A O 1
ATOM 3358 N N . LYS A 1 420 ? 0.292 -4.341 -15.990 1.00 96.50 420 LYS A N 1
ATOM 3359 C CA . LYS A 1 420 ? 0.121 -3.606 -17.252 1.00 96.50 420 LYS A CA 1
ATOM 3360 C C . LYS A 1 420 ? 0.326 -4.512 -18.476 1.00 96.50 420 LYS A C 1
ATOM 3362 O O . LYS A 1 420 ? -0.505 -4.512 -19.376 1.00 96.50 420 LYS A O 1
ATOM 3367 N N . TRP A 1 421 ? 1.392 -5.317 -18.528 1.00 97.19 421 TRP A N 1
ATOM 3368 C CA . TRP A 1 421 ? 1.640 -6.215 -19.668 1.00 97.19 421 TRP A CA 1
ATOM 3369 C C . TRP A 1 421 ? 0.652 -7.393 -19.754 1.00 97.19 421 TRP A C 1
ATOM 3371 O O . TRP A 1 421 ? 0.361 -7.854 -20.861 1.00 97.19 421 TRP A O 1
ATOM 3381 N N . MET A 1 422 ? 0.107 -7.883 -18.635 1.00 95.88 422 MET A N 1
ATOM 3382 C CA . MET A 1 422 ? -1.001 -8.853 -18.667 1.00 95.88 422 MET A CA 1
ATOM 3383 C C . MET A 1 422 ? -2.247 -8.224 -19.303 1.00 95.88 422 MET A C 1
ATOM 3385 O O . MET A 1 422 ? -2.840 -8.808 -20.208 1.00 95.88 422 MET A O 1
ATOM 3389 N N . GLU A 1 423 ? -2.592 -7.006 -18.885 1.00 93.94 423 GLU A N 1
ATOM 3390 C CA . GLU A 1 423 ? -3.787 -6.281 -19.323 1.00 93.94 423 GLU A CA 1
ATOM 3391 C C . GLU A 1 423 ? -3.721 -5.801 -20.776 1.00 93.94 423 GLU A C 1
ATOM 3393 O O . GLU A 1 423 ? -4.633 -6.076 -21.557 1.00 93.94 423 GLU A O 1
ATOM 3398 N N . SER A 1 424 ? -2.655 -5.088 -21.156 1.00 94.00 424 SER A N 1
ATOM 3399 C CA . SER A 1 424 ? -2.552 -4.442 -22.471 1.00 94.00 424 SER A CA 1
ATOM 3400 C C . SER A 1 424 ? -1.845 -5.294 -23.526 1.00 94.00 424 SER A C 1
ATOM 3402 O O . SER A 1 424 ? -2.093 -5.122 -24.718 1.00 94.00 424 SER A O 1
ATOM 3404 N N . GLU A 1 425 ? -0.963 -6.213 -23.118 1.00 94.94 425 GLU A N 1
ATOM 3405 C CA . GLU A 1 425 ? -0.115 -7.002 -24.029 1.00 94.94 425 GLU A CA 1
ATOM 3406 C C . GLU A 1 425 ? -0.397 -8.521 -23.979 1.00 94.94 425 GLU A C 1
ATOM 3408 O O . GLU A 1 425 ? 0.212 -9.282 -24.730 1.00 94.94 425 GLU A O 1
ATOM 3413 N N . ASN A 1 426 ? -1.373 -8.975 -23.178 1.00 94.06 426 ASN A N 1
ATOM 3414 C CA . ASN A 1 426 ? -1.768 -10.386 -23.016 1.00 94.06 426 ASN A CA 1
ATOM 3415 C C . ASN A 1 426 ? -0.631 -11.310 -22.536 1.00 94.06 426 ASN A C 1
ATOM 3417 O O . ASN A 1 426 ? -0.602 -12.500 -22.887 1.00 94.06 426 ASN A O 1
ATOM 3421 N N . TYR A 1 427 ? 0.322 -10.784 -21.761 1.00 95.88 427 TYR A N 1
ATOM 3422 C CA . TYR A 1 427 ? 1.329 -11.622 -21.111 1.00 95.88 427 TYR A CA 1
ATOM 3423 C C . TYR A 1 427 ? 0.670 -12.565 -20.097 1.00 95.88 427 TYR A C 1
ATOM 3425 O O . TYR A 1 427 ? -0.239 -12.175 -19.370 1.00 95.88 427 TYR A O 1
ATOM 3433 N N . ALA A 1 428 ? 1.152 -13.804 -20.004 1.00 95.06 428 ALA A N 1
ATOM 3434 C CA . ALA A 1 428 ? 0.768 -14.729 -18.940 1.00 95.06 428 ALA A CA 1
ATOM 3435 C C . ALA A 1 428 ? 1.959 -15.579 -18.495 1.00 95.06 428 ALA A C 1
ATOM 3437 O O . ALA A 1 428 ? 2.905 -15.805 -19.255 1.00 95.06 428 ALA A O 1
ATOM 3438 N N . PHE A 1 429 ? 1.928 -16.030 -17.240 1.00 93.38 429 PHE A N 1
ATOM 3439 C CA . PHE A 1 429 ? 2.966 -16.902 -16.702 1.00 93.38 429 PHE A CA 1
ATOM 3440 C C . PHE A 1 429 ? 2.844 -18.316 -17.296 1.00 93.38 429 PHE A C 1
ATOM 3442 O O . PHE A 1 429 ? 1.799 -18.952 -17.159 1.00 93.38 429 PHE A O 1
ATOM 3449 N N . ASP A 1 430 ? 3.930 -18.830 -17.881 1.00 90.62 430 ASP A N 1
ATOM 3450 C CA . ASP A 1 430 ? 4.088 -20.223 -18.326 1.00 90.62 430 ASP A CA 1
ATOM 3451 C C . ASP A 1 430 ? 5.057 -20.990 -17.396 1.00 90.62 430 ASP A C 1
ATOM 3453 O O . ASP A 1 430 ? 6.267 -21.101 -17.642 1.00 90.62 430 ASP A O 1
ATOM 3457 N N . PRO A 1 431 ? 4.562 -21.503 -16.255 1.00 85.50 431 PRO A N 1
ATOM 3458 C CA . PRO A 1 431 ? 5.394 -22.208 -15.301 1.00 85.50 431 PRO A CA 1
ATOM 3459 C C . PRO A 1 431 ? 5.658 -23.655 -15.758 1.00 85.50 431 PRO A C 1
ATOM 3461 O O . PRO A 1 431 ? 4.760 -24.502 -15.785 1.00 85.50 431 PRO A O 1
ATOM 3464 N N . THR A 1 432 ? 6.922 -23.982 -16.038 1.00 84.81 432 THR A N 1
ATOM 3465 C CA . THR A 1 432 ? 7.334 -25.290 -16.598 1.00 84.81 432 THR A CA 1
ATOM 3466 C C . THR A 1 432 ? 6.896 -26.521 -15.784 1.00 84.81 432 THR A C 1
ATOM 3468 O O . THR A 1 432 ? 6.686 -26.467 -14.569 1.00 84.81 432 THR A O 1
ATOM 3471 N N . ALA A 1 433 ? 6.845 -27.692 -16.433 1.00 78.75 433 ALA A N 1
ATOM 3472 C CA . ALA A 1 433 ? 6.533 -28.971 -15.780 1.00 78.75 433 ALA A CA 1
ATOM 3473 C C . ALA A 1 433 ? 7.446 -29.279 -14.572 1.00 78.75 433 ALA A C 1
ATOM 3475 O O . ALA A 1 433 ? 6.965 -29.696 -13.519 1.00 78.75 433 ALA A O 1
ATOM 3476 N N . MET A 1 434 ? 8.747 -28.980 -14.676 1.00 78.19 434 MET A N 1
ATOM 3477 C CA . MET A 1 434 ? 9.710 -29.138 -13.575 1.00 78.19 434 MET A CA 1
ATOM 3478 C C . MET A 1 434 ? 9.378 -28.242 -12.367 1.00 78.19 434 MET A C 1
ATOM 3480 O O . MET A 1 434 ? 9.567 -28.654 -11.224 1.00 78.19 434 MET A O 1
ATOM 3484 N N . MET A 1 435 ? 8.839 -27.038 -12.589 1.00 79.56 435 MET A N 1
ATOM 3485 C CA . MET A 1 435 ? 8.337 -26.183 -11.503 1.00 79.56 435 MET A CA 1
ATOM 3486 C C . MET A 1 435 ? 7.088 -26.782 -10.849 1.00 79.56 435 MET A C 1
ATOM 3488 O O . MET A 1 435 ? 6.948 -26.687 -9.636 1.00 79.56 435 MET A O 1
ATOM 3492 N N . GLY A 1 436 ? 6.234 -27.475 -11.611 1.00 73.25 436 GLY A N 1
ATOM 3493 C CA . GLY A 1 436 ? 5.132 -28.271 -11.059 1.00 73.25 436 GLY A CA 1
ATOM 3494 C C . GLY A 1 436 ? 5.623 -29.381 -10.123 1.00 73.25 436 GLY A C 1
ATOM 3495 O O . GLY A 1 436 ? 5.144 -29.486 -8.996 1.00 73.25 436 GLY A O 1
ATOM 3496 N N . ILE A 1 437 ? 6.636 -30.150 -10.540 1.00 72.62 437 ILE A N 1
ATOM 3497 C CA . ILE A 1 437 ? 7.261 -31.194 -9.706 1.00 72.62 437 ILE A CA 1
ATOM 3498 C C . ILE A 1 437 ? 7.863 -30.582 -8.431 1.00 72.62 437 ILE A C 1
ATOM 3500 O O . ILE A 1 437 ? 7.600 -31.072 -7.334 1.00 72.62 437 ILE A O 1
ATOM 3504 N N . LYS A 1 438 ? 8.610 -29.474 -8.547 1.00 77.00 438 LYS A N 1
ATOM 3505 C CA . LYS A 1 438 ? 9.169 -28.760 -7.385 1.00 77.00 438 LYS A CA 1
ATOM 3506 C C . LYS A 1 438 ? 8.084 -28.229 -6.444 1.00 77.00 438 LYS A C 1
ATOM 3508 O O . LYS A 1 438 ? 8.229 -28.382 -5.235 1.00 77.00 438 LYS A O 1
ATOM 3513 N N . ALA A 1 439 ? 6.993 -27.669 -6.969 1.00 76.00 439 ALA A N 1
ATOM 3514 C CA . ALA A 1 439 ? 5.866 -27.191 -6.170 1.00 76.00 439 ALA A CA 1
ATOM 3515 C C . ALA A 1 439 ? 5.154 -28.343 -5.436 1.00 76.00 439 ALA A C 1
ATOM 3517 O O . ALA A 1 439 ? 4.827 -28.200 -4.261 1.00 76.00 439 ALA A O 1
ATOM 3518 N N . HIS A 1 440 ? 4.975 -29.506 -6.074 1.00 73.88 440 HIS A N 1
ATOM 3519 C CA . HIS A 1 440 ? 4.451 -30.710 -5.417 1.00 73.88 440 HIS A CA 1
ATOM 3520 C C . HIS A 1 440 ? 5.396 -31.244 -4.329 1.00 73.88 440 HIS A C 1
ATOM 3522 O O . HIS A 1 440 ? 4.943 -31.543 -3.223 1.00 73.88 440 HIS A O 1
ATOM 3528 N N . ALA A 1 441 ? 6.702 -31.310 -4.602 1.00 71.81 441 ALA A N 1
ATOM 3529 C CA . ALA A 1 441 ? 7.699 -31.733 -3.623 1.00 71.81 441 ALA A CA 1
ATOM 3530 C C . ALA A 1 441 ? 7.748 -30.777 -2.417 1.00 71.81 441 ALA A C 1
ATOM 3532 O O . ALA A 1 441 ? 7.701 -31.232 -1.278 1.00 71.81 441 ALA A O 1
ATOM 3533 N N . ALA A 1 442 ? 7.758 -29.459 -2.643 1.00 70.88 442 ALA A N 1
ATOM 3534 C CA . ALA A 1 442 ? 7.684 -28.453 -1.581 1.00 70.88 442 ALA A CA 1
ATOM 3535 C C . ALA A 1 442 ? 6.368 -28.544 -0.788 1.00 70.88 442 ALA A C 1
ATOM 3537 O O . ALA A 1 442 ? 6.384 -28.493 0.444 1.00 70.88 442 ALA A O 1
ATOM 3538 N N . TRP A 1 443 ? 5.237 -28.751 -1.476 1.00 76.31 443 TRP A N 1
ATOM 3539 C CA . TRP A 1 443 ? 3.916 -28.920 -0.863 1.00 76.31 443 TRP A CA 1
ATOM 3540 C C . TRP A 1 443 ? 3.830 -30.147 0.056 1.00 76.31 443 TRP A C 1
ATOM 3542 O O . TRP A 1 443 ? 3.120 -30.097 1.065 1.00 76.31 443 TRP A O 1
ATOM 3552 N N . TRP A 1 444 ? 4.561 -31.216 -0.276 1.00 71.12 444 TRP A N 1
ATOM 3553 C CA . TRP A 1 444 ? 4.694 -32.420 0.544 1.00 71.12 444 TRP A CA 1
ATOM 3554 C C . TRP A 1 444 ? 5.699 -32.221 1.690 1.00 71.12 444 TRP A C 1
ATOM 3556 O O . TRP A 1 444 ? 5.329 -32.376 2.851 1.00 71.12 444 TRP A O 1
ATOM 3566 N N . MET A 1 445 ? 6.931 -31.780 1.399 1.00 65.06 445 MET A N 1
ATOM 3567 C CA . MET A 1 445 ? 8.015 -31.633 2.388 1.00 65.06 445 MET A CA 1
ATOM 3568 C C . MET A 1 445 ? 7.663 -30.704 3.556 1.00 65.06 445 MET A C 1
ATOM 3570 O O . MET A 1 445 ? 8.031 -30.984 4.693 1.00 65.06 445 MET A O 1
ATOM 3574 N N . ARG A 1 446 ? 6.898 -29.631 3.318 1.00 68.19 446 ARG A N 1
ATOM 3575 C CA . ARG A 1 446 ? 6.425 -28.718 4.379 1.00 68.19 446 ARG A CA 1
ATOM 3576 C C . ARG A 1 446 ? 5.443 -29.351 5.379 1.00 68.19 446 ARG A C 1
ATOM 3578 O O . ARG A 1 446 ? 5.174 -28.761 6.423 1.00 68.19 446 ARG A O 1
ATOM 3585 N N . ARG A 1 447 ? 4.871 -30.519 5.055 1.00 68.81 447 ARG A N 1
ATOM 3586 C CA . ARG A 1 447 ? 4.009 -31.311 5.952 1.00 68.81 447 ARG A CA 1
ATOM 3587 C C . ARG A 1 447 ? 4.806 -32.340 6.763 1.00 68.81 447 ARG A C 1
ATOM 3589 O O . ARG A 1 447 ? 4.264 -32.906 7.708 1.00 68.81 447 ARG A O 1
ATOM 3596 N N . THR A 1 448 ? 6.083 -32.547 6.442 1.00 66.50 448 THR A N 1
ATOM 3597 C CA . THR A 1 448 ? 6.984 -33.451 7.165 1.00 66.50 448 THR A CA 1
ATOM 3598 C C . THR A 1 448 ? 7.516 -32.767 8.435 1.00 66.50 448 THR A C 1
ATOM 3600 O O . THR A 1 448 ? 8.094 -31.681 8.328 1.00 66.50 448 THR A O 1
ATOM 3603 N N . PRO A 1 449 ? 7.381 -33.369 9.638 1.00 49.75 449 PRO A N 1
ATOM 3604 C CA . PRO A 1 449 ? 7.684 -32.701 10.912 1.00 49.75 449 PRO A CA 1
ATOM 3605 C C . PRO A 1 449 ? 9.075 -32.056 11.009 1.00 49.75 449 PRO A C 1
ATOM 3607 O O . PRO A 1 449 ? 9.203 -30.956 11.542 1.00 49.75 449 PRO A O 1
ATOM 3610 N N . PHE A 1 450 ? 10.101 -32.704 10.451 1.00 53.00 450 PHE A N 1
ATOM 3611 C CA . PHE A 1 450 ? 11.505 -32.301 10.590 1.00 53.00 450 PHE A CA 1
ATOM 3612 C C . PHE A 1 450 ? 11.944 -31.135 9.687 1.00 53.00 450 PHE A C 1
ATOM 3614 O O . PHE A 1 450 ? 12.958 -30.506 9.967 1.00 53.00 450 PHE A O 1
ATOM 3621 N N . ILE A 1 451 ? 11.195 -30.820 8.622 1.00 55.56 451 ILE A N 1
ATOM 3622 C CA . ILE A 1 451 ? 11.563 -29.774 7.639 1.00 55.56 451 ILE A CA 1
ATOM 3623 C C . ILE A 1 451 ? 10.654 -28.534 7.770 1.00 55.56 451 ILE A C 1
ATOM 3625 O O . ILE A 1 451 ? 10.780 -27.566 7.022 1.00 55.56 451 ILE A O 1
ATOM 3629 N N . ARG A 1 452 ? 9.728 -28.550 8.739 1.00 51.16 452 ARG A N 1
ATOM 3630 C CA . ARG A 1 452 ? 8.619 -27.595 8.843 1.00 51.16 452 ARG A CA 1
ATOM 3631 C C . ARG A 1 452 ? 9.088 -26.141 8.960 1.00 51.16 452 ARG A C 1
ATOM 3633 O O . ARG A 1 452 ? 8.806 -25.380 8.044 1.00 51.16 452 ARG A O 1
ATOM 3640 N N . LYS A 1 453 ? 9.839 -25.774 10.015 1.00 50.44 453 LYS A N 1
ATOM 3641 C CA . LYS A 1 453 ? 10.172 -24.366 10.348 1.00 50.44 453 LYS A CA 1
ATOM 3642 C C . LYS A 1 453 ? 10.693 -23.556 9.145 1.00 50.44 453 LYS A C 1
ATOM 3644 O O . LYS A 1 453 ? 10.061 -22.584 8.752 1.00 50.44 453 LYS A O 1
ATOM 3649 N N . LYS A 1 454 ? 11.773 -24.015 8.498 1.00 47.12 454 LYS A N 1
ATOM 3650 C CA . LYS A 1 454 ? 12.460 -23.283 7.410 1.00 47.12 454 LYS A CA 1
ATOM 3651 C C . LYS A 1 454 ? 11.724 -23.302 6.056 1.00 47.12 454 LYS A C 1
ATOM 3653 O O . LYS A 1 454 ? 12.106 -22.575 5.143 1.00 47.12 454 LYS A O 1
ATOM 3658 N N . LEU A 1 455 ? 10.704 -24.153 5.889 1.00 51.25 455 LEU A N 1
ATOM 3659 C CA . LEU A 1 455 ? 9.870 -24.195 4.678 1.00 51.25 455 LEU A CA 1
ATOM 3660 C C . LEU A 1 455 ? 8.501 -23.537 4.866 1.00 51.25 455 LEU A C 1
ATOM 3662 O O . LEU A 1 455 ? 7.947 -23.059 3.879 1.00 51.25 455 LEU A O 1
ATOM 3666 N N . THR A 1 456 ? 7.946 -23.478 6.082 1.00 51.03 456 THR A N 1
ATOM 3667 C CA . THR A 1 456 ? 6.658 -22.802 6.320 1.00 51.03 456 THR A CA 1
ATOM 3668 C C . THR A 1 456 ? 6.731 -21.298 6.083 1.00 51.03 456 THR A C 1
ATOM 3670 O O . THR A 1 456 ? 5.777 -20.761 5.539 1.00 51.03 456 THR A O 1
ATOM 3673 N N . GLU A 1 457 ? 7.874 -20.665 6.367 1.00 49.44 457 GLU A N 1
ATOM 3674 C CA . GLU A 1 457 ? 8.159 -19.250 6.055 1.00 49.44 457 GLU A CA 1
ATOM 3675 C C . GLU A 1 457 ? 8.153 -18.935 4.546 1.00 49.44 457 GLU A C 1
ATOM 3677 O O . GLU A 1 457 ? 8.017 -17.780 4.158 1.00 49.44 457 GLU A O 1
ATOM 3682 N N . LYS A 1 458 ? 8.331 -19.945 3.680 1.00 48.19 458 LYS A N 1
ATOM 3683 C CA . LYS A 1 458 ? 8.393 -19.767 2.215 1.00 48.19 458 LYS A CA 1
ATOM 3684 C C . LYS A 1 458 ? 7.221 -20.384 1.456 1.00 48.19 458 LYS A C 1
ATOM 3686 O O . LYS A 1 458 ? 6.942 -19.968 0.338 1.00 48.19 458 LYS A O 1
ATOM 3691 N N . PHE A 1 459 ? 6.549 -21.391 2.019 1.00 60.12 459 PHE A N 1
ATOM 3692 C CA . PHE A 1 459 ? 5.514 -22.166 1.326 1.00 60.12 459 PHE A CA 1
ATOM 3693 C C . PHE A 1 459 ? 4.288 -22.417 2.228 1.00 60.12 459 PHE A C 1
ATOM 3695 O O . PHE A 1 459 ? 4.171 -23.488 2.835 1.00 60.12 459 PHE A O 1
ATOM 3702 N N . PRO A 1 460 ? 3.315 -21.489 2.259 1.00 62.28 460 PRO A N 1
ATOM 3703 C CA . PRO A 1 460 ? 2.237 -21.423 3.261 1.00 62.28 460 PRO A CA 1
ATOM 3704 C C . PRO A 1 460 ? 1.231 -22.585 3.225 1.00 62.28 460 PRO A C 1
ATOM 3706 O O . PRO A 1 460 ? 0.686 -22.894 2.161 1.00 62.28 460 PRO A O 1
ATOM 3709 N N . LEU A 1 461 ? 0.943 -23.247 4.360 1.00 68.81 461 LEU A N 1
ATOM 3710 C CA . LEU A 1 461 ? 0.208 -24.532 4.393 1.00 68.81 461 LEU A CA 1
ATOM 3711 C C . LEU A 1 461 ? -1.192 -24.494 3.754 1.00 68.81 461 LEU A C 1
ATOM 3713 O O . LEU A 1 461 ? -1.635 -25.532 3.248 1.00 68.81 461 LEU A O 1
ATOM 3717 N N . ASN A 1 462 ? -1.864 -23.337 3.738 1.00 75.69 462 ASN A N 1
ATOM 3718 C CA . ASN A 1 462 ? -3.184 -23.193 3.118 1.00 75.69 462 ASN A CA 1
ATOM 3719 C C . ASN A 1 462 ? -3.142 -23.096 1.580 1.00 75.69 462 ASN A C 1
ATOM 3721 O O . ASN A 1 462 ? -4.164 -23.364 0.949 1.00 75.69 462 ASN A O 1
ATOM 3725 N N . MET A 1 463 ? -1.993 -22.785 0.963 1.00 82.06 463 MET A N 1
ATOM 3726 C CA . MET A 1 463 ? -1.876 -22.709 -0.500 1.00 82.06 463 MET A CA 1
ATOM 3727 C C . MET A 1 463 ? -1.991 -24.087 -1.176 1.00 82.06 463 MET A C 1
ATOM 3729 O O . MET A 1 463 ? -1.330 -25.062 -0.791 1.00 82.06 463 MET A O 1
ATOM 3733 N N . LYS A 1 464 ? -2.774 -24.138 -2.257 1.00 86.94 464 LYS A N 1
ATOM 3734 C CA . LYS A 1 464 ? -2.811 -25.199 -3.273 1.00 86.94 464 LYS A CA 1
ATOM 3735 C C . LYS A 1 464 ? -1.509 -25.211 -4.088 1.00 86.94 464 LYS A C 1
ATOM 3737 O O . LYS A 1 464 ? -0.790 -24.219 -4.174 1.00 86.94 464 LYS A O 1
ATOM 3742 N N . THR A 1 465 ? -1.222 -26.330 -4.749 1.00 83.62 465 THR A N 1
ATOM 3743 C CA . THR A 1 465 ? -0.013 -26.496 -5.579 1.00 83.62 465 THR A CA 1
ATOM 3744 C C . THR A 1 465 ? 0.042 -25.539 -6.770 1.00 83.62 465 THR A C 1
ATOM 3746 O O . THR A 1 465 ? 1.128 -25.083 -7.111 1.00 83.62 465 THR A O 1
ATOM 3749 N N . ALA A 1 466 ? -1.106 -25.176 -7.355 1.00 86.12 466 ALA A N 1
ATOM 3750 C CA . ALA A 1 466 ? -1.193 -24.168 -8.415 1.00 86.12 466 ALA A CA 1
ATOM 3751 C C . ALA A 1 466 ? -0.749 -22.770 -7.938 1.00 86.12 466 ALA A C 1
ATOM 3753 O O . ALA A 1 466 ? 0.093 -22.153 -8.582 1.00 86.12 466 ALA A O 1
ATOM 3754 N N . GLN A 1 467 ? -1.229 -22.328 -6.769 1.00 88.19 467 GLN A N 1
ATOM 3755 C CA . GLN A 1 467 ? -0.850 -21.047 -6.156 1.00 88.19 467 GLN A CA 1
ATOM 3756 C C . GLN A 1 467 ? 0.657 -21.008 -5.850 1.00 88.19 467 GLN A C 1
ATOM 3758 O O . GLN A 1 467 ? 1.339 -20.064 -6.237 1.00 88.19 467 GLN A O 1
ATOM 3763 N N . LEU A 1 468 ? 1.204 -22.076 -5.249 1.00 84.12 468 LEU A N 1
ATOM 3764 C CA . LEU A 1 468 ? 2.651 -22.204 -5.010 1.00 84.12 468 LEU A CA 1
ATOM 3765 C C . LEU A 1 468 ? 3.455 -22.123 -6.315 1.00 84.12 468 LEU A C 1
ATOM 3767 O O . LEU A 1 468 ? 4.452 -21.413 -6.381 1.00 84.12 468 LEU A O 1
ATOM 3771 N N . LYS A 1 469 ? 3.012 -22.834 -7.362 1.00 87.50 469 LYS A N 1
ATOM 3772 C CA . LYS A 1 469 ? 3.652 -22.824 -8.685 1.00 87.50 469 LYS A CA 1
ATOM 3773 C C . LYS A 1 469 ? 3.643 -21.418 -9.301 1.00 87.50 469 LYS A C 1
ATOM 3775 O O . LYS A 1 469 ? 4.624 -21.054 -9.941 1.00 87.50 469 LYS A O 1
ATOM 3780 N N . MET A 1 470 ? 2.571 -20.648 -9.090 1.00 89.62 470 MET A N 1
ATOM 3781 C CA . MET A 1 470 ? 2.449 -19.268 -9.562 1.00 89.62 470 MET A CA 1
ATOM 3782 C C . MET A 1 470 ? 3.419 -18.333 -8.828 1.00 89.62 470 MET A C 1
ATOM 3784 O O . MET A 1 470 ? 4.248 -17.705 -9.480 1.00 89.62 470 MET A O 1
ATOM 3788 N N . PHE A 1 471 ? 3.405 -18.310 -7.489 1.00 87.12 471 PHE A N 1
ATOM 3789 C CA . PHE A 1 471 ? 4.332 -17.477 -6.707 1.00 87.12 471 PHE A CA 1
ATOM 3790 C C . PHE A 1 471 ? 5.804 -17.817 -6.974 1.00 87.12 471 PHE A C 1
ATOM 3792 O O . PHE A 1 471 ? 6.605 -16.913 -7.173 1.00 87.12 471 PHE A O 1
ATOM 3799 N N . MET A 1 472 ? 6.156 -19.103 -7.098 1.00 87.06 472 MET A N 1
ATOM 3800 C CA . MET A 1 472 ? 7.523 -19.511 -7.454 1.00 87.06 472 MET A CA 1
ATOM 3801 C C . MET A 1 472 ? 8.001 -18.949 -8.798 1.00 87.06 472 MET A C 1
ATOM 3803 O O . MET A 1 472 ? 9.200 -18.744 -8.973 1.00 87.06 472 MET A O 1
ATOM 3807 N N . VAL A 1 473 ? 7.102 -18.758 -9.768 1.00 91.00 473 VAL A N 1
ATOM 3808 C CA . VAL A 1 473 ? 7.464 -18.197 -11.076 1.00 91.00 473 VAL A CA 1
ATOM 3809 C C . VAL A 1 473 ? 7.428 -16.679 -11.069 1.00 91.00 473 VAL A C 1
ATOM 3811 O O . VAL A 1 473 ? 8.336 -16.082 -11.640 1.00 91.00 473 VAL A O 1
ATOM 3814 N N . LEU A 1 474 ? 6.479 -16.064 -10.360 1.00 92.50 474 LEU A N 1
ATOM 3815 C CA . LEU A 1 474 ? 6.511 -14.630 -10.088 1.00 92.50 474 LEU A CA 1
ATOM 3816 C C . LEU A 1 474 ? 7.851 -14.223 -9.455 1.00 92.50 474 LEU A C 1
ATOM 3818 O O . LEU A 1 474 ? 8.515 -13.345 -9.997 1.00 92.50 474 LEU A O 1
ATOM 3822 N N . ASP A 1 475 ? 8.277 -14.905 -8.386 1.00 90.62 475 ASP A N 1
ATOM 3823 C CA . ASP A 1 475 ? 9.554 -14.649 -7.708 1.00 90.62 475 ASP A CA 1
ATOM 3824 C C . ASP A 1 475 ? 10.737 -14.760 -8.681 1.00 90.62 475 ASP A C 1
ATOM 3826 O O . ASP A 1 475 ? 11.558 -13.854 -8.764 1.00 90.62 475 ASP A O 1
ATOM 3830 N N . ILE A 1 476 ? 10.820 -15.850 -9.458 1.00 90.50 476 ILE A N 1
ATOM 3831 C CA . ILE A 1 476 ? 11.917 -16.070 -10.418 1.00 90.50 476 ILE A CA 1
ATOM 3832 C C . ILE A 1 476 ? 11.966 -14.976 -11.484 1.00 90.50 476 ILE A C 1
ATOM 3834 O O . ILE A 1 476 ? 13.053 -14.563 -11.875 1.00 90.50 476 ILE A O 1
ATOM 3838 N N . VAL A 1 477 ? 10.812 -14.545 -11.990 1.00 94.38 477 VAL A N 1
ATOM 3839 C CA . VAL A 1 477 ? 10.748 -13.580 -13.088 1.00 94.38 477 VAL A CA 1
ATOM 3840 C C . VAL A 1 477 ? 10.992 -12.159 -12.580 1.00 94.38 477 VAL A C 1
ATOM 3842 O O . VAL A 1 477 ? 11.772 -11.437 -13.192 1.00 94.38 477 VAL A O 1
ATOM 3845 N N . ALA A 1 478 ? 10.390 -11.767 -11.455 1.00 95.88 478 ALA A N 1
ATOM 3846 C CA . ALA A 1 478 ? 10.569 -10.441 -10.867 1.00 95.88 478 ALA A CA 1
ATOM 3847 C C . ALA A 1 478 ? 12.006 -10.215 -10.359 1.00 95.88 478 ALA A C 1
ATOM 3849 O O . ALA A 1 478 ? 12.560 -9.131 -10.542 1.00 95.88 478 ALA A O 1
ATOM 3850 N N . GLU A 1 479 ? 12.648 -11.254 -9.819 1.00 95.00 479 GLU A N 1
ATOM 3851 C CA . GLU A 1 479 ? 14.025 -11.193 -9.318 1.00 95.00 479 GLU A CA 1
ATOM 3852 C C . GLU A 1 479 ? 15.067 -10.877 -10.406 1.00 95.00 479 GLU A C 1
ATOM 3854 O O . GLU A 1 479 ? 16.088 -10.256 -10.117 1.00 95.00 479 GLU A O 1
ATOM 3859 N N . GLU A 1 480 ? 14.821 -11.230 -11.671 1.00 95.75 480 GLU A N 1
ATOM 3860 C CA . GLU A 1 480 ? 15.729 -10.860 -12.768 1.00 95.75 480 GLU A CA 1
ATOM 3861 C C . GLU A 1 480 ? 15.650 -9.365 -13.120 1.00 95.75 480 GLU A C 1
ATOM 3863 O O . GLU A 1 480 ? 16.684 -8.749 -13.380 1.00 95.75 480 GLU A O 1
ATOM 3868 N N . PHE A 1 481 ? 14.459 -8.754 -13.059 1.00 97.69 481 PHE A N 1
ATOM 3869 C CA . PHE A 1 481 ? 14.325 -7.298 -13.205 1.00 97.69 481 PHE A CA 1
ATOM 3870 C C . PHE A 1 481 ? 14.914 -6.566 -12.003 1.00 97.69 481 PHE A C 1
ATOM 3872 O O . PHE A 1 481 ? 15.594 -5.558 -12.181 1.00 97.69 481 PHE A O 1
ATOM 3879 N N . HIS A 1 482 ? 14.696 -7.082 -10.790 1.00 97.50 482 HIS A N 1
ATOM 3880 C CA . HIS A 1 482 ? 15.236 -6.482 -9.573 1.00 97.50 482 HIS A CA 1
ATOM 3881 C C . HIS A 1 482 ? 16.769 -6.418 -9.610 1.00 97.50 482 HIS A C 1
ATOM 3883 O O . HIS A 1 482 ? 17.338 -5.360 -9.356 1.00 97.50 482 HIS A O 1
ATOM 3889 N N . LYS A 1 483 ? 17.443 -7.491 -10.048 1.00 96.38 483 LYS A N 1
ATOM 3890 C CA . LYS A 1 483 ? 18.901 -7.492 -10.268 1.00 96.38 483 LYS A CA 1
ATOM 3891 C C . LYS A 1 483 ? 19.366 -6.442 -11.276 1.00 96.38 483 LYS A C 1
ATOM 3893 O O . LYS A 1 483 ? 20.383 -5.799 -11.033 1.00 96.38 483 LYS A O 1
ATOM 3898 N N . GLU A 1 484 ? 18.671 -6.270 -12.404 1.00 96.50 484 GLU A N 1
ATOM 3899 C CA . GLU A 1 484 ? 19.064 -5.248 -13.387 1.00 96.50 484 GLU A CA 1
ATOM 3900 C C . GLU A 1 484 ? 18.814 -3.829 -12.830 1.00 96.50 484 GLU A C 1
ATOM 3902 O O . GLU A 1 484 ? 19.672 -2.969 -13.009 1.00 96.50 484 GLU A O 1
ATOM 3907 N N . LEU A 1 485 ? 17.732 -3.586 -12.073 1.00 97.31 485 LEU A N 1
ATOM 3908 C CA . LEU A 1 485 ? 17.501 -2.299 -11.393 1.00 97.31 485 LEU A CA 1
ATOM 3909 C C . LEU A 1 485 ? 18.566 -1.988 -10.332 1.00 97.31 485 LEU A C 1
ATOM 3911 O O . LEU A 1 485 ? 19.109 -0.883 -10.336 1.00 97.31 485 LEU A O 1
ATOM 3915 N N . VAL A 1 486 ? 18.908 -2.952 -9.469 1.00 96.00 486 VAL A N 1
ATOM 3916 C CA . VAL A 1 486 ? 19.982 -2.812 -8.466 1.00 96.00 486 VAL A CA 1
ATOM 3917 C C . VAL A 1 486 ? 21.307 -2.480 -9.149 1.00 96.00 486 VAL A C 1
ATOM 3919 O O . VAL A 1 486 ? 21.953 -1.502 -8.790 1.00 96.00 486 VAL A O 1
ATOM 3922 N N . LYS A 1 487 ? 21.669 -3.215 -10.202 1.00 96.00 487 LYS A N 1
ATOM 3923 C CA . LYS A 1 487 ? 22.900 -2.986 -10.968 1.00 96.00 487 LYS A CA 1
ATOM 3924 C C . LYS A 1 487 ? 22.946 -1.617 -11.661 1.00 96.00 487 LYS A C 1
ATOM 3926 O O . LYS A 1 487 ? 24.019 -1.034 -11.782 1.00 96.00 487 LYS A O 1
ATOM 3931 N N . ILE A 1 488 ? 21.816 -1.107 -12.158 1.00 95.06 488 ILE A N 1
ATOM 3932 C CA . ILE A 1 488 ? 21.747 0.247 -12.736 1.00 95.06 488 ILE A CA 1
ATOM 3933 C C . ILE A 1 488 ? 21.888 1.303 -11.627 1.00 95.06 488 ILE A C 1
ATOM 3935 O O . ILE A 1 488 ? 22.528 2.328 -11.842 1.00 95.06 488 ILE A O 1
ATOM 3939 N N . HIS A 1 489 ? 21.318 1.053 -10.447 1.00 92.19 489 HIS A N 1
ATOM 3940 C CA . HIS A 1 489 ? 21.399 1.939 -9.285 1.00 92.19 489 HIS A CA 1
ATOM 3941 C C . HIS A 1 489 ? 22.811 2.002 -8.670 1.00 92.19 489 HIS A C 1
ATOM 3943 O O . HIS A 1 489 ? 23.267 3.094 -8.355 1.00 92.19 489 HIS A O 1
ATOM 3949 N N . GLU A 1 490 ? 23.540 0.883 -8.584 1.00 89.81 490 GLU A N 1
ATOM 3950 C CA . GLU A 1 490 ? 24.926 0.816 -8.069 1.00 89.81 490 GLU A CA 1
ATOM 3951 C C . GLU A 1 490 ? 25.923 1.728 -8.817 1.00 89.81 490 GLU A C 1
ATOM 3953 O O . GLU A 1 490 ? 26.987 2.041 -8.288 1.00 89.81 490 GLU A O 1
ATOM 3958 N N . GLY A 1 491 ? 25.594 2.161 -10.039 1.00 82.88 491 GLY A N 1
ATOM 3959 C CA . GLY A 1 491 ? 26.399 3.089 -10.838 1.00 82.88 491 GLY A CA 1
ATOM 3960 C C . GLY A 1 491 ? 25.989 4.565 -10.747 1.00 82.88 491 GLY A C 1
ATOM 3961 O O . GLY A 1 491 ? 26.429 5.342 -11.594 1.00 82.88 491 GLY A O 1
ATOM 3962 N N . ARG A 1 492 ? 25.116 4.960 -9.807 1.00 89.31 492 ARG A N 1
ATOM 3963 C CA . ARG A 1 492 ? 24.536 6.315 -9.721 1.00 89.31 492 ARG A CA 1
ATOM 3964 C C . ARG A 1 492 ? 24.733 6.943 -8.340 1.00 89.31 492 ARG A C 1
ATOM 3966 O O . ARG A 1 492 ? 24.698 6.258 -7.327 1.00 89.31 492 ARG A O 1
ATOM 3973 N N . GLU A 1 493 ? 24.882 8.266 -8.315 1.00 87.94 493 GLU A N 1
ATOM 3974 C CA . GLU A 1 493 ? 24.930 9.066 -7.079 1.00 87.94 493 GLU A CA 1
ATOM 3975 C C . GLU A 1 493 ? 23.545 9.226 -6.430 1.00 87.94 493 GLU A C 1
ATOM 3977 O O . GLU A 1 493 ? 23.425 9.263 -5.207 1.00 87.94 493 GLU A O 1
ATOM 3982 N N . LEU A 1 494 ? 22.491 9.292 -7.250 1.00 91.31 494 LEU A N 1
ATOM 3983 C CA . LEU A 1 494 ? 21.105 9.412 -6.804 1.00 91.31 494 LEU A CA 1
ATOM 3984 C C . LEU A 1 494 ? 20.295 8.149 -7.149 1.00 91.31 494 LEU A C 1
ATOM 3986 O O . LEU A 1 494 ? 20.549 7.517 -8.184 1.00 91.31 494 LEU A O 1
ATOM 3990 N N . PRO A 1 495 ? 19.294 7.788 -6.321 1.00 93.12 495 PRO A N 1
ATOM 3991 C CA . PRO A 1 495 ? 18.338 6.728 -6.612 1.00 93.12 495 PRO A CA 1
ATOM 3992 C C . PRO A 1 495 ? 17.651 6.847 -7.970 1.00 93.12 495 PRO A C 1
ATOM 3994 O O . PRO A 1 495 ? 17.514 7.929 -8.535 1.00 93.12 495 PRO A O 1
ATOM 3997 N N . LEU A 1 496 ? 17.140 5.717 -8.465 1.00 94.50 496 LEU A N 1
ATOM 3998 C CA . LEU A 1 496 ? 16.317 5.713 -9.672 1.00 94.50 496 LEU A CA 1
ATOM 3999 C C . LEU A 1 496 ? 14.954 6.350 -9.389 1.00 94.50 496 LEU A C 1
ATOM 4001 O O . LEU A 1 496 ? 14.238 5.946 -8.460 1.00 94.50 496 LEU A O 1
ATOM 4005 N N . SER A 1 497 ? 14.572 7.316 -10.219 1.00 93.19 497 SER A N 1
ATOM 4006 C CA . SER A 1 497 ? 13.221 7.870 -10.207 1.00 93.19 497 SER A CA 1
ATOM 4007 C C . SER A 1 497 ? 12.201 6.855 -10.765 1.00 93.19 497 SER A C 1
ATOM 4009 O O . SER A 1 497 ? 12.586 5.863 -11.399 1.00 93.19 497 SER A O 1
ATOM 4011 N N . PRO A 1 498 ? 10.884 7.054 -10.549 1.00 91.50 498 PRO A N 1
ATOM 4012 C CA . PRO A 1 498 ? 9.856 6.138 -11.048 1.00 91.50 498 PRO A CA 1
ATOM 4013 C C . PRO A 1 498 ? 9.929 5.897 -12.563 1.00 91.50 498 PRO A C 1
ATOM 4015 O O . PRO A 1 498 ? 9.921 4.745 -13.001 1.00 91.50 498 PRO A O 1
ATOM 4018 N N . ILE A 1 499 ? 10.065 6.961 -13.362 1.00 94.06 499 ILE A N 1
ATOM 4019 C CA . ILE A 1 499 ? 10.151 6.851 -14.824 1.00 94.06 499 ILE A CA 1
ATOM 4020 C C . ILE A 1 499 ? 11.448 6.166 -15.278 1.00 94.06 499 ILE A C 1
ATOM 4022 O O . ILE A 1 499 ? 11.413 5.372 -16.217 1.00 94.06 499 ILE A O 1
ATOM 4026 N N . GLU A 1 500 ? 12.567 6.375 -14.582 1.00 96.69 500 GLU A N 1
ATOM 4027 C CA . GLU A 1 500 ? 13.842 5.713 -14.891 1.00 96.69 500 GLU A CA 1
ATOM 4028 C C . GLU A 1 500 ? 13.788 4.206 -14.611 1.00 96.69 500 GLU A C 1
ATOM 4030 O O . GLU A 1 500 ? 14.254 3.408 -15.428 1.00 96.69 500 GLU A O 1
ATOM 4035 N N . MET A 1 501 ? 13.156 3.793 -13.502 1.00 97.38 501 MET A N 1
ATOM 4036 C CA . MET A 1 501 ? 12.890 2.374 -13.237 1.00 97.38 501 MET A CA 1
ATOM 4037 C C . MET A 1 501 ? 12.023 1.762 -14.344 1.00 97.38 501 MET A C 1
ATOM 4039 O O . MET A 1 501 ? 12.318 0.668 -14.818 1.00 97.38 501 MET A O 1
ATOM 4043 N N . TYR A 1 502 ? 10.982 2.465 -14.799 1.00 97.25 502 TYR A N 1
ATOM 4044 C CA . TYR A 1 502 ? 10.072 1.958 -15.835 1.00 97.25 502 TYR A CA 1
ATOM 4045 C C . TYR A 1 502 ? 10.770 1.851 -17.202 1.00 97.25 502 TYR A C 1
ATOM 4047 O O . TYR A 1 502 ? 10.589 0.861 -17.910 1.00 97.25 502 TYR A O 1
ATOM 4055 N N . GLN A 1 503 ? 11.618 2.823 -17.554 1.00 97.38 503 GLN A N 1
ATOM 4056 C CA . GLN A 1 503 ? 12.458 2.777 -18.755 1.00 97.38 503 GLN A CA 1
ATOM 4057 C C . GLN A 1 503 ? 13.446 1.600 -18.713 1.00 97.38 503 GLN A C 1
ATOM 4059 O O . GLN A 1 503 ? 13.577 0.875 -19.700 1.00 97.38 503 GLN A O 1
ATOM 4064 N N . ALA A 1 504 ? 14.099 1.366 -17.570 1.00 97.81 504 ALA A N 1
ATOM 4065 C CA . ALA A 1 504 ? 15.004 0.234 -17.378 1.00 97.81 504 ALA A CA 1
ATOM 4066 C C . ALA A 1 504 ? 14.282 -1.123 -17.480 1.00 97.81 504 ALA A C 1
ATOM 4068 O O . ALA A 1 504 ? 14.778 -2.040 -18.141 1.00 97.81 504 ALA A O 1
ATOM 4069 N N . ILE A 1 505 ? 13.091 -1.238 -16.883 1.00 98.44 505 ILE A N 1
ATOM 4070 C CA . ILE A 1 505 ? 12.227 -2.423 -16.965 1.00 98.44 505 ILE A CA 1
ATOM 4071 C C . ILE A 1 505 ? 11.843 -2.716 -18.426 1.00 98.44 505 ILE A C 1
ATOM 4073 O O . ILE A 1 505 ? 12.038 -3.837 -18.902 1.00 98.44 505 ILE A O 1
ATOM 4077 N N . GLU A 1 506 ? 11.356 -1.725 -19.177 1.00 97.88 506 GLU A N 1
ATOM 4078 C CA . GLU A 1 506 ? 10.956 -1.928 -20.576 1.00 97.88 506 GLU A CA 1
ATOM 4079 C C . GLU A 1 506 ? 12.166 -2.244 -21.481 1.00 97.88 506 GLU A C 1
ATOM 4081 O O . GLU A 1 506 ? 12.091 -3.137 -22.329 1.00 97.88 506 GLU A O 1
ATOM 4086 N N . ALA A 1 507 ? 13.322 -1.609 -21.251 1.00 98.00 507 ALA A N 1
ATOM 4087 C CA . ALA A 1 507 ? 14.566 -1.929 -21.955 1.00 98.00 507 ALA A CA 1
ATOM 4088 C C . ALA A 1 507 ? 15.035 -3.376 -21.692 1.00 98.00 507 ALA A C 1
ATOM 4090 O O . ALA A 1 507 ? 15.459 -4.073 -22.622 1.00 98.00 507 ALA A O 1
ATOM 4091 N N . PHE A 1 508 ? 14.920 -3.866 -20.451 1.00 97.69 508 PHE A N 1
ATOM 4092 C CA . PHE A 1 508 ? 15.217 -5.262 -20.116 1.00 97.69 508 PHE A CA 1
ATOM 4093 C C . PHE A 1 508 ? 14.252 -6.232 -20.812 1.00 97.69 508 PHE A C 1
ATOM 4095 O O . PHE A 1 508 ? 14.703 -7.203 -21.426 1.00 97.69 508 PHE A O 1
ATOM 4102 N N . LYS A 1 509 ? 12.942 -5.941 -20.803 1.00 97.38 509 LYS A N 1
ATOM 4103 C CA . LYS A 1 509 ? 11.923 -6.709 -21.541 1.00 97.38 509 LYS A CA 1
ATOM 4104 C C . LYS A 1 509 ? 12.281 -6.825 -23.026 1.00 97.38 509 LYS A C 1
ATOM 4106 O O . LYS A 1 509 ? 12.356 -7.937 -23.547 1.00 97.38 509 LYS A O 1
ATOM 4111 N N . GLN A 1 510 ? 12.589 -5.718 -23.702 1.00 96.88 510 GLN A N 1
ATOM 4112 C CA . GLN A 1 510 ? 12.948 -5.727 -25.129 1.00 96.88 510 GLN A CA 1
ATOM 4113 C C . GLN A 1 510 ? 14.227 -6.538 -25.416 1.00 96.88 510 GLN A C 1
ATOM 4115 O O . GLN A 1 510 ? 14.278 -7.335 -26.360 1.00 96.88 510 GLN A O 1
ATOM 4120 N N . LYS A 1 511 ? 15.251 -6.395 -24.567 1.00 96.19 511 LYS A N 1
ATOM 4121 C CA . LYS A 1 511 ? 16.511 -7.154 -24.629 1.00 96.19 511 LYS A CA 1
ATOM 4122 C C . LYS A 1 511 ? 16.287 -8.662 -24.466 1.00 96.19 511 LYS A C 1
ATOM 4124 O O . LYS A 1 511 ? 16.834 -9.450 -25.241 1.00 96.19 511 LYS A O 1
ATOM 4129 N N . ASP A 1 512 ? 15.464 -9.076 -23.506 1.00 96.56 512 ASP A N 1
ATOM 4130 C CA . ASP A 1 512 ? 15.123 -10.483 -23.271 1.00 96.56 512 ASP A CA 1
ATOM 4131 C C . ASP A 1 512 ? 14.264 -11.063 -24.420 1.00 96.56 512 ASP A C 1
ATOM 4133 O O . ASP A 1 512 ? 14.524 -12.180 -24.878 1.00 96.56 512 ASP A O 1
ATOM 4137 N N . ALA A 1 513 ? 13.350 -10.276 -25.009 1.00 95.44 513 ALA A N 1
ATOM 4138 C CA . ALA A 1 513 ? 12.575 -10.667 -26.199 1.00 95.44 513 ALA A CA 1
ATOM 4139 C C . ALA A 1 513 ? 13.485 -11.008 -27.396 1.00 95.44 513 ALA A C 1
ATOM 4141 O O . ALA A 1 513 ? 13.318 -12.031 -28.077 1.00 95.44 513 ALA A O 1
ATOM 4142 N N . ALA A 1 514 ? 14.504 -10.175 -27.630 1.00 94.94 514 ALA A N 1
ATOM 4143 C CA . ALA A 1 514 ? 15.497 -10.380 -28.683 1.00 94.94 514 ALA A CA 1
ATOM 4144 C C . ALA A 1 514 ? 16.370 -11.633 -28.456 1.00 94.94 514 ALA A C 1
ATOM 4146 O O . ALA A 1 514 ? 16.863 -12.226 -29.422 1.00 94.94 514 ALA A O 1
ATOM 4147 N N . LEU A 1 515 ? 16.547 -12.068 -27.202 1.00 94.88 515 LEU A N 1
ATOM 4148 C CA . LEU A 1 515 ? 17.195 -13.340 -26.866 1.00 94.88 515 LEU A CA 1
ATOM 4149 C C . LEU A 1 515 ? 16.253 -14.536 -27.060 1.00 94.88 515 LEU A C 1
ATOM 4151 O O . LEU A 1 515 ? 16.713 -15.590 -27.509 1.00 94.88 515 LEU A O 1
ATOM 4155 N N . TYR A 1 516 ? 14.962 -14.381 -26.747 1.00 93.94 516 TYR A N 1
ATOM 4156 C CA . TYR A 1 516 ? 13.947 -15.439 -26.792 1.00 93.94 516 TYR A CA 1
ATOM 4157 C C . TYR A 1 516 ? 13.589 -15.888 -28.214 1.00 93.94 516 TYR A C 1
ATOM 4159 O O . TYR A 1 516 ? 13.457 -17.084 -28.482 1.00 93.94 516 TYR A O 1
ATOM 4167 N N . THR A 1 517 ? 13.477 -14.938 -29.143 1.00 91.88 517 THR A N 1
ATOM 4168 C CA . THR A 1 517 ? 13.172 -15.200 -30.563 1.00 91.88 517 THR A CA 1
ATOM 4169 C C . THR A 1 517 ? 14.254 -16.031 -31.268 1.00 91.88 517 THR A C 1
ATOM 4171 O O . THR A 1 517 ? 13.958 -16.827 -32.160 1.00 91.88 517 THR A O 1
ATOM 4174 N N . LYS A 1 518 ? 15.517 -15.909 -30.846 1.00 91.31 518 LYS A N 1
ATOM 4175 C CA . LYS A 1 518 ? 16.669 -16.590 -31.453 1.00 91.31 518 LYS A CA 1
ATOM 4176 C C . LYS A 1 518 ? 16.912 -17.961 -30.807 1.00 91.31 518 LYS A C 1
ATOM 4178 O O . LYS A 1 518 ? 17.354 -18.054 -29.663 1.00 91.31 518 LYS A O 1
ATOM 4183 N N . LYS A 1 519 ? 16.723 -19.053 -31.565 1.00 87.19 519 LYS A N 1
ATOM 4184 C CA . LYS A 1 519 ? 16.861 -20.456 -31.091 1.00 87.19 519 LYS A CA 1
ATOM 4185 C C . LYS A 1 519 ? 18.151 -20.733 -30.297 1.00 87.19 519 LYS A C 1
ATOM 4187 O O . LYS A 1 519 ? 18.100 -21.455 -29.305 1.00 87.19 519 LYS A O 1
ATOM 4192 N N . ALA A 1 520 ? 19.283 -20.152 -30.707 1.00 86.25 520 ALA A N 1
ATOM 4193 C CA . ALA A 1 520 ? 20.579 -20.325 -30.043 1.00 86.25 520 ALA A CA 1
ATOM 4194 C C . ALA A 1 520 ? 20.666 -19.647 -28.658 1.00 86.25 520 ALA A C 1
ATOM 4196 O O . ALA A 1 520 ? 21.337 -20.159 -27.764 1.00 86.25 520 ALA A O 1
ATOM 4197 N N . THR A 1 521 ? 19.977 -18.519 -28.456 1.00 88.75 521 THR A N 1
ATOM 4198 C CA . THR A 1 521 ? 20.017 -17.736 -27.207 1.00 88.75 521 THR A CA 1
ATOM 4199 C C . THR A 1 521 ? 18.768 -17.875 -26.347 1.00 88.75 521 THR A C 1
ATOM 4201 O O . THR A 1 521 ? 18.806 -17.451 -25.199 1.00 88.75 521 THR A O 1
ATOM 4204 N N . ARG A 1 522 ? 17.701 -18.528 -26.825 1.00 88.38 522 ARG A N 1
ATOM 4205 C CA . ARG A 1 522 ? 16.416 -18.674 -26.112 1.00 88.38 522 ARG A CA 1
ATOM 4206 C C . ARG A 1 522 ? 16.528 -19.247 -24.696 1.00 88.38 522 ARG A C 1
ATOM 4208 O O . ARG A 1 522 ? 15.712 -18.929 -23.845 1.00 88.38 522 ARG A O 1
ATOM 4215 N N . LYS A 1 523 ? 17.557 -20.058 -24.412 1.00 87.19 523 LYS A N 1
ATOM 4216 C CA . LYS A 1 523 ? 17.850 -20.566 -23.055 1.00 87.19 523 LYS A CA 1
ATOM 4217 C C . LYS A 1 523 ? 18.329 -19.483 -22.070 1.00 87.19 523 LYS A C 1
ATOM 4219 O O . LYS A 1 523 ? 18.268 -19.728 -20.872 1.00 87.19 523 LYS A O 1
ATOM 4224 N N . LYS A 1 524 ? 18.827 -18.346 -22.572 1.00 89.31 524 LYS A N 1
ATOM 4225 C CA . LYS A 1 524 ? 19.296 -17.177 -21.805 1.00 89.31 524 LYS A CA 1
ATOM 4226 C C . LYS A 1 524 ? 18.197 -16.140 -21.551 1.00 89.31 524 LYS A C 1
ATOM 4228 O O . LYS A 1 524 ? 18.404 -15.277 -20.713 1.00 89.31 524 LYS A O 1
ATOM 4233 N N . ALA A 1 525 ? 17.080 -16.208 -22.276 1.00 91.81 525 ALA A N 1
ATOM 4234 C CA . ALA A 1 525 ? 15.924 -15.359 -22.020 1.00 91.81 525 ALA A CA 1
ATOM 4235 C C . ALA A 1 525 ? 15.176 -15.919 -20.805 1.00 91.81 525 ALA A C 1
ATOM 4237 O O . ALA A 1 525 ? 14.510 -16.950 -20.920 1.00 91.81 525 ALA A O 1
ATOM 4238 N N . VAL A 1 526 ? 15.372 -15.334 -19.624 1.00 87.50 526 VAL A N 1
ATOM 4239 C CA . VAL A 1 526 ? 14.799 -15.865 -18.376 1.00 87.50 526 VAL A CA 1
ATOM 4240 C C . VAL A 1 526 ? 13.361 -15.381 -18.208 1.00 87.50 526 VAL A C 1
ATOM 4242 O O . VAL A 1 526 ? 12.510 -16.175 -17.811 1.00 87.50 526 VAL A O 1
ATOM 4245 N N . PHE A 1 527 ? 13.067 -14.137 -18.596 1.00 93.25 527 PHE A N 1
ATOM 4246 C CA . PHE A 1 527 ? 11.733 -13.537 -18.502 1.00 93.25 527 PHE A CA 1
ATOM 4247 C C . PHE A 1 527 ? 10.763 -14.166 -19.516 1.00 93.25 527 PHE A C 1
ATOM 4249 O O . PHE A 1 527 ? 9.875 -14.915 -19.106 1.00 93.25 527 PHE A O 1
ATOM 4256 N N . HIS A 1 528 ? 10.994 -14.032 -20.828 1.00 95.31 528 HIS A N 1
ATOM 4257 C CA . HIS A 1 528 ? 10.102 -14.582 -21.868 1.00 95.31 528 HIS A CA 1
ATOM 4258 C C . HIS A 1 528 ? 9.997 -16.110 -21.884 1.00 95.31 528 HIS A C 1
ATOM 4260 O O . HIS A 1 528 ? 9.139 -16.671 -22.564 1.00 95.31 528 HIS A O 1
ATOM 4266 N N . LYS A 1 529 ? 10.864 -16.822 -21.162 1.00 92.69 529 LYS A N 1
ATOM 4267 C CA . LYS A 1 529 ? 10.728 -18.269 -20.978 1.00 92.69 529 LYS A CA 1
ATOM 4268 C C . LYS A 1 529 ? 9.603 -18.644 -20.013 1.00 92.69 529 LYS A C 1
ATOM 4270 O O . LYS A 1 529 ? 9.070 -19.739 -20.158 1.00 92.69 529 LYS A O 1
ATOM 4275 N N . TYR A 1 530 ? 9.279 -17.786 -19.047 1.00 93.88 530 TYR A N 1
ATOM 4276 C CA . TYR A 1 530 ? 8.271 -18.070 -18.023 1.00 93.88 530 TYR A CA 1
ATOM 4277 C C . TYR A 1 530 ? 7.143 -17.035 -17.959 1.00 93.88 530 TYR A C 1
ATOM 4279 O O . TYR A 1 530 ? 6.170 -17.269 -17.251 1.00 93.88 530 TYR A O 1
ATOM 4287 N N . PHE A 1 531 ? 7.255 -15.905 -18.659 1.00 95.50 531 PHE A N 1
ATOM 4288 C CA . PHE A 1 531 ? 6.240 -14.858 -18.717 1.00 95.50 531 PHE A CA 1
ATOM 4289 C C . PHE A 1 531 ? 6.305 -14.177 -20.090 1.00 95.50 531 PHE A C 1
ATOM 4291 O O . PHE A 1 531 ? 7.265 -13.477 -20.398 1.00 95.50 531 PHE A O 1
ATOM 4298 N N . HIS A 1 532 ? 5.330 -14.448 -20.957 1.00 94.75 532 HIS A N 1
ATOM 4299 C CA . HIS A 1 532 ? 5.344 -14.005 -22.357 1.00 94.75 532 HIS A CA 1
ATOM 4300 C C . HIS A 1 532 ? 3.920 -13.788 -22.891 1.00 94.75 532 HIS A C 1
ATOM 4302 O O . HIS A 1 532 ? 2.974 -14.308 -22.290 1.00 94.75 532 HIS A O 1
ATOM 4308 N N . PRO A 1 533 ? 3.738 -13.095 -24.035 1.00 94.06 533 PRO A N 1
ATOM 4309 C CA . PRO A 1 533 ? 2.436 -12.985 -24.684 1.00 94.06 533 PRO A CA 1
ATOM 4310 C C . PRO A 1 533 ? 1.831 -14.363 -24.946 1.00 94.06 533 PRO A C 1
ATOM 4312 O O . PRO A 1 533 ? 2.503 -15.274 -25.449 1.00 94.06 533 PRO A O 1
ATOM 4315 N N . THR A 1 534 ? 0.558 -14.523 -24.612 1.00 87.75 534 THR A N 1
ATOM 4316 C CA . THR A 1 534 ? -0.220 -15.698 -25.005 1.00 87.75 534 THR A CA 1
ATOM 4317 C C . THR A 1 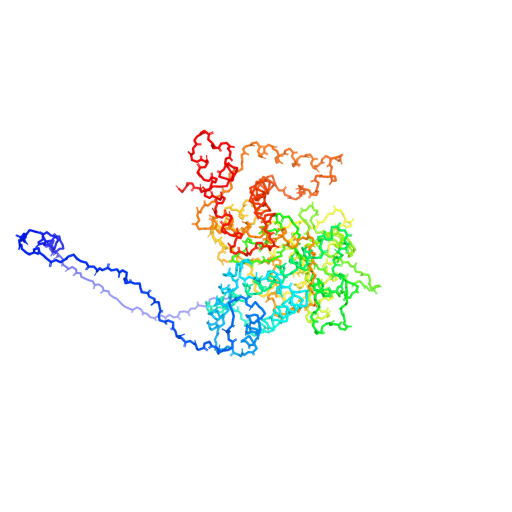534 ? -0.603 -15.594 -26.478 1.00 87.75 534 THR A C 1
ATOM 4319 O O . THR A 1 534 ? -0.872 -14.510 -26.998 1.00 87.75 534 THR A O 1
ATOM 4322 N N . LYS A 1 535 ? -0.616 -16.729 -27.185 1.00 72.94 535 LYS A N 1
ATOM 4323 C CA . LYS A 1 535 ? -1.261 -16.783 -28.500 1.00 72.94 535 LYS A CA 1
ATOM 4324 C C . LYS A 1 535 ? -2.768 -16.807 -28.264 1.00 72.94 535 LYS A C 1
ATOM 4326 O O . LYS A 1 535 ? -3.242 -17.755 -27.639 1.00 72.94 535 LYS A O 1
ATOM 4331 N N . ARG A 1 536 ? -3.463 -15.767 -28.725 1.00 47.31 536 ARG A N 1
ATOM 4332 C CA . ARG A 1 536 ? -4.924 -15.776 -28.880 1.00 47.31 536 ARG A CA 1
ATOM 4333 C C . ARG A 1 536 ? -5.331 -16.769 -29.970 1.00 47.31 536 ARG A C 1
ATOM 4335 O O . ARG A 1 536 ? -4.530 -16.930 -30.921 1.00 47.31 536 ARG A O 1
#

pLDDT: mean 83.62, std 21.91, range [23.16, 98.88]

Radius of gyration: 28.78 Å; chains: 1; bounding box: 88×68×100 Å

Secondary structure (DSSP, 8-state):
------------------------SSTTSSSSSS-----------------------------TT--STT-HHHHHHHHHHHHHSPPS-HHHHHHHHHHHHHHHHT--GGGS-TTT--HHHHHHHHHHHHHHHHHHHHHHTT-----SHHHHHHHHHHHHHHHHHHHHHHHHHHHHHHHTT--TT----TT-S-TTTEEE-GGGTTT-SSGGG--TT-EEEEE-SSHHHHHHHHSSSS--S--EEEEEEE-TTS-EEEEEEETTTEEEEEEHHHHHTT--SEEEEEEES-HHHHHHHHHHHHHHHHHHHTTT--PBPPSS--TT-TTB--HHHHHHHHHHHHTTT---SSSS-B---GGGHHHHHHHT-S--TTTTTT--B--GGGGGG-TTEEEEEEEE-HHHHHHHHHHHHHHHHHHHHHHHH-EEE---HHHHHHHHHHHHHTTSGGGHHHHHTTS-TT--HHHHHHHHHHHHHHHHHHHHHHHHHTT-SSPPPHHHHHHHHHHHHHHHHHHHSSTTTGGG-SHHHHEEEPP-